Protein AF-0000000071045058 (afdb_homodimer)

InterPro domains:
  IPR006680 Amidohydrolase-related [PF04909] (2-197)
  IPR032465 2-amino-3-carboxymuconate-6-semialdehyde decarboxylase [PTHR21240] (2-201)
  IPR032466 Metal-dependent hydrolase [SSF51556] (2-201)

Organism: Stichopus japonicus (NCBI:txid307972)

Sequence (574 aa):
MELGFPGVQIGSHINDWNLDAPELQPIFAAAEEYDCALFVHPWDMQLDGRMKKYWLPWLVGMPGETAQAMCCLIFGGILERYPKLKVMFAHGGGAFPFTIGRIEHGFNVRPDLCAVENDVNPRKYLGKIYTDSLVHDPGALEYLIKTIGENRVSLGSDYPFPLGEHHPGKLIESMDSLSEDVKDALLAGNALEFLGLDRSQFDVAGTSSSSSEDAKSIQNHEVSELPVKDKKSVFSPETVPVLLANSITMYIPHVNTYFGIANLSRDWLTDFSIFQTQNLSTISAKHMELGFPGVQIGSHINDWNLDAPELQPIFAAAEEYDCALFVHPWDMQLDGRMKKYWLPWLVGMPGETAQAMCCLIFGGILERYPKLKVMFAHGGGAFPFTIGRIEHGFNVRPDLCAVENDVNPRKYLGKIYTDSLVHDPGALEYLIKTIGENRVSLGSDYPFPLGEHHPGKLIESMDSLSEDVKDALLAGNALEFLGLDRSQFDVAGTSSSSSEDAKSIQNHEVSELPVKDKKSVFSPETVPVLLANSITMYIPHVNTYFGIANLSRDWLTDFSIFQTQNLSTISAKH

Nearest PDB structures (foldseek):
  4ign-assembly2_B  TM=9.886E-01  e=2.480E-29  Homo sapiens
  4ofc-assembly1_A  TM=9.903E-01  e=2.103E-28  Homo sapiens
  6mgt-assembly1_B  TM=9.457E-01  e=4.003E-20  Pseudomonas fluorescens
  8yt2-assembly2_B  TM=9.468E-01  e=5.662E-20  Pseudomonas fluorescens
  4ig2-assembly1_A  TM=9.443E-01  e=7.134E-20  Pseudomonas fluorescens

Structure (mmCIF, N/CA/C/O backbone):
data_AF-0000000071045058-model_v1
#
loop_
_entity.id
_entity.type
_entity.pdbx_description
1 polymer '2-amino-3-carboxymuconate-6-semialdehyde decarboxylase'
#
loop_
_atom_site.group_PDB
_atom_site.id
_atom_site.type_symbol
_atom_site.label_atom_id
_atom_site.label_alt_id
_atom_site.label_comp_id
_atom_site.label_asym_id
_atom_site.label_entity_id
_atom_site.label_seq_id
_atom_site.pdbx_PDB_ins_code
_atom_site.Cartn_x
_atom_site.Cartn_y
_atom_site.Cartn_z
_atom_site.occupancy
_atom_site.B_iso_or_equiv
_atom_site.auth_seq_id
_atom_site.auth_comp_id
_atom_site.auth_asym_id
_atom_site.auth_atom_id
_atom_site.pdbx_PDB_model_num
ATOM 1 N N . MET A 1 1 ? 7.773 -25.266 -20.141 1 42.69 1 MET A N 1
ATOM 2 C CA . MET A 1 1 ? 7.121 -26.281 -19.328 1 42.69 1 MET A CA 1
ATOM 3 C C . MET A 1 1 ? 7.723 -27.656 -19.594 1 42.69 1 MET A C 1
ATOM 5 O O . MET A 1 1 ? 8.023 -28.391 -18.656 1 42.69 1 MET A O 1
ATOM 9 N N . GLU A 1 2 ? 7.914 -27.828 -20.953 1 45.38 2 GLU A N 1
ATOM 10 C CA . GLU A 1 2 ? 8.547 -29.094 -21.297 1 45.38 2 GLU A CA 1
ATOM 11 C C . GLU A 1 2 ? 9.992 -29.141 -20.812 1 45.38 2 GLU A C 1
ATOM 13 O O . GLU A 1 2 ? 10.539 -30.219 -20.594 1 45.38 2 GLU A O 1
ATOM 18 N N . LEU A 1 3 ? 10.375 -27.938 -20.5 1 43.97 3 LEU A N 1
ATOM 19 C CA . LEU A 1 3 ? 11.805 -27.859 -20.203 1 43.97 3 LEU A CA 1
ATOM 20 C C . LEU A 1 3 ? 12.07 -28.125 -18.719 1 43.97 3 LEU A C 1
ATOM 22 O O . LEU A 1 3 ? 13.227 -28.188 -18.297 1 43.97 3 LEU A O 1
ATOM 26 N N . GLY A 1 4 ? 11.023 -28.406 -18.062 1 52.16 4 GLY A N 1
ATOM 27 C CA . GLY A 1 4 ? 11.188 -28.812 -16.672 1 52.16 4 GLY A CA 1
ATOM 28 C C . GLY A 1 4 ? 11.367 -27.641 -15.727 1 52.16 4 GLY A C 1
ATOM 29 O O . GLY A 1 4 ? 11.898 -27.797 -14.625 1 52.16 4 GLY A O 1
ATOM 30 N N . PHE A 1 5 ? 11.078 -26.406 -16.344 1 57.69 5 PHE A N 1
ATOM 31 C CA . PHE A 1 5 ? 11.203 -25.266 -15.438 1 57.69 5 PHE A CA 1
ATOM 32 C C . PHE A 1 5 ? 10.086 -25.266 -14.406 1 57.69 5 PHE A C 1
ATOM 34 O O . PHE A 1 5 ? 8.906 -25.391 -14.75 1 57.69 5 PHE A O 1
ATOM 41 N N . PRO A 1 6 ? 10.531 -25.109 -13.219 1 72.56 6 PRO A N 1
ATOM 42 C CA . PRO A 1 6 ? 9.508 -25.219 -12.172 1 72.56 6 PRO A CA 1
ATOM 43 C C . PRO A 1 6 ? 8.625 -23.984 -12.078 1 72.56 6 PRO A C 1
ATOM 45 O O . PRO A 1 6 ? 7.539 -24.031 -11.492 1 72.56 6 PRO A O 1
ATOM 48 N N . GLY A 1 7 ? 9.25 -22.812 -12.742 1 77.5 7 GLY A N 1
ATOM 49 C CA . GLY A 1 7 ? 8.477 -21.594 -12.625 1 77.5 7 GLY A CA 1
ATOM 50 C C . GLY A 1 7 ? 8.875 -20.531 -13.633 1 77.5 7 GLY A C 1
ATOM 51 O O . GLY A 1 7 ? 9.945 -20.625 -14.25 1 77.5 7 GLY A O 1
ATOM 52 N N . VAL A 1 8 ? 7.992 -19.578 -13.898 1 77.75 8 VAL A N 1
ATOM 53 C CA . VAL A 1 8 ? 8.242 -18.469 -14.812 1 77.75 8 VAL A CA 1
ATOM 54 C C . VAL A 1 8 ? 7.898 -17.141 -14.141 1 77.75 8 VAL A C 1
ATOM 56 O O . VAL A 1 8 ? 6.996 -17.078 -13.297 1 77.75 8 VAL A O 1
ATOM 59 N N . GLN A 1 9 ? 8.711 -16.109 -14.477 1 82.25 9 GLN A N 1
ATOM 60 C CA . GLN A 1 9 ? 8.398 -14.758 -14.016 1 82.25 9 GLN A CA 1
ATOM 61 C C . GLN A 1 9 ? 7.641 -13.977 -15.086 1 82.25 9 GLN A C 1
ATOM 63 O O . GLN A 1 9 ? 7.984 -14.039 -16.266 1 82.25 9 GLN A O 1
ATOM 68 N N . ILE A 1 10 ? 6.605 -13.367 -14.68 1 79.62 10 ILE A N 1
ATOM 69 C CA . ILE A 1 10 ? 5.855 -12.5 -15.578 1 79.62 10 ILE A CA 1
ATOM 70 C C . ILE A 1 10 ? 5.668 -11.125 -14.938 1 79.62 10 ILE A C 1
ATOM 72 O O . ILE A 1 10 ? 5.875 -10.969 -13.734 1 79.62 10 ILE A O 1
ATOM 76 N N . GLY A 1 11 ? 5.336 -10.125 -15.75 1 83.81 11 GLY A N 1
ATOM 77 C CA . GLY A 1 11 ? 5.043 -8.797 -15.234 1 83.81 11 GLY A CA 1
ATOM 78 C C . GLY A 1 11 ? 3.689 -8.703 -14.555 1 83.81 11 GLY A C 1
ATOM 79 O O . GLY A 1 11 ? 2.836 -9.578 -14.742 1 83.81 11 GLY A O 1
ATOM 80 N N . SER A 1 12 ? 3.59 -7.648 -13.812 1 86.81 12 SER A N 1
ATOM 81 C CA . SER A 1 12 ? 2.295 -7.363 -13.203 1 86.81 12 SER A CA 1
ATOM 82 C C . SER A 1 12 ? 1.243 -7.039 -14.258 1 86.81 12 SER A C 1
ATOM 84 O O . SER A 1 12 ? 0.046 -7.023 -13.961 1 86.81 12 SER A O 1
ATOM 86 N N . HIS A 1 13 ? 1.667 -6.75 -15.406 1 79.75 13 HIS A N 1
ATOM 87 C CA . HIS A 1 13 ? 0.86 -6.621 -16.609 1 79.75 13 HIS A CA 1
ATOM 88 C C . HIS A 1 13 ? 1.678 -6.945 -17.859 1 79.75 13 HIS A C 1
ATOM 90 O O . HIS A 1 13 ? 2.908 -6.996 -17.797 1 79.75 13 HIS A O 1
ATOM 96 N N . ILE A 1 14 ? 0.988 -7.324 -18.828 1 80.06 14 ILE A N 1
ATOM 97 C CA . ILE A 1 14 ? 1.606 -7.551 -20.141 1 80.06 14 ILE A CA 1
ATOM 98 C C . ILE A 1 14 ? 1.077 -6.535 -21.141 1 80.06 14 ILE A C 1
ATOM 100 O O . ILE A 1 14 ? -0.094 -6.586 -21.531 1 80.06 14 ILE A O 1
ATOM 104 N N . ASN A 1 15 ? 1.955 -5.621 -21.469 1 80.38 15 ASN A N 1
ATOM 105 C CA . ASN A 1 15 ? 1.485 -4.484 -22.266 1 80.38 15 ASN A CA 1
ATOM 106 C C . ASN A 1 15 ? 0.321 -3.773 -21.578 1 80.38 15 ASN A C 1
ATOM 108 O O . ASN A 1 15 ? 0.429 -3.367 -20.422 1 80.38 15 ASN A O 1
ATOM 112 N N . ASP A 1 16 ? -0.806 -3.719 -22.25 1 85.19 16 ASP A N 1
ATOM 113 C CA . ASP A 1 16 ? -1.938 -3.021 -21.641 1 85.19 16 ASP A CA 1
ATOM 114 C C . ASP A 1 16 ? -2.916 -4.008 -21 1 85.19 16 ASP A C 1
ATOM 116 O O . ASP A 1 16 ? -4.02 -3.629 -20.609 1 85.19 16 ASP A O 1
ATOM 120 N N . TRP A 1 17 ? -2.451 -5.281 -20.844 1 88.38 17 TRP A N 1
ATOM 121 C CA . TRP A 1 17 ? -3.338 -6.301 -20.297 1 88.38 17 TRP A CA 1
ATOM 122 C C . TRP A 1 17 ? -3.08 -6.5 -18.797 1 88.38 17 TRP A C 1
ATOM 124 O O . TRP A 1 17 ? -1.948 -6.77 -18.391 1 88.38 17 TRP A O 1
ATOM 134 N N . ASN A 1 18 ? -4.152 -6.336 -18.094 1 95.44 18 ASN A N 1
ATOM 135 C CA . ASN A 1 18 ? -4.062 -6.812 -16.719 1 95.44 18 ASN A CA 1
ATOM 136 C C . ASN A 1 18 ? -4.055 -8.336 -16.656 1 95.44 18 ASN A C 1
ATOM 138 O O . ASN A 1 18 ? -4.254 -9.008 -17.672 1 95.44 18 ASN A O 1
ATOM 142 N N . LEU A 1 19 ? -3.822 -8.891 -15.508 1 95.44 19 LEU A N 1
ATOM 143 C CA . LEU A 1 19 ? -3.633 -10.328 -15.375 1 95.44 19 LEU A CA 1
ATOM 144 C C . LEU A 1 19 ? -4.949 -11.078 -15.57 1 95.44 19 LEU A C 1
ATOM 146 O O . LEU A 1 19 ? -4.957 -12.297 -15.719 1 95.44 19 LEU A O 1
ATOM 150 N N . ASP A 1 20 ? -6.051 -10.312 -15.594 1 97.5 20 ASP A N 1
ATOM 151 C CA . ASP A 1 20 ? -7.34 -10.953 -15.836 1 97.5 20 ASP A CA 1
ATOM 152 C C . ASP A 1 20 ? -7.68 -10.961 -17.328 1 97.5 20 ASP A C 1
ATOM 154 O O . ASP A 1 20 ? -8.75 -11.422 -17.719 1 97.5 20 ASP A O 1
ATOM 158 N N . ALA A 1 21 ? -6.84 -10.508 -18.156 1 93.31 21 ALA A N 1
ATOM 159 C CA . ALA A 1 21 ? -7.109 -10.391 -19.594 1 93.31 21 ALA A CA 1
ATOM 160 C C . ALA A 1 21 ? -7.348 -11.766 -20.219 1 93.31 21 ALA A C 1
ATOM 162 O O . ALA A 1 21 ? -6.629 -12.727 -19.922 1 93.31 21 ALA A O 1
ATOM 163 N N . PRO A 1 22 ? -8.336 -11.852 -21.109 1 93.69 22 PRO A N 1
ATOM 164 C CA . PRO A 1 22 ? -8.609 -13.125 -21.781 1 93.69 22 PRO A CA 1
ATOM 165 C C . PRO A 1 22 ? -7.414 -13.648 -22.562 1 93.69 22 PRO A C 1
ATOM 167 O O . PRO A 1 22 ? -7.234 -14.859 -22.688 1 93.69 22 PRO A O 1
ATOM 170 N N . GLU A 1 23 ? -6.602 -12.711 -23 1 85 23 GLU A N 1
ATOM 171 C CA . GLU A 1 23 ? -5.43 -13.062 -23.797 1 85 23 GLU A CA 1
ATOM 172 C C . GLU A 1 23 ? -4.449 -13.906 -22.984 1 85 23 GLU A C 1
ATOM 174 O O . GLU A 1 23 ? -3.664 -14.672 -23.547 1 85 23 GLU A O 1
ATOM 179 N N . LEU A 1 24 ? -4.551 -13.859 -21.641 1 90.25 24 LEU A N 1
ATOM 180 C CA . LEU A 1 24 ? -3.574 -14.531 -20.797 1 90.25 24 LEU A CA 1
ATOM 181 C C . LEU A 1 24 ? -4.109 -15.875 -20.312 1 90.25 24 LEU A C 1
ATOM 183 O O . LEU A 1 24 ? -3.369 -16.656 -19.719 1 90.25 24 LEU A O 1
ATOM 187 N N . GLN A 1 25 ? -5.312 -16.25 -20.656 1 90.25 25 GLN A N 1
ATOM 188 C CA . GLN A 1 25 ? -5.949 -17.453 -20.156 1 90.25 25 GLN A CA 1
ATOM 189 C C . GLN A 1 25 ? -5.18 -18.703 -20.594 1 90.25 25 GLN A C 1
ATOM 191 O O . GLN A 1 25 ? -4.973 -19.625 -19.797 1 90.25 25 GLN A O 1
ATOM 196 N N . PRO A 1 26 ? -4.711 -18.719 -21.828 1 86.44 26 PRO A N 1
ATOM 197 C CA . PRO A 1 26 ? -3.955 -19.906 -22.234 1 86.44 26 PRO A CA 1
ATOM 198 C C . PRO A 1 26 ? -2.664 -20.078 -21.438 1 86.44 26 PRO A C 1
ATOM 200 O O . PRO A 1 26 ? -2.227 -21.203 -21.203 1 86.44 26 PRO A O 1
ATOM 203 N N . ILE A 1 27 ? -2.145 -18.969 -21.016 1 84.88 27 ILE A N 1
ATOM 204 C CA . ILE A 1 27 ? -0.915 -19.016 -20.234 1 84.88 27 ILE A CA 1
ATOM 205 C C . ILE A 1 27 ? -1.202 -19.625 -18.859 1 84.88 27 ILE A C 1
ATOM 207 O O . ILE A 1 27 ? -0.469 -20.5 -18.391 1 84.88 27 ILE A O 1
ATOM 211 N N . PHE A 1 28 ? -2.271 -19.266 -18.266 1 91.06 28 PHE A N 1
ATOM 212 C CA . PHE A 1 28 ? -2.637 -19.766 -16.953 1 91.06 28 PHE A CA 1
ATOM 213 C C . PHE A 1 28 ? -3.025 -21.234 -17.031 1 91.06 28 PHE A C 1
ATOM 215 O O . PHE A 1 28 ? -2.658 -22.031 -16.156 1 91.06 28 PHE A O 1
ATOM 222 N N . ALA A 1 29 ? -3.711 -21.547 -18.078 1 90.75 29 ALA A N 1
ATOM 223 C CA . ALA A 1 29 ? -4.09 -22.938 -18.297 1 90.75 29 ALA A CA 1
ATOM 224 C C . ALA A 1 29 ? -2.857 -23.828 -18.422 1 90.75 29 ALA A C 1
ATOM 226 O O . ALA A 1 29 ? -2.787 -24.906 -17.828 1 90.75 29 ALA A O 1
ATOM 227 N N . ALA A 1 30 ? -1.933 -23.359 -19.156 1 85 30 ALA A N 1
ATOM 228 C CA . ALA A 1 30 ? -0.702 -24.125 -19.375 1 85 30 ALA A CA 1
ATOM 229 C C . ALA A 1 30 ? 0.099 -24.234 -18.078 1 85 30 ALA A C 1
ATOM 231 O O . ALA A 1 30 ? 0.627 -25.297 -17.75 1 85 30 ALA A O 1
ATOM 232 N N . ALA A 1 31 ? 0.186 -23.125 -17.375 1 87.12 31 ALA A N 1
ATOM 233 C CA . ALA A 1 31 ? 0.937 -23.125 -16.125 1 87.12 31 ALA A CA 1
ATOM 234 C C . ALA A 1 31 ? 0.355 -24.125 -15.141 1 87.12 31 ALA A C 1
ATOM 236 O O . ALA A 1 31 ? 1.097 -24.859 -14.484 1 87.12 31 ALA A O 1
ATOM 237 N N . GLU A 1 32 ? -0.95 -24.156 -15.086 1 91.88 32 GLU A N 1
ATOM 238 C CA . GLU A 1 32 ? -1.581 -25.109 -14.188 1 91.88 32 GLU A CA 1
ATOM 239 C C . GLU A 1 32 ? -1.37 -26.547 -14.664 1 91.88 32 GLU A C 1
ATOM 241 O O . GLU A 1 32 ? -1.046 -27.438 -13.875 1 91.88 32 GLU A O 1
ATOM 246 N N . GLU A 1 33 ? -1.575 -26.766 -15.953 1 89.06 33 GLU A N 1
ATOM 247 C CA . GLU A 1 33 ? -1.459 -28.109 -16.531 1 89.06 33 GLU A CA 1
ATOM 248 C C . GLU A 1 33 ? -0.073 -28.688 -16.281 1 89.06 33 GLU A C 1
ATOM 250 O O . GLU A 1 33 ? 0.057 -29.875 -15.977 1 89.06 33 GLU A O 1
ATOM 255 N N . TYR A 1 34 ? 0.916 -27.859 -16.344 1 82.5 34 TYR A N 1
ATOM 256 C CA . TYR A 1 34 ? 2.285 -28.359 -16.25 1 82.5 34 TYR A CA 1
ATOM 257 C C . TYR A 1 34 ? 2.875 -28.109 -14.875 1 82.5 34 TYR A C 1
ATOM 259 O O . TYR A 1 34 ? 4.082 -28.25 -14.672 1 82.5 34 TYR A O 1
ATOM 267 N N . ASP A 1 35 ? 2.055 -27.609 -14 1 88.31 35 ASP A N 1
ATOM 268 C CA . ASP A 1 35 ? 2.469 -27.328 -12.625 1 88.31 35 ASP A CA 1
ATOM 269 C C . ASP A 1 35 ? 3.637 -26.359 -12.594 1 88.31 35 ASP A C 1
ATOM 271 O O . ASP A 1 35 ? 4.625 -26.578 -11.891 1 88.31 35 ASP A O 1
ATOM 275 N N . CYS A 1 36 ? 3.508 -25.391 -13.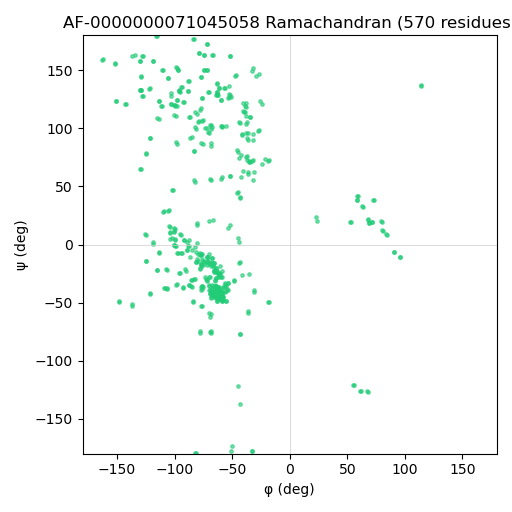445 1 84.38 36 CYS A N 1
ATOM 276 C CA . CYS A 1 36 ? 4.496 -24.312 -13.523 1 84.38 36 CYS A CA 1
ATOM 277 C C . CYS A 1 36 ? 4.094 -23.141 -12.641 1 84.38 36 CYS A C 1
ATOM 279 O O . CYS A 1 36 ? 3.004 -22.594 -12.789 1 84.38 36 CYS A O 1
ATOM 281 N N . ALA A 1 37 ? 4.965 -22.797 -11.734 1 88.88 37 ALA A N 1
ATOM 282 C CA . ALA A 1 37 ? 4.695 -21.688 -10.828 1 88.88 37 ALA A CA 1
ATOM 283 C C . ALA A 1 37 ? 4.902 -20.344 -11.523 1 88.88 37 ALA A C 1
ATOM 285 O O . ALA A 1 37 ? 5.793 -20.203 -12.367 1 88.88 37 ALA A O 1
ATOM 286 N N . LEU A 1 38 ? 4.09 -19.328 -11.203 1 89.94 38 LEU A N 1
ATOM 287 C CA . LEU A 1 38 ? 4.191 -18 -11.781 1 89.94 38 LEU A CA 1
ATOM 288 C C . LEU A 1 38 ? 4.652 -16.984 -10.734 1 89.94 38 LEU A C 1
ATOM 290 O O . LEU A 1 38 ? 4.039 -16.859 -9.672 1 89.94 38 LEU A O 1
ATOM 294 N N . PHE A 1 39 ? 5.77 -16.375 -10.977 1 89.19 39 PHE A N 1
ATOM 295 C CA . PHE A 1 39 ? 6.234 -15.266 -10.164 1 89.19 39 PHE A CA 1
ATOM 296 C C . PHE A 1 39 ? 5.938 -13.938 -10.844 1 89.19 39 PHE A C 1
ATOM 298 O O . PHE A 1 39 ? 6.422 -13.68 -11.953 1 89.19 39 PHE A O 1
ATOM 305 N N . VAL A 1 40 ? 5.168 -13.094 -10.195 1 90.31 40 VAL A N 1
ATOM 306 C CA . VAL A 1 40 ? 4.727 -11.82 -10.766 1 90.31 40 VAL A CA 1
ATOM 307 C C . VAL A 1 40 ? 5.543 -10.68 -10.172 1 90.31 40 VAL A C 1
ATOM 309 O O . VAL A 1 40 ? 5.566 -10.484 -8.961 1 90.31 40 VAL A O 1
ATOM 312 N N . HIS A 1 41 ? 6.23 -9.93 -11.023 1 88.69 41 HIS A N 1
ATOM 313 C CA . HIS A 1 41 ? 7.066 -8.805 -10.633 1 88.69 41 HIS A CA 1
ATOM 314 C C . HIS A 1 41 ? 6.73 -7.559 -11.453 1 88.69 41 HIS A C 1
ATOM 316 O O . HIS A 1 41 ? 6.613 -7.633 -12.68 1 88.69 41 HIS A O 1
ATOM 322 N N . PRO A 1 42 ? 6.586 -6.41 -10.727 1 89.06 42 PRO A N 1
ATOM 323 C CA . PRO A 1 42 ? 6.34 -5.195 -11.508 1 89.06 42 PRO A CA 1
ATOM 324 C C . PRO A 1 42 ? 7.574 -4.727 -12.281 1 89.06 42 PRO A C 1
ATOM 326 O O . PRO A 1 42 ? 8.703 -4.941 -11.828 1 89.06 42 PRO A O 1
ATOM 329 N N . TRP A 1 43 ? 7.379 -4.07 -13.438 1 72.88 43 TRP A N 1
ATOM 330 C CA . TRP A 1 43 ? 8.523 -3.631 -14.227 1 72.88 43 TRP A CA 1
ATOM 331 C C . TRP A 1 43 ? 8.312 -2.219 -14.758 1 72.88 43 TRP A C 1
ATOM 333 O O . TRP A 1 43 ? 9.172 -1.351 -14.602 1 72.88 43 TRP A O 1
ATOM 343 N N . ASP A 1 44 ? 7.164 -1.974 -15.438 1 71.56 44 ASP A N 1
ATOM 344 C CA . ASP A 1 44 ? 6.938 -0.672 -16.062 1 71.56 44 ASP A CA 1
ATOM 345 C C . ASP A 1 44 ? 5.973 0.172 -15.227 1 71.56 44 ASP A C 1
ATOM 347 O O . ASP A 1 44 ? 4.996 -0.346 -14.688 1 71.56 44 ASP A O 1
ATOM 351 N N . MET A 1 45 ? 6.48 1.357 -14.977 1 77.31 45 MET A N 1
ATOM 352 C CA . MET A 1 45 ? 5.68 2.342 -14.25 1 77.31 45 MET A CA 1
ATOM 353 C C . MET A 1 45 ? 5.766 3.709 -14.922 1 77.31 45 MET A C 1
ATOM 355 O O . MET A 1 45 ? 6.598 3.924 -15.805 1 77.31 45 MET A O 1
ATOM 359 N N . GLN A 1 46 ? 4.828 4.473 -14.523 1 78.69 46 GLN A N 1
ATOM 360 C CA . GLN A 1 46 ? 4.941 5.871 -14.93 1 78.69 46 GLN A CA 1
ATOM 361 C C . GLN A 1 46 ? 6.195 6.512 -14.336 1 78.69 46 GLN A C 1
ATOM 363 O O . GLN A 1 46 ? 6.414 6.457 -13.125 1 78.69 46 GLN A O 1
ATOM 368 N N . LEU A 1 47 ? 6.949 7.125 -15.258 1 82.25 47 LEU A N 1
ATOM 369 C CA . LEU A 1 47 ? 8.234 7.641 -14.789 1 82.25 47 LEU A CA 1
ATOM 370 C C . LEU A 1 47 ? 8.258 9.164 -14.844 1 82.25 47 LEU A C 1
ATOM 372 O O . LEU A 1 47 ? 9.164 9.797 -14.297 1 82.25 47 LEU A O 1
ATOM 376 N N . ASP A 1 48 ? 7.234 9.719 -15.406 1 86.75 48 ASP A N 1
ATOM 377 C CA . ASP A 1 48 ? 7.254 11.164 -15.641 1 86.75 48 ASP A CA 1
ATOM 378 C C . ASP A 1 48 ? 6.156 11.867 -14.844 1 86.75 48 ASP A C 1
ATOM 380 O O . ASP A 1 48 ? 5.566 11.273 -13.938 1 86.75 48 ASP A O 1
ATOM 384 N N . GLY A 1 49 ? 6.113 13.164 -14.992 1 92.06 49 GLY A N 1
ATOM 385 C CA . GLY A 1 49 ? 5.086 13.922 -14.297 1 92.06 49 GLY A CA 1
ATOM 386 C C . GLY A 1 49 ? 5.273 13.938 -12.789 1 92.06 49 GLY A C 1
ATOM 387 O O . GLY A 1 49 ? 6.359 14.258 -12.297 1 92.06 49 GLY A O 1
ATOM 388 N N . ARG A 1 50 ? 4.207 13.562 -12.156 1 92.94 50 ARG A N 1
ATOM 389 C CA . ARG A 1 50 ? 4.207 13.68 -10.703 1 92.94 50 ARG A CA 1
ATOM 390 C C . ARG A 1 50 ? 5.035 12.57 -10.062 1 92.94 50 ARG A C 1
ATOM 392 O O . ARG A 1 50 ? 5.359 12.633 -8.875 1 92.94 50 ARG A O 1
ATOM 399 N N . MET A 1 51 ? 5.465 11.602 -10.859 1 94.44 51 MET A N 1
ATOM 400 C CA . MET A 1 51 ? 6.227 10.469 -10.328 1 94.44 51 MET A CA 1
ATOM 401 C C . MET A 1 51 ? 7.723 10.672 -10.562 1 94.44 51 MET A C 1
ATOM 403 O O . MET A 1 51 ? 8.531 9.828 -10.156 1 94.44 51 MET A O 1
ATOM 407 N N . LYS A 1 52 ? 8.148 11.758 -11.07 1 93.5 52 LYS A N 1
ATOM 408 C CA . LYS A 1 52 ? 9.5 11.953 -11.594 1 93.5 52 LYS A CA 1
ATOM 409 C C . LYS A 1 52 ? 10.516 12.062 -10.461 1 93.5 52 LYS A C 1
ATOM 411 O O . LYS A 1 52 ? 11.68 11.68 -10.625 1 93.5 52 LYS A O 1
ATOM 416 N N . LYS A 1 53 ? 10.102 12.523 -9.32 1 95.94 53 LYS A N 1
ATOM 417 C CA . LYS A 1 53 ? 11.047 12.82 -8.242 1 95.94 53 LYS A CA 1
ATOM 418 C C . LYS A 1 53 ? 11.094 11.68 -7.23 1 95.94 53 LYS A C 1
ATOM 420 O O . LYS A 1 53 ? 10.141 10.914 -7.102 1 95.94 53 LYS A O 1
ATOM 425 N N . TYR A 1 54 ? 12.258 11.523 -6.543 1 98 54 TYR A N 1
ATOM 426 C CA . TYR A 1 54 ? 12.445 10.797 -5.297 1 98 54 TYR A CA 1
ATOM 427 C C . TYR A 1 54 ? 12.336 9.289 -5.523 1 98 54 TYR A C 1
ATOM 429 O O . TYR A 1 54 ? 11.922 8.555 -4.625 1 98 54 TYR A O 1
ATOM 437 N N . TRP A 1 55 ? 12.5 8.898 -6.781 1 97.12 55 TRP A N 1
ATOM 438 C CA . TRP A 1 55 ? 12.43 7.48 -7.109 1 97.12 55 TRP A CA 1
ATOM 439 C C . TRP A 1 55 ? 11.047 6.922 -6.801 1 97.12 55 TRP A C 1
ATOM 441 O O . TRP A 1 55 ? 10.914 5.758 -6.406 1 97.12 55 TRP A O 1
ATOM 451 N N . LEU A 1 56 ? 10.039 7.738 -6.965 1 97.62 56 LEU A N 1
ATOM 452 C CA . LEU A 1 56 ? 8.656 7.426 -6.598 1 97.62 56 LEU A CA 1
ATOM 453 C C . LEU A 1 56 ? 8.141 6.23 -7.395 1 97.62 56 LEU A C 1
ATOM 455 O O . LEU A 1 56 ? 7.395 5.406 -6.863 1 97.62 56 LEU A O 1
ATOM 459 N N . PRO A 1 57 ? 8.492 6.07 -8.641 1 94.69 57 PRO A N 1
ATOM 460 C CA . PRO A 1 57 ? 7.98 4.902 -9.359 1 94.69 57 PRO A CA 1
ATOM 461 C C . PRO A 1 57 ? 8.328 3.584 -8.672 1 94.69 57 PRO A C 1
ATOM 463 O O . PRO A 1 57 ? 7.504 2.668 -8.633 1 94.69 57 PRO A O 1
ATOM 466 N N . TRP A 1 58 ? 9.469 3.551 -8.047 1 94.38 58 TRP A N 1
ATOM 467 C CA . TRP A 1 58 ? 9.914 2.324 -7.395 1 94.38 58 TRP A CA 1
ATOM 468 C C . TRP A 1 58 ? 9.352 2.221 -5.98 1 94.38 58 TRP A C 1
ATOM 470 O O . TRP A 1 58 ? 9 1.13 -5.523 1 94.38 58 TRP A O 1
ATOM 480 N N . LEU A 1 59 ? 9.258 3.34 -5.348 1 97.56 59 LEU A N 1
ATOM 481 C CA . LEU A 1 59 ? 8.93 3.33 -3.926 1 97.56 59 LEU A CA 1
ATOM 482 C C . LEU A 1 59 ? 7.418 3.289 -3.717 1 97.56 59 LEU A C 1
ATOM 484 O O . LEU A 1 59 ? 6.941 2.736 -2.725 1 97.56 59 LEU A O 1
ATOM 488 N N . VAL A 1 60 ? 6.711 3.887 -4.676 1 97.62 60 VAL A N 1
ATOM 489 C CA . VAL A 1 60 ? 5.262 4.004 -4.539 1 97.62 60 VAL A CA 1
ATOM 490 C C . VAL A 1 60 ? 4.574 3.32 -5.715 1 97.62 60 VAL A C 1
ATOM 492 O O . VAL A 1 60 ? 3.596 2.594 -5.535 1 97.62 60 VAL A O 1
ATOM 495 N N . GLY A 1 61 ? 5.105 3.525 -6.879 1 95.88 61 GLY A N 1
ATOM 496 C CA . GLY A 1 61 ? 4.496 3 -8.094 1 95.88 61 GLY A CA 1
ATOM 497 C C . GLY A 1 61 ? 4.449 1.483 -8.125 1 95.88 61 GLY A C 1
ATOM 498 O O . GLY A 1 61 ? 3.393 0.896 -8.367 1 95.88 61 GLY A O 1
ATOM 499 N N . MET A 1 62 ? 5.531 0.859 -7.832 1 94 62 MET A N 1
ATOM 500 C CA . MET A 1 62 ? 5.625 -0.595 -7.938 1 94 62 MET A CA 1
ATOM 501 C C . MET A 1 62 ? 4.738 -1.271 -6.895 1 94 62 MET A C 1
ATOM 503 O O . MET A 1 62 ? 4.031 -2.23 -7.203 1 94 62 MET A O 1
ATOM 507 N N . PRO A 1 63 ? 4.723 -0.811 -5.656 1 97.75 63 PRO A N 1
ATOM 508 C CA . PRO A 1 63 ? 3.787 -1.413 -4.703 1 97.75 63 PRO A CA 1
ATOM 509 C C . PRO A 1 63 ? 2.332 -1.296 -5.152 1 97.75 63 PRO A C 1
ATOM 511 O O . PRO A 1 63 ? 1.551 -2.232 -4.973 1 97.75 63 PRO A O 1
ATOM 514 N N . GLY A 1 64 ? 1.961 -0.152 -5.707 1 96.94 64 GLY A N 1
ATOM 515 C CA . GLY A 1 64 ? 0.62 0.01 -6.246 1 96.94 64 GLY A CA 1
ATOM 516 C C . GLY A 1 64 ? 0.331 -0.913 -7.414 1 96.94 64 GLY A C 1
ATOM 517 O O . GLY A 1 64 ? -0.751 -1.498 -7.496 1 96.94 64 GLY A O 1
ATOM 518 N N . GLU A 1 65 ? 1.281 -1.058 -8.281 1 95.12 65 GLU A N 1
ATOM 519 C CA . GLU A 1 65 ? 1.168 -1.938 -9.438 1 95.12 65 GLU A CA 1
ATOM 520 C C . GLU A 1 65 ? 0.956 -3.387 -9.008 1 95.12 65 GLU A C 1
ATOM 522 O O . GLU A 1 65 ? 0.157 -4.105 -9.617 1 95.12 65 GLU A O 1
ATOM 527 N N . THR A 1 66 ? 1.681 -3.809 -8.039 1 97.56 66 THR A N 1
ATOM 528 C CA . THR A 1 66 ? 1.54 -5.172 -7.535 1 97.56 66 THR A CA 1
ATOM 529 C C . THR A 1 66 ? 0.151 -5.387 -6.941 1 97.56 66 THR A C 1
ATOM 531 O O . THR A 1 66 ? -0.48 -6.418 -7.188 1 97.56 66 THR A O 1
ATOM 534 N N . ALA A 1 67 ? -0.33 -4.418 -6.219 1 98.5 67 ALA A N 1
ATOM 535 C CA . ALA A 1 67 ? -1.679 -4.512 -5.664 1 98.5 67 ALA A CA 1
ATOM 536 C C . ALA A 1 67 ? -2.723 -4.594 -6.773 1 98.5 67 ALA A C 1
ATOM 538 O O . ALA A 1 67 ? -3.676 -5.371 -6.684 1 98.5 67 ALA A O 1
ATOM 539 N N . GLN A 1 68 ? -2.529 -3.812 -7.797 1 97.56 68 GLN A N 1
ATOM 540 C CA . GLN A 1 68 ? -3.436 -3.838 -8.938 1 97.56 68 GLN A CA 1
ATOM 541 C C . GLN A 1 68 ? -3.455 -5.215 -9.594 1 97.56 68 GLN A C 1
ATOM 543 O O . GLN A 1 68 ? -4.523 -5.738 -9.922 1 97.56 68 GLN A O 1
ATOM 548 N N . ALA A 1 69 ? -2.334 -5.754 -9.773 1 97.5 69 ALA A N 1
ATOM 549 C CA . ALA A 1 69 ? -2.215 -7.07 -10.398 1 97.5 69 ALA A CA 1
ATOM 550 C C . ALA A 1 69 ? -2.93 -8.133 -9.57 1 97.5 69 ALA A C 1
ATOM 552 O O . ALA A 1 69 ? -3.643 -8.984 -10.117 1 97.5 69 ALA A O 1
ATOM 553 N N . MET A 1 70 ? -2.754 -8.086 -8.289 1 98.69 70 MET A N 1
ATOM 554 C CA . MET A 1 70 ? -3.398 -9.047 -7.402 1 98.69 70 MET A CA 1
ATOM 555 C C . MET A 1 70 ? -4.914 -8.906 -7.457 1 98.69 70 MET A C 1
ATOM 557 O O . MET A 1 70 ? -5.633 -9.906 -7.531 1 98.69 70 MET A O 1
ATOM 561 N N . CYS A 1 71 ? -5.363 -7.66 -7.469 1 98.81 71 CYS A N 1
ATOM 562 C CA . CYS A 1 71 ? -6.801 -7.434 -7.543 1 98.81 71 CYS A CA 1
ATOM 563 C C . CYS A 1 71 ? -7.371 -7.961 -8.852 1 98.81 71 CYS A C 1
ATOM 565 O O . CYS A 1 71 ? -8.422 -8.602 -8.867 1 98.81 71 CYS A O 1
ATOM 567 N N . CYS A 1 72 ? -6.672 -7.703 -9.922 1 98.56 72 CYS A N 1
ATOM 568 C CA . CYS A 1 72 ? -7.16 -8.156 -11.219 1 98.56 72 CYS A CA 1
ATOM 569 C C . CYS A 1 72 ? -7.184 -9.68 -11.289 1 98.56 72 CYS A C 1
ATOM 571 O O . CYS A 1 72 ? -8.117 -10.258 -11.844 1 98.56 72 CYS A O 1
ATOM 573 N N . LEU A 1 73 ? -6.18 -10.281 -10.758 1 98.56 73 LEU A N 1
ATOM 574 C CA . LEU A 1 73 ? -6.141 -11.742 -10.727 1 98.56 73 LEU A CA 1
ATOM 575 C C . LEU A 1 73 ? -7.309 -12.305 -9.922 1 98.56 73 LEU A C 1
ATOM 577 O O . LEU A 1 73 ? -7.969 -13.25 -10.352 1 98.56 73 LEU A O 1
ATOM 581 N N . ILE A 1 74 ? -7.625 -11.703 -8.805 1 98.69 74 ILE A N 1
ATOM 582 C CA . ILE A 1 74 ? -8.633 -12.188 -7.867 1 98.69 74 ILE A CA 1
ATOM 583 C C . ILE A 1 74 ? -10.031 -11.867 -8.406 1 98.69 74 ILE A C 1
ATOM 585 O O . ILE A 1 74 ? -10.852 -12.766 -8.586 1 98.69 74 ILE A O 1
ATOM 589 N N . PHE A 1 75 ? -10.242 -10.609 -8.742 1 98.75 75 PHE A N 1
ATOM 590 C CA . PHE A 1 75 ? -11.555 -10.18 -9.195 1 98.75 75 PHE A CA 1
ATOM 591 C C . PHE A 1 75 ? -11.875 -10.766 -10.562 1 98.75 75 PHE A C 1
ATOM 593 O O . PHE A 1 75 ? -13.039 -11 -10.891 1 98.75 75 PHE A O 1
ATOM 600 N N . GLY A 1 76 ? -10.82 -11.016 -11.289 1 98.5 76 GLY A N 1
ATOM 601 C CA . GLY A 1 76 ? -11.008 -11.578 -12.617 1 98.5 76 GLY A CA 1
ATOM 602 C C . GLY A 1 76 ? -11.32 -13.062 -12.594 1 98.5 76 GLY A C 1
ATOM 603 O O . GLY A 1 76 ? -11.586 -13.664 -13.641 1 98.5 76 GLY A O 1
ATOM 604 N N . GLY A 1 77 ? -11.203 -13.711 -11.43 1 98.56 77 GLY A N 1
ATOM 605 C CA . GLY A 1 77 ? -11.594 -15.102 -11.258 1 98.56 77 GLY A CA 1
ATOM 606 C C . GLY A 1 77 ? -10.562 -16.078 -11.773 1 98.56 77 GLY A C 1
ATOM 607 O O . GLY A 1 77 ? -10.883 -17.234 -12.062 1 98.56 77 GLY A O 1
ATOM 608 N N . ILE A 1 78 ? -9.391 -15.656 -11.922 1 98.38 78 ILE A N 1
ATOM 609 C CA . ILE A 1 78 ? -8.359 -16.516 -12.5 1 98.38 78 ILE A CA 1
ATOM 610 C C . ILE A 1 78 ? -8.141 -17.734 -11.602 1 98.38 78 ILE A C 1
ATOM 612 O O . ILE A 1 78 ? -8.055 -18.859 -12.086 1 98.38 78 ILE A O 1
ATOM 616 N N . LEU A 1 79 ? -8.18 -17.547 -10.297 1 98.12 79 LEU A N 1
ATOM 617 C CA . LEU A 1 79 ? -7.906 -18.656 -9.383 1 98.12 79 LEU A CA 1
ATOM 618 C C . LEU A 1 79 ? -9.141 -19.531 -9.203 1 98.12 79 LEU A C 1
ATOM 620 O O . LEU A 1 79 ? -9.047 -20.641 -8.688 1 98.12 79 LEU A O 1
ATOM 624 N N . GLU A 1 80 ? -10.281 -19.062 -9.594 1 98.31 80 GLU A N 1
ATOM 625 C CA . GLU A 1 80 ? -11.461 -19.922 -9.672 1 98.31 80 GLU A CA 1
ATOM 626 C C . GLU A 1 80 ? -11.414 -20.828 -10.891 1 98.31 80 GLU A C 1
ATOM 628 O O . GLU A 1 80 ? -11.781 -22 -10.812 1 98.31 80 GLU A O 1
ATOM 633 N N . ARG A 1 81 ? -10.945 -20.297 -11.945 1 97.94 81 ARG A N 1
ATOM 634 C CA . ARG A 1 81 ? -10.859 -21.062 -13.195 1 97.94 81 ARG A CA 1
ATOM 635 C C . ARG A 1 81 ? -9.695 -22.047 -13.156 1 97.94 81 ARG A C 1
ATOM 637 O O . ARG A 1 81 ? -9.781 -23.125 -13.719 1 97.94 81 ARG A O 1
ATOM 644 N N . TYR A 1 82 ? -8.617 -21.609 -12.508 1 97.69 82 TYR A N 1
ATOM 645 C CA . TYR A 1 82 ? -7.43 -22.453 -12.367 1 97.69 82 TYR A CA 1
ATOM 646 C C . TYR A 1 82 ? -7.047 -22.609 -10.906 1 97.69 82 TYR A C 1
ATOM 648 O O . TYR A 1 82 ? -6.051 -22.031 -10.445 1 97.69 82 TYR A O 1
ATOM 656 N N . PRO A 1 83 ? -7.703 -23.438 -10.195 1 97.31 83 PRO A N 1
ATOM 657 C CA . PRO A 1 83 ? -7.574 -23.5 -8.734 1 97.31 83 PRO A CA 1
ATOM 658 C C . PRO A 1 83 ? -6.23 -24.078 -8.289 1 97.31 83 PRO A C 1
ATOM 660 O O . PRO A 1 83 ? -5.836 -23.906 -7.133 1 97.31 83 PRO A O 1
ATOM 663 N N . LYS A 1 84 ? -5.508 -24.719 -9.18 1 96.62 84 LYS A N 1
ATOM 664 C CA . LYS A 1 84 ? -4.227 -25.297 -8.789 1 96.62 84 LYS A CA 1
ATOM 665 C C . LYS A 1 84 ? -3.064 -24.422 -9.227 1 96.62 84 LYS A C 1
ATOM 667 O O . LYS A 1 84 ? -1.902 -24.734 -8.961 1 96.62 84 LYS A O 1
ATOM 672 N N . LEU A 1 85 ? -3.414 -23.297 -9.883 1 96.94 85 LEU A N 1
ATOM 673 C CA . LEU A 1 85 ? -2.379 -22.375 -10.328 1 96.94 85 LEU A CA 1
ATOM 674 C C . LEU A 1 85 ? -1.623 -21.781 -9.133 1 96.94 85 LEU A C 1
ATOM 676 O O . LEU A 1 85 ? -2.234 -21.344 -8.164 1 96.94 85 LEU A O 1
ATOM 680 N N . LYS A 1 86 ? -0.303 -21.859 -9.172 1 95.81 86 LYS A N 1
ATOM 681 C CA . LYS A 1 86 ? 0.551 -21.266 -8.148 1 95.81 86 LYS A CA 1
ATOM 682 C C . LYS A 1 86 ? 1.089 -19.906 -8.586 1 95.81 86 LYS A C 1
ATOM 684 O O . LYS A 1 86 ? 1.805 -19.812 -9.586 1 95.81 86 LYS A O 1
ATOM 689 N N . VAL A 1 87 ? 0.763 -18.906 -7.84 1 97.12 87 VAL A N 1
ATOM 690 C CA . VAL A 1 87 ? 1.188 -17.547 -8.188 1 97.12 87 VAL A CA 1
ATOM 691 C C . VAL A 1 87 ? 1.832 -16.891 -6.973 1 97.12 87 VAL A C 1
ATOM 693 O O . VAL A 1 87 ? 1.302 -16.969 -5.863 1 97.12 87 VAL A O 1
ATOM 696 N N . MET A 1 88 ? 2.98 -16.266 -7.184 1 95.88 88 MET A N 1
ATOM 697 C CA . MET A 1 88 ? 3.678 -15.5 -6.16 1 95.88 88 MET A CA 1
ATOM 698 C C . MET A 1 88 ? 3.881 -14.055 -6.609 1 95.88 88 MET A C 1
ATOM 700 O O . MET A 1 88 ? 4.266 -13.805 -7.75 1 95.88 88 MET A O 1
ATOM 704 N N . PHE A 1 89 ? 3.604 -13.133 -5.746 1 97.38 89 PHE A N 1
ATOM 705 C CA . PHE A 1 89 ? 3.795 -11.719 -6.062 1 97.38 89 PHE A CA 1
ATOM 706 C C . PHE A 1 89 ? 5.02 -11.164 -5.352 1 97.38 89 PHE A C 1
ATOM 708 O O . PHE A 1 89 ? 5.262 -11.477 -4.184 1 97.38 89 PHE A O 1
ATOM 715 N N . ALA A 1 90 ? 5.723 -10.289 -6.008 1 92.25 90 ALA A N 1
ATOM 716 C CA . ALA A 1 90 ? 6.977 -9.719 -5.523 1 92.25 90 ALA A CA 1
ATOM 717 C C . ALA A 1 90 ? 6.719 -8.625 -4.496 1 92.25 90 ALA A C 1
ATOM 719 O O . ALA A 1 90 ? 5.594 -8.133 -4.367 1 92.25 90 ALA A O 1
ATOM 720 N N . HIS A 1 91 ? 7.766 -8.281 -3.797 1 95.25 91 HIS A N 1
ATOM 721 C CA . HIS A 1 91 ? 7.828 -7.137 -2.889 1 95.25 91 HIS A CA 1
ATOM 722 C C . HIS A 1 91 ? 6.77 -7.246 -1.796 1 95.25 91 HIS A C 1
ATOM 724 O O . HIS A 1 91 ? 6.098 -6.266 -1.477 1 95.25 91 HIS A O 1
ATOM 730 N N . GLY A 1 92 ? 6.594 -8.484 -1.363 1 97.5 92 GLY A N 1
ATOM 731 C CA . GLY A 1 92 ? 5.66 -8.703 -0.273 1 97.5 92 GLY A CA 1
ATOM 732 C C . GLY A 1 92 ? 4.215 -8.438 -0.662 1 97.5 92 GLY A C 1
ATOM 733 O O . GLY A 1 92 ? 3.391 -8.094 0.188 1 97.5 92 GLY A O 1
ATOM 734 N N . GLY A 1 93 ? 3.883 -8.477 -1.943 1 98.31 93 GLY A N 1
ATOM 735 C CA . GLY A 1 93 ? 2.529 -8.172 -2.379 1 98.31 93 GLY A CA 1
ATOM 736 C C . GLY A 1 93 ? 2.273 -6.684 -2.543 1 98.31 93 GLY A C 1
ATOM 737 O O . GLY A 1 93 ? 1.129 -6.262 -2.715 1 98.31 93 GLY A O 1
ATOM 738 N N . GLY A 1 94 ? 3.348 -5.922 -2.443 1 98.19 94 GLY A N 1
ATOM 739 C CA . GLY A 1 94 ? 3.205 -4.484 -2.607 1 98.19 94 GLY A CA 1
ATOM 740 C C . GLY A 1 94 ? 2.291 -3.852 -1.575 1 98.19 94 GLY A C 1
ATOM 741 O O . GLY A 1 94 ? 2.477 -4.047 -0.372 1 98.19 94 GLY A O 1
ATOM 742 N N . ALA A 1 95 ? 1.293 -3.121 -2.09 1 98.69 95 ALA A N 1
ATOM 743 C CA . ALA A 1 95 ? 0.386 -2.402 -1.199 1 98.69 95 ALA A CA 1
ATOM 744 C C . ALA A 1 95 ? -0.799 -3.277 -0.801 1 98.69 95 ALA A C 1
ATOM 746 O O . ALA A 1 95 ? -1.589 -2.904 0.07 1 98.69 95 ALA A O 1
ATOM 747 N N . PHE A 1 96 ? -0.931 -4.492 -1.353 1 98.88 96 PHE A N 1
ATOM 748 C CA . PHE A 1 96 ? -2.125 -5.32 -1.244 1 98.88 96 PHE A CA 1
ATOM 749 C C . PHE A 1 96 ? -2.355 -5.75 0.199 1 98.88 96 PHE A C 1
ATOM 751 O O . PHE A 1 96 ? -3.459 -5.602 0.729 1 98.88 96 PHE A O 1
ATOM 758 N N . PRO A 1 97 ? -1.3 -6.203 0.92 1 98.81 97 PRO A N 1
ATOM 759 C CA . PRO A 1 97 ? -1.589 -6.77 2.24 1 98.81 97 PRO A CA 1
ATOM 760 C C . PRO A 1 97 ? -2.238 -5.758 3.186 1 98.81 97 PRO A C 1
ATOM 762 O O . PRO A 1 97 ? -3.225 -6.078 3.854 1 98.81 97 PRO A O 1
ATOM 765 N N . PHE A 1 98 ? -1.76 -4.578 3.164 1 98.81 98 PHE A N 1
ATOM 766 C CA . PHE A 1 98 ? -2.268 -3.582 4.102 1 98.81 98 PHE A CA 1
ATOM 767 C C . PHE A 1 98 ? -3.611 -3.037 3.637 1 98.81 98 PHE A C 1
ATOM 769 O O . PHE A 1 98 ? -4.398 -2.543 4.445 1 98.81 98 PHE A O 1
ATOM 776 N N . THR A 1 99 ? -3.938 -3.176 2.342 1 98.62 99 THR A N 1
ATOM 777 C CA . THR A 1 99 ? -5.164 -2.582 1.824 1 98.62 99 THR A CA 1
ATOM 778 C C . THR A 1 99 ? -6.234 -3.65 1.608 1 98.62 99 THR A C 1
ATOM 780 O O . THR A 1 99 ? -7.301 -3.365 1.061 1 98.62 99 THR A O 1
ATOM 783 N N . ILE A 1 100 ? -6.02 -4.828 2.078 1 98.75 100 ILE A N 1
ATOM 784 C CA . ILE A 1 100 ? -6.953 -5.926 1.851 1 98.75 100 ILE A CA 1
ATOM 785 C C . ILE A 1 100 ? -8.289 -5.613 2.529 1 98.75 100 ILE A C 1
ATOM 787 O O . ILE A 1 100 ? -9.352 -5.973 2.016 1 98.75 100 ILE A O 1
ATOM 791 N N . GLY A 1 101 ? -8.25 -4.945 3.709 1 98.25 101 GLY A N 1
ATOM 792 C CA . GLY A 1 101 ? -9.492 -4.516 4.34 1 98.25 101 GLY A CA 1
ATOM 793 C C . GLY A 1 101 ? -10.328 -3.609 3.453 1 98.25 101 GLY A C 1
ATOM 794 O O . GLY A 1 101 ? -11.539 -3.799 3.332 1 98.25 101 GLY A O 1
ATOM 795 N N . ARG A 1 102 ? -9.688 -2.662 2.836 1 97.81 102 ARG A N 1
ATOM 796 C CA . ARG A 1 102 ? -10.352 -1.744 1.918 1 97.81 102 ARG A CA 1
ATOM 797 C C . ARG A 1 102 ? -10.875 -2.48 0.686 1 97.81 102 ARG A C 1
ATOM 799 O O . ARG A 1 102 ? -12 -2.246 0.244 1 97.81 102 ARG A O 1
ATOM 806 N N . ILE A 1 103 ? -10.125 -3.352 0.159 1 98.69 103 ILE A N 1
ATOM 807 C CA . ILE A 1 103 ? -10.461 -4.125 -1.03 1 98.69 103 ILE A CA 1
ATOM 808 C C . ILE A 1 103 ? -11.688 -4.992 -0.749 1 98.69 103 ILE A C 1
ATOM 810 O O . ILE A 1 103 ? -12.633 -5.012 -1.536 1 98.69 103 ILE A O 1
ATOM 814 N N . GLU A 1 104 ? -11.68 -5.645 0.345 1 98.62 104 GLU A N 1
ATOM 815 C CA . GLU A 1 104 ? -12.82 -6.465 0.737 1 98.62 104 GLU A CA 1
ATOM 816 C C . GLU A 1 104 ? -14.062 -5.609 0.973 1 98.62 104 GLU A C 1
ATOM 818 O O . GLU A 1 104 ? -15.164 -5.984 0.572 1 98.62 104 GLU A O 1
ATOM 823 N N . HIS A 1 105 ? -13.82 -4.523 1.634 1 97.38 105 HIS A N 1
ATOM 824 C CA . HIS A 1 105 ? -14.945 -3.629 1.888 1 97.38 105 HIS A CA 1
ATOM 825 C C . HIS A 1 105 ? -15.578 -3.154 0.583 1 97.38 105 HIS A C 1
ATOM 827 O O . HIS A 1 105 ? -16.797 -3.141 0.449 1 97.38 105 HIS A O 1
ATOM 833 N N . GLY A 1 106 ? -14.727 -2.824 -0.369 1 97 106 GLY A N 1
ATOM 834 C CA . GLY A 1 106 ? -15.234 -2.467 -1.685 1 97 106 GLY A CA 1
ATOM 835 C C . GLY A 1 106 ? -16.031 -3.576 -2.338 1 97 106 GLY A C 1
ATOM 836 O O . GLY A 1 106 ? -17.125 -3.334 -2.873 1 97 106 GLY A O 1
ATOM 837 N N . PHE A 1 107 ? -15.516 -4.746 -2.254 1 98.38 107 PHE A N 1
ATOM 838 C CA . PHE A 1 107 ? -16.203 -5.922 -2.779 1 98.38 107 PHE A CA 1
ATOM 839 C C . PHE A 1 107 ? -17.594 -6.059 -2.164 1 98.38 107 PHE A C 1
ATOM 841 O O . PHE A 1 107 ? -18.562 -6.363 -2.863 1 98.38 107 PHE A O 1
ATOM 848 N N . ASN A 1 108 ? -17.734 -5.805 -0.902 1 97.38 108 ASN A N 1
ATOM 849 C CA . ASN A 1 108 ? -18.969 -6 -0.164 1 97.38 108 ASN A CA 1
ATOM 850 C C . ASN A 1 108 ? -19.984 -4.891 -0.455 1 97.38 108 ASN A C 1
ATOM 852 O O . ASN A 1 108 ? -21.188 -5.152 -0.576 1 97.38 108 ASN A O 1
ATOM 856 N N . VAL A 1 109 ? -19.531 -3.684 -0.635 1 94.5 109 VAL A N 1
ATOM 857 C CA . VAL A 1 109 ? -20.469 -2.562 -0.696 1 94.5 109 VAL A CA 1
ATOM 858 C C . VAL A 1 109 ? -20.797 -2.242 -2.152 1 94.5 109 VAL A C 1
ATOM 860 O O . VAL A 1 109 ? -21.828 -1.633 -2.441 1 94.5 109 VAL A O 1
ATOM 863 N N . ARG A 1 110 ? -19.844 -2.633 -3.086 1 95.81 110 ARG A N 1
ATOM 864 C CA . ARG A 1 110 ? -20.109 -2.416 -4.508 1 95.81 110 ARG A CA 1
ATOM 865 C C . ARG A 1 110 ? -19.859 -3.691 -5.309 1 95.81 110 ARG A C 1
ATOM 867 O O . ARG A 1 110 ? -19.031 -3.705 -6.223 1 95.81 110 ARG A O 1
ATOM 874 N N . PRO A 1 111 ? -20.656 -4.672 -5.027 1 96.94 111 PRO A N 1
ATOM 875 C CA . PRO A 1 111 ? -20.5 -5.906 -5.805 1 96.94 111 PRO A CA 1
ATOM 876 C C . PRO A 1 111 ? -20.797 -5.707 -7.289 1 96.94 111 PRO A C 1
ATOM 878 O O . PRO A 1 111 ? -20.281 -6.445 -8.133 1 96.94 111 PRO A O 1
ATOM 881 N N . ASP A 1 112 ? -21.578 -4.672 -7.609 1 97 112 ASP A N 1
ATOM 882 C CA . ASP A 1 112 ? -21.906 -4.367 -9 1 97 112 ASP A CA 1
ATOM 883 C C . ASP A 1 112 ? -20.672 -3.93 -9.781 1 97 112 ASP A C 1
ATOM 885 O O . ASP A 1 112 ? -20.656 -4.008 -11.008 1 97 112 ASP A O 1
ATOM 889 N N . LEU A 1 113 ? -19.656 -3.535 -9.055 1 96.81 113 LEU A N 1
ATOM 890 C CA . LEU A 1 113 ? -18.422 -3.1 -9.695 1 96.81 113 LEU A CA 1
ATOM 891 C C . LEU A 1 113 ? -17.312 -4.125 -9.484 1 96.81 113 LEU A C 1
ATOM 893 O O . LEU A 1 113 ? -16.5 -4.371 -10.391 1 96.81 113 LEU A O 1
ATOM 897 N N . CYS A 1 114 ? -17.266 -4.723 -8.328 1 97.81 114 CYS A N 1
ATOM 898 C CA . CYS A 1 114 ? -16.109 -5.523 -7.93 1 97.81 114 CYS A CA 1
ATOM 899 C C . CYS A 1 114 ? -16.375 -7.004 -8.172 1 97.81 114 CYS A C 1
ATOM 901 O O . CYS A 1 114 ? -15.453 -7.75 -8.523 1 97.81 114 CYS A O 1
ATOM 903 N N . ALA A 1 115 ? -17.578 -7.426 -7.988 1 97.94 115 ALA A N 1
ATOM 904 C CA . ALA A 1 115 ? -17.906 -8.844 -8.062 1 97.94 115 ALA A CA 1
ATOM 905 C C . ALA A 1 115 ? -18.562 -9.18 -9.398 1 97.94 115 ALA A C 1
ATOM 907 O O . ALA A 1 115 ? -19.578 -9.883 -9.445 1 97.94 115 ALA A O 1
ATOM 908 N N . VAL A 1 116 ? -18.016 -8.727 -10.43 1 97.62 116 VAL A N 1
ATOM 909 C CA . VAL A 1 116 ? -18.656 -8.836 -11.734 1 97.62 116 VAL A CA 1
ATOM 910 C C . VAL A 1 116 ? -18.188 -10.109 -12.438 1 97.62 116 VAL A C 1
ATOM 912 O O . VAL A 1 116 ? -18.969 -10.781 -13.117 1 97.62 116 VAL A O 1
ATOM 915 N N . GLU A 1 117 ? -16.922 -10.461 -12.289 1 97.75 117 GLU A N 1
ATOM 916 C CA . GLU A 1 117 ? -16.375 -11.648 -12.938 1 97.75 117 GLU A CA 1
ATOM 917 C C . GLU A 1 117 ? -16.141 -12.773 -11.938 1 97.75 117 GLU A C 1
ATOM 919 O O . GLU A 1 117 ? -16 -13.938 -12.32 1 97.75 117 GLU A O 1
ATOM 924 N N . ASN A 1 118 ? -16.031 -12.398 -10.734 1 98.5 118 ASN A N 1
ATOM 925 C CA . ASN A 1 118 ? -15.812 -13.312 -9.625 1 98.5 118 ASN A CA 1
ATOM 926 C C . ASN A 1 118 ? -16.578 -12.875 -8.375 1 98.5 118 ASN A C 1
ATOM 928 O O . ASN A 1 118 ? -16.328 -11.797 -7.84 1 98.5 118 ASN A O 1
ATOM 932 N N . ASP A 1 119 ? -17.438 -13.711 -7.887 1 98.19 119 ASP A N 1
ATOM 933 C CA . ASP A 1 119 ? -18.266 -13.32 -6.754 1 98.19 119 ASP A CA 1
ATOM 934 C C . ASP A 1 119 ? -17.719 -13.891 -5.445 1 98.19 119 ASP A C 1
ATOM 936 O O . ASP A 1 119 ? -18.406 -13.883 -4.426 1 98.19 119 ASP A O 1
ATOM 940 N N . VAL A 1 120 ? -16.516 -14.43 -5.492 1 98.5 120 VAL A N 1
ATOM 941 C CA . VAL A 1 120 ? -15.875 -14.938 -4.285 1 98.5 120 VAL A CA 1
ATOM 942 C C . VAL A 1 120 ? -15.094 -13.812 -3.607 1 98.5 120 VAL A C 1
ATOM 944 O O . VAL A 1 120 ? -14.344 -13.086 -4.262 1 98.5 120 VAL A O 1
ATOM 947 N N . ASN A 1 121 ? -15.258 -13.648 -2.318 1 98.69 121 ASN A N 1
ATOM 948 C CA . ASN A 1 121 ? -14.609 -12.609 -1.527 1 98.69 121 ASN A CA 1
ATOM 949 C C . ASN A 1 121 ? -13.086 -12.672 -1.657 1 98.69 121 ASN A C 1
ATOM 951 O O . ASN A 1 121 ? -12.5 -13.75 -1.565 1 98.69 121 ASN A O 1
ATOM 955 N N . PRO A 1 122 ? -12.484 -11.508 -1.849 1 98.69 122 PRO A N 1
ATOM 956 C CA . PRO A 1 122 ? -11.039 -11.508 -2.061 1 98.69 122 PRO A CA 1
ATOM 957 C C . PRO A 1 122 ? -10.266 -12.07 -0.866 1 98.69 122 PRO A C 1
ATOM 959 O O . PRO A 1 122 ? -9.164 -12.602 -1.031 1 98.69 122 PRO A O 1
ATOM 962 N N . ARG A 1 123 ? -10.734 -11.984 0.284 1 98.31 123 ARG A N 1
ATOM 963 C CA . ARG A 1 123 ? -10.039 -12.477 1.469 1 98.31 123 ARG A CA 1
ATOM 964 C C . ARG A 1 123 ? -9.891 -13.992 1.426 1 98.31 123 ARG A C 1
ATOM 966 O O . ARG A 1 123 ? -9.016 -14.555 2.09 1 98.31 123 ARG A O 1
ATOM 973 N N . LYS A 1 124 ? -10.75 -14.633 0.68 1 98.19 124 LYS A N 1
ATOM 974 C CA . LYS A 1 124 ? -10.711 -16.094 0.589 1 98.19 124 LYS A CA 1
ATOM 975 C C . LYS A 1 124 ? -9.445 -16.562 -0.125 1 98.19 124 LYS A C 1
ATOM 977 O O . LYS A 1 124 ? -9.102 -17.734 -0.075 1 98.19 124 LYS A O 1
ATOM 982 N N . TYR A 1 125 ? -8.742 -15.672 -0.731 1 98.12 125 TYR A N 1
ATOM 983 C CA . TYR A 1 125 ? -7.551 -16.047 -1.49 1 98.12 125 TYR A CA 1
ATOM 984 C C . TYR A 1 125 ? -6.289 -15.852 -0.66 1 98.12 125 TYR A C 1
ATOM 986 O O . TYR A 1 125 ? -5.191 -16.219 -1.089 1 98.12 125 TYR A O 1
ATOM 994 N N . LEU A 1 126 ? -6.496 -15.234 0.521 1 97.5 126 LEU A N 1
ATOM 995 C CA . LEU A 1 126 ? -5.387 -15.25 1.473 1 97.5 126 LEU A CA 1
ATOM 996 C C . LEU A 1 126 ? -5.062 -16.672 1.909 1 97.5 126 LEU A C 1
ATOM 998 O O . LEU A 1 126 ? -5.969 -17.469 2.186 1 97.5 126 LEU A O 1
ATOM 1002 N N . GLY A 1 127 ? -3.828 -17.031 1.862 1 95.88 127 GLY A N 1
ATOM 1003 C CA . GLY A 1 127 ? -3.434 -18.406 2.143 1 95.88 127 GLY A CA 1
ATOM 1004 C C . GLY A 1 127 ? -3.287 -19.25 0.893 1 95.88 127 GLY A C 1
ATOM 1005 O O . GLY A 1 127 ? -2.771 -20.359 0.951 1 95.88 127 GLY A O 1
ATOM 1006 N N . LYS A 1 128 ? -3.754 -18.672 -0.224 1 96.75 128 LYS A N 1
ATOM 1007 C CA . LYS A 1 128 ? -3.609 -19.359 -1.497 1 96.75 128 LYS A CA 1
ATOM 1008 C C . LYS A 1 128 ? -2.533 -18.719 -2.363 1 96.75 128 LYS A C 1
ATOM 1010 O O . LYS A 1 128 ? -1.78 -19.406 -3.051 1 96.75 128 LYS A O 1
ATOM 1015 N N . ILE A 1 129 ? -2.486 -17.453 -2.311 1 98 129 ILE A N 1
ATOM 1016 C CA . ILE A 1 129 ? -1.517 -16.672 -3.074 1 98 129 ILE A CA 1
ATOM 1017 C C . ILE A 1 129 ? -0.223 -16.531 -2.273 1 98 129 ILE A C 1
ATOM 1019 O O . ILE A 1 129 ? -0.256 -16.359 -1.055 1 98 129 ILE A O 1
ATOM 1023 N N . TYR A 1 130 ? 0.89 -16.625 -2.988 1 97.5 130 TYR A N 1
ATOM 1024 C CA . TYR A 1 130 ? 2.199 -16.453 -2.363 1 97.5 130 TYR A CA 1
ATOM 1025 C C . TYR A 1 130 ? 2.717 -15.039 -2.545 1 97.5 130 TYR A C 1
ATOM 1027 O O . TYR A 1 130 ? 2.35 -14.352 -3.502 1 97.5 130 TYR A O 1
ATOM 1035 N N . THR A 1 131 ? 3.521 -14.602 -1.566 1 98.06 131 THR A N 1
ATOM 1036 C CA . THR A 1 131 ? 4.34 -13.406 -1.726 1 98.06 131 THR A CA 1
ATOM 1037 C C . THR A 1 131 ? 5.789 -13.68 -1.326 1 98.06 131 THR A C 1
ATOM 1039 O O . THR A 1 131 ? 6.066 -14.656 -0.621 1 98.06 131 THR A O 1
ATOM 1042 N N . ASP A 1 132 ? 6.656 -12.859 -1.852 1 93.19 132 ASP A N 1
ATOM 1043 C CA . ASP A 1 132 ? 7.992 -12.898 -1.266 1 93.19 132 ASP A CA 1
ATOM 1044 C C . ASP A 1 132 ? 8.062 -12.07 0.015 1 93.19 132 ASP A C 1
ATOM 1046 O O . ASP A 1 132 ? 7.039 -11.562 0.487 1 93.19 132 ASP A O 1
ATOM 1050 N N . SER A 1 133 ? 9.227 -12.039 0.584 1 94.75 133 SER A N 1
ATOM 1051 C CA . SER A 1 133 ? 9.383 -11.422 1.9 1 94.75 133 SER A CA 1
ATOM 1052 C C . SER A 1 133 ? 10.047 -10.055 1.803 1 94.75 133 SER A C 1
ATOM 1054 O O . SER A 1 133 ? 10.539 -9.531 2.801 1 94.75 133 SER A O 1
ATOM 1056 N N . LEU A 1 134 ? 10.125 -9.453 0.658 1 94.25 134 LEU A N 1
ATOM 1057 C CA . LEU A 1 134 ? 10.922 -8.258 0.445 1 94.25 134 LEU A CA 1
ATOM 1058 C C . LEU A 1 134 ? 10.156 -7.008 0.872 1 94.25 134 LEU A C 1
ATOM 1060 O O . LEU A 1 134 ? 9.656 -6.262 0.027 1 94.25 134 LEU A O 1
ATOM 1064 N N . VAL A 1 135 ? 10.148 -6.742 2.217 1 97.19 135 VAL A N 1
ATOM 1065 C CA . VAL A 1 135 ? 9.359 -5.629 2.738 1 97.19 135 VAL A CA 1
ATOM 1066 C C . VAL A 1 135 ? 10.266 -4.691 3.539 1 97.19 135 VAL A C 1
ATOM 1068 O O . VAL A 1 135 ? 9.836 -3.609 3.945 1 97.19 135 VAL A O 1
ATOM 1071 N N . HIS A 1 136 ? 11.453 -5.059 3.9 1 96.38 136 HIS A N 1
ATOM 1072 C CA . HIS A 1 136 ? 12.531 -4.246 4.449 1 96.38 136 HIS A CA 1
ATOM 1073 C C . HIS A 1 136 ? 12.195 -3.748 5.848 1 96.38 136 HIS A C 1
ATOM 1075 O O . HIS A 1 136 ? 12.742 -2.74 6.305 1 96.38 136 HIS A O 1
ATOM 1081 N N . ASP A 1 137 ? 11.289 -4.32 6.504 1 97.44 137 ASP A N 1
ATOM 1082 C CA . ASP A 1 137 ? 10.82 -3.893 7.816 1 97.44 137 ASP A CA 1
ATOM 1083 C C . ASP A 1 137 ? 10.297 -5.078 8.625 1 97.44 137 ASP A C 1
ATOM 1085 O O . ASP A 1 137 ? 9.422 -5.812 8.164 1 97.44 137 ASP A O 1
ATOM 1089 N N . PRO A 1 138 ? 10.875 -5.285 9.828 1 97.69 138 PRO A N 1
ATOM 1090 C CA . PRO A 1 138 ? 10.43 -6.438 10.625 1 97.69 138 PRO A CA 1
ATOM 1091 C C . PRO A 1 138 ? 8.945 -6.391 10.953 1 97.69 138 PRO A C 1
ATOM 1093 O O . PRO A 1 138 ? 8.266 -7.422 10.938 1 97.69 138 PRO A O 1
ATOM 1096 N N . GLY A 1 139 ? 8.445 -5.203 11.328 1 97.88 139 GLY A N 1
ATOM 1097 C CA . GLY A 1 139 ? 7.016 -5.082 11.594 1 97.88 139 GLY A CA 1
ATOM 1098 C C . GLY A 1 139 ? 6.16 -5.41 10.383 1 97.88 139 GLY A C 1
ATOM 1099 O O . GLY A 1 139 ? 5.145 -6.094 10.5 1 97.88 139 GLY A O 1
ATOM 1100 N N . ALA A 1 140 ? 6.586 -4.938 9.227 1 98.44 140 ALA A N 1
ATOM 1101 C CA . ALA A 1 140 ? 5.871 -5.227 7.984 1 98.44 140 ALA A CA 1
ATOM 1102 C C . ALA A 1 140 ? 5.902 -6.719 7.668 1 98.44 140 ALA A C 1
ATOM 1104 O O . ALA A 1 140 ? 4.902 -7.285 7.215 1 98.44 140 ALA A O 1
ATOM 1105 N N . LEU A 1 141 ? 7.039 -7.324 7.91 1 98.31 141 LEU A N 1
ATOM 1106 C CA . LEU A 1 141 ? 7.145 -8.75 7.629 1 98.31 141 LEU A CA 1
ATOM 1107 C C . LEU A 1 141 ? 6.234 -9.555 8.547 1 98.31 141 LEU A C 1
ATOM 1109 O O . LEU A 1 141 ? 5.566 -10.492 8.109 1 98.31 141 LEU A O 1
ATOM 1113 N N . GLU A 1 142 ? 6.203 -9.203 9.789 1 98.31 142 GLU A N 1
ATOM 1114 C CA . GLU A 1 142 ? 5.289 -9.867 10.719 1 98.31 142 GLU A CA 1
ATOM 1115 C C . GLU A 1 142 ? 3.84 -9.711 10.273 1 98.31 142 GLU A C 1
ATOM 1117 O O . GLU A 1 142 ? 3.062 -10.664 10.32 1 98.31 142 GLU A O 1
ATOM 1122 N N . TYR A 1 143 ? 3.527 -8.555 9.898 1 98.5 143 TYR A N 1
ATOM 1123 C CA . TYR A 1 143 ? 2.17 -8.297 9.43 1 98.5 143 TYR A CA 1
ATOM 1124 C C . TYR A 1 143 ? 1.863 -9.102 8.18 1 98.5 143 TYR A C 1
ATOM 1126 O O . TYR A 1 143 ? 0.769 -9.656 8.039 1 98.5 143 TYR A O 1
ATOM 1134 N N . LEU A 1 144 ? 2.799 -9.133 7.301 1 98.69 144 LEU A N 1
ATOM 1135 C CA . LEU A 1 144 ? 2.654 -9.898 6.066 1 98.69 144 LEU A CA 1
ATOM 1136 C C . LEU A 1 144 ? 2.396 -11.367 6.363 1 98.69 144 LEU A C 1
ATOM 1138 O O . LEU A 1 144 ? 1.479 -11.969 5.797 1 98.69 144 LEU A O 1
ATOM 1142 N N . ILE A 1 145 ? 3.186 -11.914 7.246 1 98.5 145 ILE A N 1
ATOM 1143 C CA . ILE A 1 145 ? 3.074 -13.32 7.621 1 98.5 145 ILE A CA 1
ATOM 1144 C C . ILE A 1 145 ? 1.692 -13.594 8.211 1 98.5 145 ILE A C 1
ATOM 1146 O O . ILE A 1 145 ? 1.052 -14.594 7.879 1 98.5 145 ILE A O 1
ATOM 1150 N N . LYS A 1 146 ? 1.254 -12.703 8.984 1 97.94 146 LYS A N 1
ATOM 1151 C CA . LYS A 1 146 ? -0.061 -12.852 9.602 1 97.94 146 LYS A CA 1
ATOM 1152 C C . LYS A 1 146 ? -1.171 -12.766 8.562 1 97.94 146 LYS A C 1
ATOM 1154 O O . LYS A 1 146 ? -2.184 -13.461 8.664 1 97.94 146 LYS A O 1
ATOM 1159 N N . THR A 1 147 ? -0.99 -11.969 7.598 1 98.31 147 THR A N 1
ATOM 1160 C CA . THR A 1 147 ? -2.033 -11.656 6.625 1 98.31 147 THR A CA 1
ATOM 1161 C C . THR A 1 147 ? -2.074 -12.711 5.523 1 98.31 147 THR A C 1
ATOM 1163 O O . THR A 1 147 ? -3.135 -13.266 5.223 1 98.31 147 THR A O 1
ATOM 1166 N N . ILE A 1 148 ? -0.931 -13.016 4.965 1 98.19 148 ILE A N 1
ATOM 1167 C CA . ILE A 1 148 ? -0.842 -13.898 3.805 1 98.19 148 ILE A CA 1
ATOM 1168 C C . ILE A 1 148 ? -0.758 -15.352 4.266 1 98.19 148 ILE A C 1
ATOM 1170 O O . ILE A 1 148 ? -1.257 -16.25 3.592 1 98.19 148 ILE A O 1
ATOM 1174 N N . GLY A 1 149 ? -0.101 -15.586 5.391 1 97.75 149 GLY A N 1
ATOM 1175 C CA . GLY A 1 149 ? 0.147 -16.922 5.91 1 97.75 149 GLY A CA 1
ATOM 1176 C C . GLY A 1 149 ? 1.617 -17.297 5.914 1 97.75 149 GLY A C 1
ATOM 1177 O O . GLY A 1 149 ? 2.328 -17.047 4.938 1 97.75 149 GLY A O 1
ATOM 1178 N N . GLU A 1 150 ? 2.061 -17.906 7.008 1 97.12 150 GLU A N 1
ATOM 1179 C CA . GLU A 1 150 ? 3.475 -18.219 7.195 1 97.12 150 GLU A CA 1
ATOM 1180 C C . GLU A 1 150 ? 3.975 -19.188 6.121 1 97.12 150 GLU A C 1
ATOM 1182 O O . GLU A 1 150 ? 5.156 -19.172 5.77 1 97.12 150 GLU A O 1
ATOM 1187 N N . ASN A 1 151 ? 3.076 -19.953 5.566 1 97.5 151 ASN A N 1
ATOM 1188 C CA . ASN A 1 151 ? 3.477 -20.938 4.57 1 97.5 151 ASN A CA 1
ATOM 1189 C C . ASN A 1 151 ? 3.334 -20.391 3.152 1 97.5 151 ASN A C 1
ATOM 1191 O O . ASN A 1 151 ? 3.492 -21.141 2.18 1 97.5 151 ASN A O 1
ATOM 1195 N N . ARG A 1 152 ? 3.049 -19.078 3.066 1 98.31 152 ARG A N 1
ATOM 1196 C CA . ARG A 1 152 ? 2.824 -18.469 1.755 1 98.31 152 ARG A CA 1
ATOM 1197 C C . ARG A 1 152 ? 3.746 -17.281 1.534 1 98.31 152 ARG A C 1
ATOM 1199 O O . ARG A 1 152 ? 3.561 -16.516 0.587 1 98.31 152 ARG A O 1
ATOM 1206 N N . VAL A 1 153 ? 4.668 -17.109 2.436 1 97.81 153 VAL A N 1
ATOM 1207 C CA . VAL A 1 153 ? 5.691 -16.078 2.295 1 97.81 153 VAL A CA 1
ATOM 1208 C C . VAL A 1 153 ? 7.062 -16.734 2.121 1 97.81 153 VAL A C 1
ATOM 1210 O O . VAL A 1 153 ? 7.457 -17.594 2.92 1 97.81 153 VAL A O 1
ATOM 1213 N N . SER A 1 154 ? 7.711 -16.359 0.995 1 92.5 154 SER A N 1
ATOM 1214 C CA . SER A 1 154 ? 9.023 -16.922 0.697 1 92.5 154 SER A CA 1
ATOM 1215 C C . SER A 1 154 ? 10.086 -15.828 0.629 1 92.5 154 SER A C 1
ATOM 1217 O O . SER A 1 154 ? 9.773 -14.664 0.362 1 92.5 154 SER A O 1
ATOM 1219 N N . LEU A 1 155 ? 11.273 -16.234 0.811 1 86.62 155 LEU A N 1
ATOM 1220 C CA . LEU A 1 155 ? 12.383 -15.281 0.707 1 86.62 155 LEU A CA 1
ATOM 1221 C C . LEU A 1 155 ? 12.422 -14.656 -0.681 1 86.62 155 LEU A C 1
ATOM 1223 O O . LEU A 1 155 ? 12.375 -15.359 -1.691 1 86.62 155 LEU A O 1
ATOM 1227 N N . GLY A 1 156 ? 12.391 -13.359 -0.705 1 80.06 156 GLY A N 1
ATOM 1228 C CA . GLY A 1 156 ? 12.664 -12.531 -1.869 1 80.06 156 GLY A CA 1
ATOM 1229 C C . GLY A 1 156 ? 13.695 -11.445 -1.604 1 80.06 156 GLY A C 1
ATOM 1230 O O . GLY A 1 156 ? 13.586 -10.711 -0.624 1 80.06 156 GLY A O 1
ATOM 1231 N N . SER A 1 157 ? 14.711 -11.414 -2.49 1 73.5 157 SER A N 1
ATOM 1232 C CA . SER A 1 157 ? 15.781 -10.469 -2.189 1 73.5 157 SER A CA 1
ATOM 1233 C C . SER A 1 157 ? 15.867 -9.375 -3.246 1 73.5 157 SER A C 1
ATOM 1235 O O . SER A 1 157 ? 16.266 -8.25 -2.947 1 73.5 157 SER A O 1
ATOM 1237 N N . ASP A 1 158 ? 15.414 -9.523 -4.387 1 73.06 158 ASP A N 1
ATOM 1238 C CA . ASP A 1 158 ? 15.602 -8.609 -5.504 1 73.06 158 ASP A CA 1
ATOM 1239 C C . ASP A 1 158 ? 17.078 -8.305 -5.723 1 73.06 158 ASP A C 1
ATOM 1241 O O . ASP A 1 158 ? 17.438 -7.258 -6.266 1 73.06 158 ASP A O 1
ATOM 1245 N N . TYR A 1 159 ? 17.969 -9.109 -5.234 1 62.94 159 TYR A N 1
ATOM 1246 C CA . TYR A 1 159 ? 19.406 -8.977 -5.48 1 62.94 159 TYR A CA 1
ATOM 1247 C C . TYR A 1 159 ? 19.719 -9.109 -6.965 1 62.94 159 TYR A C 1
ATOM 1249 O O . TYR A 1 159 ? 19.125 -9.93 -7.66 1 62.94 159 TYR A O 1
ATOM 1257 N N . PRO A 1 160 ? 20.547 -8.234 -7.512 1 72 160 PRO A N 1
ATOM 1258 C CA . PRO A 1 160 ? 21.453 -7.285 -6.859 1 72 160 PRO A CA 1
ATOM 1259 C C . PRO A 1 160 ? 21 -5.836 -7.016 1 72 160 PRO A C 1
ATOM 1261 O O . PRO A 1 160 ? 21.828 -4.922 -7.012 1 72 160 PRO A O 1
ATOM 1264 N N . PHE A 1 161 ? 19.734 -5.668 -7.145 1 70.56 161 PHE A N 1
ATOM 1265 C CA . PHE A 1 161 ? 19.25 -4.316 -7.383 1 70.56 161 PHE A CA 1
ATOM 1266 C C . PHE A 1 161 ? 19.312 -3.488 -6.105 1 70.56 161 PHE A C 1
ATOM 1268 O O . PHE A 1 161 ? 19.219 -4.027 -5 1 70.56 161 PHE A O 1
ATOM 1275 N N . PRO A 1 162 ? 19.5 -2.211 -6.262 1 73 162 PRO A N 1
ATOM 1276 C CA . PRO A 1 162 ? 19.672 -1.342 -5.094 1 73 162 PRO A CA 1
ATOM 1277 C C . PRO A 1 162 ? 18.547 -1.489 -4.078 1 73 162 PRO A C 1
ATOM 1279 O O . PRO A 1 162 ? 18.781 -1.455 -2.869 1 73 162 PRO A O 1
ATOM 1282 N N . LEU A 1 163 ? 17.391 -1.747 -4.531 1 80.69 163 LEU A N 1
ATOM 1283 C CA . LEU A 1 163 ? 16.25 -1.819 -3.621 1 80.69 163 LEU A CA 1
ATOM 1284 C C . LEU A 1 163 ? 16.094 -3.227 -3.057 1 80.69 163 LEU A C 1
ATOM 1286 O O . LEU A 1 163 ? 15.227 -3.471 -2.217 1 80.69 163 LEU A O 1
ATOM 1290 N N . GLY A 1 164 ? 16.938 -4.055 -3.492 1 79.12 164 GLY A N 1
ATOM 1291 C CA . GLY A 1 164 ? 16.906 -5.406 -2.947 1 79.12 164 GLY A CA 1
ATOM 1292 C C . GLY A 1 164 ? 17.672 -5.539 -1.642 1 79.12 164 GLY A C 1
ATOM 1293 O O . GLY A 1 164 ? 18.141 -4.547 -1.09 1 79.12 164 GLY A O 1
ATOM 1294 N N . GLU A 1 165 ? 17.609 -6.746 -1.069 1 71.88 165 GLU A N 1
ATOM 1295 C CA . GLU A 1 165 ? 18.453 -7.055 0.089 1 71.88 165 GLU A CA 1
ATOM 1296 C C . GLU A 1 165 ? 19.891 -7.309 -0.324 1 71.88 165 GLU A C 1
ATOM 1298 O O . GLU A 1 165 ? 20.172 -8.172 -1.163 1 71.88 165 GLU A O 1
ATOM 1303 N N . HIS A 1 166 ? 20.766 -6.633 0.249 1 76.31 166 HIS A N 1
ATOM 1304 C CA . HIS A 1 166 ? 22.172 -6.824 -0.049 1 76.31 166 HIS A CA 1
ATOM 1305 C C . HIS A 1 166 ? 22.688 -8.141 0.526 1 76.31 166 HIS A C 1
ATOM 1307 O O . HIS A 1 166 ? 23.609 -8.742 -0.02 1 76.31 166 HIS A O 1
ATOM 1313 N N . HIS A 1 167 ? 22.078 -8.5 1.617 1 80.81 167 HIS A N 1
ATOM 1314 C CA . HIS A 1 167 ? 22.281 -9.812 2.234 1 80.81 167 HIS A CA 1
ATOM 1315 C C . HIS A 1 167 ? 20.969 -10.578 2.34 1 80.81 167 HIS A C 1
ATOM 1317 O O . HIS A 1 167 ? 20.266 -10.477 3.348 1 80.81 167 HIS A O 1
ATOM 1323 N N . PRO A 1 168 ? 20.734 -11.336 1.337 1 82.5 168 PRO A N 1
ATOM 1324 C CA . PRO A 1 168 ? 19.453 -12.039 1.28 1 82.5 168 PRO A CA 1
ATOM 1325 C C . PRO A 1 168 ? 19.156 -12.828 2.551 1 82.5 168 PRO A C 1
ATOM 1327 O O . PRO A 1 168 ? 20.016 -13.57 3.035 1 82.5 168 PRO A O 1
ATOM 1330 N N . GLY A 1 169 ? 18 -12.625 3.092 1 86.12 169 GLY A N 1
ATOM 1331 C CA . GLY A 1 169 ? 17.531 -13.375 4.25 1 86.12 169 GLY A CA 1
ATOM 1332 C C . GLY A 1 169 ? 17.891 -12.719 5.57 1 86.12 169 GLY A C 1
ATOM 1333 O O . GLY A 1 169 ? 17.438 -13.148 6.629 1 86.12 169 GLY A O 1
ATOM 1334 N N . LYS A 1 170 ? 18.656 -11.68 5.512 1 88.25 170 LYS A N 1
ATOM 1335 C CA . LYS A 1 170 ? 19.141 -11.039 6.73 1 88.25 170 LYS A CA 1
ATOM 1336 C C . LYS A 1 170 ? 17.969 -10.578 7.605 1 88.25 170 LYS A C 1
ATOM 1338 O O . LYS A 1 170 ? 18 -10.758 8.828 1 88.25 170 LYS A O 1
ATOM 1343 N N . LEU A 1 171 ? 16.953 -9.977 7.004 1 93.38 171 LEU A N 1
ATOM 1344 C CA . LEU A 1 171 ? 15.812 -9.516 7.781 1 93.38 171 LEU A CA 1
ATOM 1345 C C . LEU A 1 171 ? 15.156 -10.672 8.523 1 93.38 171 LEU A C 1
ATOM 1347 O O . LEU A 1 171 ? 14.938 -10.594 9.734 1 93.38 171 LEU A O 1
ATOM 1351 N N . ILE A 1 172 ? 14.906 -11.711 7.84 1 92.81 172 ILE A N 1
ATOM 1352 C CA . ILE A 1 172 ? 14.25 -12.875 8.414 1 92.81 172 ILE A CA 1
ATOM 1353 C C . ILE A 1 172 ? 15.109 -13.445 9.547 1 92.81 172 ILE A C 1
ATOM 1355 O O . ILE A 1 172 ? 14.609 -13.695 10.648 1 92.81 172 ILE A O 1
ATOM 1359 N N . GLU A 1 173 ? 16.359 -13.578 9.289 1 92.06 173 GLU A N 1
ATOM 1360 C CA . GLU A 1 173 ? 17.281 -14.164 10.258 1 92.06 173 GLU A CA 1
ATOM 1361 C C . GLU A 1 173 ? 17.391 -13.297 11.5 1 92.06 173 GLU A C 1
ATOM 1363 O O . GLU A 1 173 ? 17.594 -13.805 12.609 1 92.06 173 GLU A O 1
ATOM 1368 N N . SER A 1 174 ? 17.25 -12.07 11.352 1 95 174 SER A N 1
ATOM 1369 C CA . SER A 1 174 ? 17.469 -11.133 12.453 1 95 174 SER A CA 1
ATOM 1370 C C . SER A 1 174 ? 16.25 -11.07 13.367 1 95 174 SER A C 1
ATOM 1372 O O . SER A 1 174 ? 16.328 -10.539 14.477 1 95 174 SER A O 1
ATOM 1374 N N . MET A 1 175 ? 15.203 -11.609 12.938 1 96.94 175 MET A N 1
ATOM 1375 C CA . MET A 1 175 ? 13.961 -11.461 13.688 1 96.94 175 MET A CA 1
ATOM 1376 C C . MET A 1 175 ? 13.844 -12.547 14.75 1 96.94 175 MET A C 1
ATOM 1378 O O . MET A 1 175 ? 13.453 -13.68 14.453 1 96.94 175 MET A O 1
ATOM 1382 N N . ASP A 1 176 ? 13.969 -12.156 15.977 1 95.94 176 ASP A N 1
ATOM 1383 C CA . ASP A 1 176 ? 13.906 -13.078 17.109 1 95.94 176 ASP A CA 1
ATOM 1384 C C . ASP A 1 176 ? 12.461 -13.469 17.406 1 95.94 176 ASP A C 1
ATOM 1386 O O . ASP A 1 176 ? 12.211 -14.469 18.094 1 95.94 176 ASP A O 1
ATOM 1390 N N . SER A 1 177 ? 11.594 -12.703 16.891 1 95.69 177 SER A N 1
ATOM 1391 C CA . SER A 1 177 ? 10.18 -12.961 17.156 1 95.69 177 SER A CA 1
ATOM 1392 C C . SER A 1 177 ? 9.68 -14.156 16.344 1 95.69 177 SER A C 1
ATOM 1394 O O . SER A 1 177 ? 8.602 -14.688 16.625 1 95.69 177 SER A O 1
ATOM 1396 N N . LEU A 1 178 ? 10.414 -14.586 15.367 1 97.06 178 LEU A N 1
ATOM 1397 C CA . LEU A 1 178 ? 10.023 -15.727 14.547 1 97.06 178 LEU A CA 1
ATOM 1398 C C . LEU A 1 178 ? 10.641 -17.016 15.07 1 97.06 178 LEU A C 1
ATOM 1400 O O . LEU A 1 178 ? 11.812 -17.031 15.445 1 97.06 178 LEU A O 1
ATOM 1404 N N . SER A 1 179 ? 9.852 -18.016 15.125 1 97.44 179 SER A N 1
ATOM 1405 C CA . SER A 1 179 ? 10.383 -19.328 15.477 1 97.44 179 SER A CA 1
ATOM 1406 C C . SER A 1 179 ? 11.312 -19.859 14.391 1 97.44 179 SER A C 1
ATOM 1408 O O . SER A 1 179 ? 11.25 -19.406 13.242 1 97.44 179 SER A O 1
ATOM 1410 N N . GLU A 1 180 ? 12.07 -20.828 14.766 1 95.75 180 GLU A N 1
ATOM 1411 C CA . GLU A 1 180 ? 12.992 -21.438 13.812 1 95.75 180 GLU A CA 1
ATOM 1412 C C . GLU A 1 180 ? 12.234 -22.125 12.68 1 95.75 180 GLU A C 1
ATOM 1414 O O . GLU A 1 180 ? 12.68 -22.109 11.531 1 95.75 180 GLU A O 1
ATOM 1419 N N . ASP A 1 181 ? 11.133 -22.703 12.953 1 96.94 181 ASP A N 1
ATOM 1420 C CA . ASP A 1 181 ? 10.312 -23.359 11.938 1 96.94 181 ASP A CA 1
ATOM 1421 C C . ASP A 1 181 ? 9.797 -22.359 10.914 1 96.94 181 ASP A C 1
ATOM 1423 O O . ASP A 1 181 ? 9.805 -22.625 9.711 1 96.94 181 ASP A O 1
ATOM 1427 N N . VAL A 1 182 ? 9.367 -21.219 11.43 1 97.75 182 VAL A N 1
ATOM 1428 C CA . VAL A 1 182 ? 8.859 -20.188 10.547 1 97.75 182 VAL A CA 1
ATOM 1429 C C . VAL A 1 182 ? 10 -19.625 9.703 1 97.75 182 VAL A C 1
ATOM 1431 O O . VAL A 1 182 ? 9.844 -19.406 8.5 1 97.75 182 VAL A O 1
ATOM 1434 N N . LYS A 1 183 ? 11.133 -19.438 10.336 1 93.69 183 LYS A N 1
ATOM 1435 C CA . LYS A 1 183 ? 12.289 -18.969 9.586 1 93.69 183 LYS A CA 1
ATOM 1436 C C . LYS A 1 183 ? 12.648 -19.922 8.461 1 93.69 183 LYS A C 1
ATOM 1438 O O . LYS A 1 183 ? 12.898 -19.516 7.328 1 93.69 183 LYS A O 1
ATOM 1443 N N . ASP A 1 184 ? 12.648 -21.156 8.789 1 91.56 184 ASP A N 1
ATOM 1444 C CA . ASP A 1 184 ? 12.969 -22.172 7.789 1 91.56 184 ASP A CA 1
ATOM 1445 C C . ASP A 1 184 ? 11.945 -22.172 6.656 1 91.56 184 ASP A C 1
ATOM 1447 O O . ASP A 1 184 ? 12.305 -22.344 5.488 1 91.56 184 ASP A O 1
ATOM 1451 N N . ALA A 1 185 ? 10.727 -22.031 6.973 1 94.06 185 ALA A N 1
ATOM 1452 C CA . ALA A 1 185 ? 9.672 -21.969 5.965 1 94.06 185 ALA A CA 1
ATOM 1453 C C . ALA A 1 185 ? 9.883 -20.781 5.027 1 94.06 185 ALA A C 1
ATOM 1455 O O . ALA A 1 185 ? 9.836 -20.922 3.807 1 94.06 185 ALA A O 1
ATOM 1456 N N . LEU A 1 186 ? 10.18 -19.609 5.641 1 93.19 186 LEU A N 1
ATOM 1457 C CA . LEU A 1 186 ? 10.336 -18.391 4.859 1 93.19 186 LEU A CA 1
ATOM 1458 C C . LEU A 1 186 ? 11.602 -18.438 4.016 1 93.19 186 LEU A C 1
ATOM 1460 O O . LEU A 1 186 ? 11.609 -17.984 2.869 1 93.19 186 LEU A O 1
ATOM 1464 N N . LEU A 1 187 ? 12.625 -19.031 4.535 1 87.19 187 LEU A N 1
ATOM 1465 C CA . LEU A 1 187 ? 13.938 -18.984 3.9 1 87.19 187 LEU A CA 1
ATOM 1466 C C . LEU A 1 187 ? 14.039 -20.031 2.791 1 87.19 187 LEU A C 1
ATOM 1468 O O . LEU A 1 187 ? 14.75 -19.828 1.805 1 87.19 187 LEU A O 1
ATOM 1472 N N . ALA A 1 188 ? 13.297 -21.172 2.951 1 85.19 188 ALA A N 1
ATOM 1473 C CA . ALA A 1 188 ? 13.531 -22.234 1.981 1 85.19 188 ALA A CA 1
ATOM 1474 C C . ALA A 1 188 ? 12.258 -23.031 1.734 1 85.19 188 ALA A C 1
ATOM 1476 O O . ALA A 1 188 ? 11.852 -23.234 0.586 1 85.19 188 ALA A O 1
ATOM 1477 N N . GLY A 1 189 ? 11.602 -23.453 2.766 1 87.81 189 GLY A N 1
ATOM 1478 C CA . GLY A 1 189 ? 10.508 -24.406 2.684 1 87.81 189 GLY A CA 1
ATOM 1479 C C . GLY A 1 189 ? 9.398 -23.969 1.744 1 87.81 189 GLY A C 1
ATOM 1480 O O . GLY A 1 189 ? 8.977 -24.734 0.879 1 87.81 189 GLY A O 1
ATOM 1481 N N . ASN A 1 190 ? 8.961 -22.781 1.872 1 90.19 190 ASN A N 1
ATOM 1482 C CA . ASN A 1 190 ? 7.844 -22.281 1.073 1 90.19 190 ASN A CA 1
ATOM 1483 C C . ASN A 1 190 ? 8.219 -22.172 -0.403 1 90.19 190 ASN A C 1
ATOM 1485 O O . ASN A 1 190 ? 7.387 -22.438 -1.277 1 90.19 190 ASN A O 1
ATOM 1489 N N . ALA A 1 191 ? 9.43 -21.766 -0.713 1 86.94 191 ALA A N 1
ATOM 1490 C CA . ALA A 1 191 ? 9.883 -21.688 -2.1 1 86.94 191 ALA A CA 1
ATOM 1491 C C . ALA A 1 191 ? 9.93 -23.062 -2.748 1 86.94 191 ALA A C 1
ATOM 1493 O O . ALA A 1 191 ? 9.539 -23.219 -3.906 1 86.94 191 ALA A O 1
ATOM 1494 N N . LEU A 1 192 ? 10.367 -24.031 -1.936 1 83.94 192 LEU A N 1
ATOM 1495 C CA . LEU A 1 192 ? 10.438 -25.391 -2.438 1 83.94 192 LEU A CA 1
ATOM 1496 C C . LEU A 1 192 ? 9.039 -25.938 -2.754 1 83.94 192 LEU A C 1
ATOM 1498 O O . LEU A 1 192 ? 8.828 -26.531 -3.812 1 83.94 192 LEU A O 1
ATOM 1502 N N . GLU A 1 193 ? 8.148 -25.688 -1.872 1 88.62 193 GLU A N 1
ATOM 1503 C CA . GLU A 1 193 ? 6.766 -26.109 -2.105 1 88.62 193 GLU A CA 1
ATOM 1504 C C . GLU A 1 193 ? 6.176 -25.391 -3.324 1 88.62 193 GLU A C 1
ATOM 1506 O O . GLU A 1 193 ? 5.539 -26.031 -4.168 1 88.62 193 GLU A O 1
ATOM 1511 N N . PHE A 1 194 ? 6.422 -24.141 -3.455 1 91.19 194 PHE A N 1
ATOM 1512 C CA . PHE A 1 194 ? 5.91 -23.312 -4.547 1 91.19 194 PHE A CA 1
ATOM 1513 C C . PHE A 1 194 ? 6.414 -23.828 -5.891 1 91.19 194 PHE A C 1
ATOM 1515 O O . PHE A 1 194 ? 5.652 -23.891 -6.859 1 91.19 194 PHE A O 1
ATOM 1522 N N . LEU A 1 195 ? 7.645 -24.25 -5.871 1 84.12 195 LEU A N 1
ATOM 1523 C CA . LEU A 1 195 ? 8.281 -24.656 -7.121 1 84.12 195 LEU A CA 1
ATOM 1524 C C . LEU A 1 195 ? 8.141 -26.156 -7.348 1 84.12 195 LEU A C 1
ATOM 1526 O O . LEU A 1 195 ? 8.539 -26.672 -8.398 1 84.12 195 LEU A O 1
ATOM 1530 N N . GLY A 1 196 ? 7.641 -26.844 -6.375 1 82.25 196 GLY A N 1
ATOM 1531 C CA . GLY A 1 196 ? 7.48 -28.281 -6.5 1 82.25 196 GLY A CA 1
ATOM 1532 C C . GLY A 1 196 ? 8.797 -29.047 -6.438 1 82.25 196 GLY A C 1
ATOM 1533 O O . GLY A 1 196 ? 8.992 -30.016 -7.164 1 82.25 196 GLY A O 1
ATOM 1534 N N . LEU A 1 197 ? 9.625 -28.516 -5.562 1 76.38 197 LEU A N 1
ATOM 1535 C CA . LEU A 1 197 ? 10.945 -29.125 -5.434 1 76.38 197 LEU A CA 1
ATOM 1536 C C . LEU A 1 197 ? 11.086 -29.844 -4.098 1 76.38 197 LEU A C 1
ATOM 1538 O O . LEU A 1 197 ? 10.43 -29.469 -3.115 1 76.38 197 LEU A O 1
ATOM 1542 N N . ASP A 1 198 ? 11.922 -30.906 -4.141 1 76.5 198 ASP A N 1
ATOM 1543 C CA . ASP A 1 198 ? 12.211 -31.656 -2.924 1 76.5 198 ASP A CA 1
ATOM 1544 C C . ASP A 1 198 ? 13.492 -31.172 -2.266 1 76.5 198 ASP A C 1
ATOM 1546 O O . ASP A 1 198 ? 14.508 -30.969 -2.939 1 76.5 198 ASP A O 1
ATOM 1550 N N . ARG A 1 199 ? 13.312 -30.969 -1.043 1 75.81 199 ARG A N 1
ATOM 1551 C CA . ARG A 1 199 ? 14.445 -30.484 -0.275 1 75.81 199 ARG A CA 1
ATOM 1552 C C . ARG A 1 199 ? 15.648 -31.406 -0.421 1 75.81 199 ARG A C 1
ATOM 1554 O O . ARG A 1 199 ? 16.797 -30.969 -0.394 1 75.81 199 ARG A O 1
ATOM 1561 N N . SER A 1 200 ? 15.422 -32.688 -0.511 1 71.44 200 SER A N 1
ATOM 1562 C CA . SER A 1 200 ? 16.469 -33.719 -0.606 1 71.44 200 SER A CA 1
ATOM 1563 C C . SER A 1 200 ? 17.344 -33.469 -1.842 1 71.44 200 SER A C 1
ATOM 1565 O O . SER A 1 200 ? 18.484 -33.938 -1.899 1 71.44 200 SER A O 1
ATOM 1567 N N . GLN A 1 201 ? 16.781 -32.781 -2.73 1 61.19 201 GLN A N 1
ATOM 1568 C CA . GLN A 1 201 ? 17.516 -32.5 -3.953 1 61.19 201 GLN A CA 1
ATOM 1569 C C . GLN A 1 201 ? 18.656 -31.516 -3.684 1 61.19 201 GLN A C 1
ATOM 1571 O O . GLN A 1 201 ? 19.594 -31.391 -4.492 1 61.19 201 GLN A O 1
ATOM 1576 N N . PHE A 1 202 ? 18.5 -30.953 -2.533 1 57.53 202 PHE A N 1
ATOM 1577 C CA . PHE A 1 202 ? 19.469 -29.891 -2.262 1 57.53 202 PHE A CA 1
ATOM 1578 C C . PHE A 1 202 ? 20.312 -30.234 -1.041 1 57.53 202 PHE A C 1
ATOM 1580 O O . PHE A 1 202 ? 21.188 -29.453 -0.652 1 57.53 202 PHE A O 1
ATOM 1587 N N . ASP A 1 203 ? 20.078 -31.422 -0.448 1 50.78 203 ASP A N 1
ATOM 1588 C CA . ASP A 1 203 ? 20.875 -31.891 0.677 1 50.78 203 ASP A CA 1
ATOM 1589 C C . ASP A 1 203 ? 22.234 -32.406 0.205 1 50.78 203 ASP A C 1
ATOM 1591 O O . ASP A 1 203 ? 22.312 -33.188 -0.727 1 50.78 203 ASP A O 1
ATOM 1595 N N . VAL A 1 204 ? 23.281 -31.641 0.054 1 43.75 204 VAL A N 1
ATOM 1596 C CA . VAL A 1 204 ? 24.625 -32.094 -0.276 1 43.75 204 VAL A CA 1
ATOM 1597 C C . VAL A 1 204 ? 24.922 -33.375 0.493 1 43.75 204 VAL A C 1
ATOM 1599 O O . VAL A 1 204 ? 24.719 -33.469 1.705 1 43.75 204 VAL A O 1
ATOM 1602 N N . ALA A 1 205 ? 25.109 -34.531 -0.156 1 37.19 205 ALA A N 1
ATOM 1603 C CA . ALA A 1 205 ? 25.75 -35.719 0.421 1 37.19 205 ALA A CA 1
ATOM 1604 C C . ALA A 1 205 ? 26.922 -35.312 1.317 1 37.19 205 ALA A C 1
ATOM 1606 O O . ALA A 1 205 ? 27.688 -34.406 0.984 1 37.19 205 ALA A O 1
ATOM 1607 N N . GLY A 1 206 ? 27 -35.625 2.592 1 34.16 206 GLY A N 1
ATOM 1608 C CA . GLY A 1 206 ? 28.188 -35.656 3.414 1 34.16 206 GLY A CA 1
ATOM 1609 C C . GLY A 1 206 ? 29.391 -36.281 2.715 1 34.16 206 GLY A C 1
ATOM 1610 O O . GLY A 1 206 ? 29.453 -37.5 2.574 1 34.16 206 GLY A O 1
ATOM 1611 N N . THR A 1 207 ? 30.016 -35.938 1.555 1 32.53 207 THR A N 1
ATOM 1612 C CA . THR A 1 207 ? 31.344 -36.438 1.251 1 32.53 207 THR A CA 1
ATOM 1613 C C . THR A 1 207 ? 32.188 -36.562 2.521 1 32.53 207 THR A C 1
ATOM 1615 O O . THR A 1 207 ? 32.219 -35.625 3.334 1 32.53 207 THR A O 1
ATOM 1618 N N . SER A 1 208 ? 32.562 -37.781 3.074 1 31.42 208 SER A N 1
ATOM 1619 C CA . SER A 1 208 ? 33.625 -38.188 3.994 1 31.42 208 SER A CA 1
ATOM 1620 C C . SER A 1 208 ? 34.875 -37.312 3.814 1 31.42 208 SER A C 1
ATOM 1622 O O . SER A 1 208 ? 35.094 -36.75 2.746 1 31.42 208 SER A O 1
ATOM 1624 N N . SER A 1 209 ? 35.812 -37.062 4.898 1 32.62 209 SER A N 1
ATOM 1625 C CA . SER A 1 209 ? 37.094 -36.375 5.137 1 32.62 209 SER A CA 1
ATOM 1626 C C . SER A 1 209 ? 38.156 -36.844 4.141 1 32.62 209 SER A C 1
ATOM 1628 O O . SER A 1 209 ? 39.344 -36.812 4.449 1 32.62 209 SER A O 1
ATOM 1630 N N . SER A 1 210 ? 38.094 -37.5 3.061 1 29.75 210 SER A N 1
ATOM 1631 C CA . SER A 1 210 ? 39.406 -37.781 2.508 1 29.75 210 SER A CA 1
ATOM 1632 C C . SER A 1 210 ? 40.25 -36.531 2.432 1 29.75 210 SER A C 1
ATOM 1634 O O . SER A 1 210 ? 39.719 -35.406 2.568 1 29.75 210 SER A O 1
ATOM 1636 N N . SER A 1 211 ? 41.625 -36.562 1.726 1 28.06 211 SER A N 1
ATOM 1637 C CA . SER A 1 211 ? 42.844 -35.719 1.84 1 28.06 211 SER A CA 1
ATOM 1638 C C . SER A 1 211 ? 42.5 -34.25 1.644 1 28.06 211 SER A C 1
ATOM 1640 O O . SER A 1 211 ? 41.594 -33.906 0.891 1 28.06 211 SER A O 1
ATOM 1642 N N . SER A 1 212 ? 42.906 -33.344 2.656 1 28.62 212 SER A N 1
ATOM 1643 C CA . SER A 1 212 ? 43.062 -31.906 2.9 1 28.62 212 SER A CA 1
ATOM 1644 C C . SER A 1 212 ? 43.531 -31.172 1.637 1 28.62 212 SER A C 1
ATOM 1646 O O . SER A 1 212 ? 43.625 -29.938 1.624 1 28.62 212 SER A O 1
ATOM 1648 N N . GLU A 1 213 ? 44.219 -31.984 0.769 1 25.77 213 GLU A N 1
ATOM 1649 C CA . GLU A 1 213 ? 45.125 -31.281 -0.115 1 25.77 213 GLU A CA 1
ATOM 1650 C C . GLU A 1 213 ? 44.375 -30.422 -1.131 1 25.77 213 GLU A C 1
ATOM 1652 O O . GLU A 1 213 ? 44.812 -29.312 -1.449 1 25.77 213 GLU A O 1
ATOM 1657 N N . ASP A 1 214 ? 43.594 -31.109 -1.876 1 25.95 214 ASP A N 1
ATOM 1658 C CA . ASP A 1 214 ? 43.375 -30.516 -3.191 1 25.95 214 ASP A CA 1
ATOM 1659 C C . ASP A 1 214 ? 42.406 -29.344 -3.115 1 25.95 214 ASP A C 1
ATOM 1661 O O . ASP A 1 214 ? 41.938 -28.844 -4.145 1 25.95 214 ASP A O 1
ATOM 1665 N N . ALA A 1 215 ? 41.781 -29.234 -2.055 1 23.16 215 ALA A N 1
ATOM 1666 C CA . ALA A 1 215 ? 40.781 -28.172 -2.127 1 23.16 215 ALA A CA 1
ATOM 1667 C C . ALA A 1 215 ? 41.438 -26.797 -2.174 1 23.16 215 ALA A C 1
ATOM 1669 O O . ALA A 1 215 ? 40.781 -25.781 -2.088 1 23.16 215 ALA A O 1
ATOM 1670 N N . LYS A 1 216 ? 42.812 -26.891 -1.949 1 25.56 216 LYS A N 1
ATOM 1671 C CA . LYS A 1 216 ? 43.5 -25.625 -1.963 1 25.56 216 LYS A CA 1
ATOM 1672 C C . LYS A 1 216 ? 43.438 -24.969 -3.338 1 25.56 216 LYS A C 1
ATOM 1674 O O . LYS A 1 216 ? 43.844 -23.812 -3.504 1 25.56 216 LYS A O 1
ATOM 1679 N N . SER A 1 217 ? 43.625 -25.812 -4.293 1 22.31 217 SER A N 1
ATOM 1680 C CA . SER A 1 217 ? 43.969 -25.188 -5.559 1 22.31 217 SER A CA 1
ATOM 1681 C C . SER A 1 217 ? 42.844 -24.344 -6.109 1 22.31 217 SER A C 1
ATOM 1683 O O . SER A 1 217 ? 42.906 -23.844 -7.234 1 22.31 217 SER A O 1
ATOM 1685 N N . ILE A 1 218 ? 41.656 -24.609 -5.68 1 25.14 218 ILE A N 1
ATOM 1686 C CA . ILE A 1 218 ? 40.875 -23.625 -6.402 1 25.14 218 ILE A CA 1
ATOM 1687 C C . ILE A 1 218 ? 41.344 -22.219 -6.059 1 25.14 218 ILE A C 1
ATOM 1689 O O . ILE A 1 218 ? 41.188 -21.75 -4.926 1 25.14 218 ILE A O 1
ATOM 1693 N N . GLN A 1 219 ? 42.688 -22 -6.289 1 21 219 GLN A N 1
ATOM 1694 C CA . GLN A 1 219 ? 43.438 -20.766 -6.203 1 21 219 GLN A CA 1
ATOM 1695 C C . GLN A 1 219 ? 42.562 -19.547 -6.457 1 21 219 GLN A C 1
ATOM 1697 O O . GLN A 1 219 ? 41.531 -19.641 -7.141 1 21 219 GLN A O 1
ATOM 1702 N N . ASN A 1 220 ? 42.969 -18.5 -5.738 1 23.34 220 ASN A N 1
ATOM 1703 C CA . ASN A 1 220 ? 42.625 -17.094 -5.789 1 23.34 220 ASN A CA 1
ATOM 1704 C C . ASN A 1 220 ? 42.562 -16.562 -7.223 1 23.34 220 ASN A C 1
ATOM 1706 O O . ASN A 1 220 ? 43.625 -16.297 -7.816 1 23.34 220 ASN A O 1
ATOM 1710 N N . HIS A 1 221 ? 42.031 -17.328 -8.125 1 22.53 221 HIS A N 1
ATOM 1711 C CA . HIS A 1 221 ? 42.156 -16.625 -9.391 1 22.53 221 HIS A CA 1
ATOM 1712 C C . HIS A 1 221 ? 41.969 -15.125 -9.211 1 22.53 221 HIS A C 1
ATOM 1714 O O . HIS A 1 221 ? 41 -14.688 -8.602 1 22.53 221 HIS A O 1
ATOM 1720 N N . GLU A 1 222 ? 43.062 -14.484 -8.961 1 21.72 222 GLU A N 1
ATOM 1721 C CA . GLU A 1 222 ? 43.219 -13.031 -8.953 1 21.72 222 GLU A CA 1
ATOM 1722 C C . GLU A 1 222 ? 42.344 -12.383 -10 1 21.72 222 GLU A C 1
ATOM 1724 O O . GLU A 1 222 ? 42.469 -12.664 -11.195 1 21.72 222 GLU A O 1
ATOM 1729 N N . VAL A 1 223 ? 41.188 -12.398 -9.789 1 23.03 223 VAL A N 1
ATOM 1730 C CA . VAL A 1 223 ? 40.438 -11.516 -10.695 1 23.03 223 VAL A CA 1
ATOM 1731 C C . VAL A 1 223 ? 41.281 -10.266 -10.984 1 23.03 223 VAL A C 1
ATOM 1733 O O . VAL A 1 223 ? 41.625 -9.531 -10.062 1 23.03 223 VAL A O 1
ATOM 1736 N N . SER A 1 224 ? 42.281 -10.516 -11.719 1 23.05 224 SER A N 1
ATOM 1737 C CA . SER A 1 224 ? 43.062 -9.383 -12.195 1 23.05 224 SER A CA 1
ATOM 1738 C C . SER A 1 224 ? 42.25 -8.102 -12.227 1 23.05 224 SER A C 1
ATOM 1740 O O . SER A 1 224 ? 41.031 -8.141 -12.5 1 23.05 224 SER A O 1
ATOM 1742 N N . GLU A 1 225 ? 42.781 -7.254 -11.508 1 23.58 225 GLU A N 1
ATOM 1743 C CA . GLU A 1 225 ? 42.312 -5.867 -11.445 1 23.58 225 GLU A CA 1
ATOM 1744 C C . GLU A 1 225 ? 41.969 -5.34 -12.836 1 23.58 225 GLU A C 1
ATOM 1746 O O . GLU A 1 225 ? 42.812 -5.359 -13.742 1 23.58 225 GLU A O 1
ATOM 1751 N N . LEU A 1 226 ? 40.969 -5.648 -13.359 1 24.91 226 LEU A N 1
ATOM 1752 C CA . LEU A 1 226 ? 40.812 -4.934 -14.617 1 24.91 226 LEU A CA 1
ATOM 1753 C C . LEU A 1 226 ? 41.312 -3.496 -14.508 1 24.91 226 LEU A C 1
ATOM 1755 O O . LEU A 1 226 ? 41.062 -2.826 -13.5 1 24.91 226 LEU A O 1
ATOM 1759 N N . PRO A 1 227 ? 42.406 -3.299 -15.023 1 24.28 227 PRO A N 1
ATOM 1760 C CA . PRO A 1 227 ? 42.906 -1.925 -14.914 1 24.28 227 PRO A CA 1
ATOM 1761 C C . PRO A 1 227 ? 41.781 -0.885 -15.016 1 24.28 227 PRO A C 1
ATOM 1763 O O . PRO A 1 227 ? 40.938 -0.953 -15.914 1 24.28 227 PRO A O 1
ATOM 1766 N N . VAL A 1 228 ? 41.406 -0.551 -13.844 1 23.72 228 VAL A N 1
ATOM 1767 C CA . VAL A 1 228 ? 40.562 0.639 -13.883 1 23.72 228 VAL A CA 1
ATOM 1768 C C . VAL A 1 228 ? 41.25 1.746 -14.664 1 23.72 228 VAL A C 1
ATOM 1770 O O . VAL A 1 228 ? 42.219 2.336 -14.18 1 23.72 228 VAL A O 1
ATOM 1773 N N . LYS A 1 229 ? 41.531 1.401 -15.906 1 24.84 229 LYS A N 1
ATOM 1774 C CA . LYS A 1 229 ? 42.031 2.549 -16.656 1 24.84 229 LYS A CA 1
ATOM 1775 C C . LYS A 1 229 ? 41.375 3.846 -16.172 1 24.84 229 LYS A C 1
ATOM 1777 O O . LYS A 1 229 ? 40.344 3.824 -15.5 1 24.84 229 LYS A O 1
ATOM 1782 N N . ASP A 1 230 ? 41.656 4.965 -16.75 1 23.16 230 ASP A N 1
ATOM 1783 C CA . ASP A 1 230 ? 41.375 6.359 -16.438 1 23.16 230 ASP A CA 1
ATOM 1784 C C . ASP A 1 230 ? 39.906 6.535 -16.047 1 23.16 230 ASP A C 1
ATOM 1786 O O . ASP A 1 230 ? 39.062 5.73 -16.438 1 23.16 230 ASP A O 1
ATOM 1790 N N . LYS A 1 231 ? 39.625 7.531 -15.047 1 27.38 231 LYS A N 1
ATOM 1791 C CA . LYS A 1 231 ? 38.406 8.016 -14.414 1 27.38 231 LYS A CA 1
ATOM 1792 C C . LYS A 1 231 ? 37.219 7.918 -15.367 1 27.38 231 LYS A C 1
ATOM 1794 O O . LYS A 1 231 ? 36.062 8.148 -14.969 1 27.38 231 LYS A O 1
ATOM 1799 N N . LYS A 1 232 ? 37.438 8.242 -16.562 1 25.61 232 LYS A N 1
ATOM 1800 C CA . LYS A 1 232 ? 36.438 8.625 -17.562 1 25.61 232 LYS A CA 1
ATOM 1801 C C . LYS A 1 232 ? 35.781 7.398 -18.172 1 25.61 232 LYS A C 1
ATOM 1803 O O . LYS A 1 232 ? 35.156 7.48 -19.234 1 25.61 232 LYS A O 1
ATOM 1808 N N . SER A 1 233 ? 36.281 6.219 -17.828 1 21.53 233 SER A N 1
ATOM 1809 C CA . SER A 1 233 ? 35.781 5.172 -18.734 1 21.53 233 SER A CA 1
ATOM 1810 C C . SER A 1 233 ? 34.281 4.934 -18.547 1 21.53 233 SER A C 1
ATOM 1812 O O . SER A 1 233 ? 33.844 4.504 -17.484 1 21.53 233 SER A O 1
ATOM 1814 N N . VAL A 1 234 ? 33.5 5.629 -19.188 1 22.17 234 VAL A N 1
ATOM 1815 C CA . VAL A 1 234 ? 32.094 5.77 -19.531 1 22.17 234 VAL A CA 1
ATOM 1816 C C . VAL A 1 234 ? 31.5 4.398 -19.875 1 22.17 234 VAL A C 1
ATOM 1818 O O . VAL A 1 234 ? 32.156 3.592 -20.547 1 22.17 234 VAL A O 1
ATOM 1821 N N . PHE A 1 235 ? 30.688 3.787 -18.984 1 25.05 235 PHE A N 1
ATOM 1822 C CA . PHE A 1 235 ? 29.766 2.703 -19.312 1 25.05 235 PHE A CA 1
ATOM 1823 C C . PHE A 1 235 ? 29.516 2.668 -20.812 1 25.05 235 PHE A C 1
ATOM 1825 O O . PHE A 1 235 ? 28.969 3.621 -21.391 1 25.05 235 PHE A O 1
ATOM 1832 N N . SER A 1 236 ? 30.516 2.236 -21.469 1 22.8 236 SER A N 1
ATOM 1833 C CA . SER A 1 236 ? 30.203 2.137 -22.891 1 22.8 236 SER A CA 1
ATOM 1834 C C . SER A 1 236 ? 28.906 1.356 -23.125 1 22.8 236 SER A C 1
ATOM 1836 O O . SER A 1 236 ? 28.641 0.375 -22.438 1 22.8 236 SER A O 1
ATOM 1838 N N . PRO A 1 237 ? 27.875 1.851 -23.859 1 24.94 237 PRO A N 1
ATOM 1839 C CA . PRO A 1 237 ? 26.547 1.337 -24.219 1 24.94 237 PRO A CA 1
ATOM 1840 C C . PRO A 1 237 ? 26.578 -0.131 -24.641 1 24.94 237 PRO A C 1
ATOM 1842 O O . PRO A 1 237 ? 25.531 -0.726 -24.906 1 24.94 237 PRO A O 1
ATOM 1845 N N . GLU A 1 238 ? 27.688 -0.655 -24.938 1 23.48 238 GLU A N 1
ATOM 1846 C CA . GLU A 1 238 ? 27.656 -1.891 -25.719 1 23.48 238 GLU A CA 1
ATOM 1847 C C . GLU A 1 238 ? 27.312 -3.088 -24.828 1 23.48 238 GLU A C 1
ATOM 1849 O O . GLU A 1 238 ? 26.531 -3.961 -25.234 1 23.48 238 GLU A O 1
ATOM 1854 N N . THR A 1 239 ? 28.344 -3.514 -24.047 1 23.34 239 THR A N 1
ATOM 1855 C CA . THR A 1 239 ? 28.219 -4.875 -23.547 1 23.34 239 THR A CA 1
ATOM 1856 C C . THR A 1 239 ? 27.297 -4.914 -22.328 1 23.34 239 THR A C 1
ATOM 1858 O O . THR A 1 239 ? 27.766 -4.805 -21.188 1 23.34 239 THR A O 1
ATOM 1861 N N . VAL A 1 240 ? 26.766 -3.809 -21.953 1 23.27 240 VAL A N 1
ATOM 1862 C CA . VAL A 1 240 ? 25.875 -3.998 -20.812 1 23.27 240 VAL A CA 1
ATOM 1863 C C . VAL A 1 240 ? 25.047 -5.266 -21.016 1 23.27 240 VAL A C 1
ATOM 1865 O O . VAL A 1 240 ? 24.375 -5.426 -22.031 1 23.27 240 VAL A O 1
ATOM 1868 N N . PRO A 1 241 ? 25.578 -6.363 -20.422 1 24.06 241 PRO A N 1
ATOM 1869 C CA . PRO A 1 241 ? 24.656 -7.477 -20.641 1 24.06 241 PRO A CA 1
ATOM 1870 C C . PRO A 1 241 ? 23.203 -7.027 -20.703 1 24.06 241 PRO A C 1
ATOM 1872 O O . PRO A 1 241 ? 22.797 -6.137 -19.953 1 24.06 241 PRO A O 1
ATOM 1875 N N . VAL A 1 242 ? 22.812 -6.836 -21.922 1 22.42 242 VAL A N 1
ATOM 1876 C CA . VAL A 1 242 ? 21.391 -6.613 -22.188 1 22.42 242 VAL A CA 1
ATOM 1877 C C . VAL A 1 242 ? 20.547 -7.383 -21.188 1 22.42 242 VAL A C 1
ATOM 1879 O O . VAL A 1 242 ? 20.531 -8.617 -21.188 1 22.42 242 VAL A O 1
ATOM 1882 N N . LEU A 1 243 ? 20.781 -7.137 -19.844 1 24.64 243 LEU A N 1
ATOM 1883 C CA . LEU A 1 243 ? 19.625 -7.484 -19.047 1 24.64 243 LEU A CA 1
ATOM 1884 C C . LEU A 1 243 ? 18.344 -7.449 -19.875 1 24.64 243 LEU A C 1
ATOM 1886 O O . LEU A 1 243 ? 17.969 -6.395 -20.391 1 24.64 243 LEU A O 1
ATOM 1890 N N . LEU A 1 244 ? 18.328 -8.367 -20.688 1 25.03 244 LEU A N 1
ATOM 1891 C CA . LEU A 1 244 ? 17.047 -8.445 -21.391 1 25.03 244 LEU A CA 1
ATOM 1892 C C . LEU A 1 244 ? 15.922 -7.898 -20.531 1 25.03 244 LEU A C 1
ATOM 1894 O O . LEU A 1 244 ? 15.828 -8.211 -19.344 1 25.03 244 LEU A O 1
ATOM 1898 N N . ALA A 1 245 ? 15.586 -6.723 -20.75 1 26.53 245 ALA A N 1
ATOM 1899 C CA . ALA A 1 245 ? 14.57 -5.926 -20.078 1 26.53 245 ALA A CA 1
ATOM 1900 C C . ALA A 1 245 ? 13.602 -6.812 -19.297 1 26.53 245 ALA A C 1
ATOM 1902 O O . ALA A 1 245 ? 13.102 -6.418 -18.234 1 26.53 245 ALA A O 1
ATOM 1903 N N . ASN A 1 246 ? 13.047 -7.871 -19.906 1 27.17 246 ASN A N 1
ATOM 1904 C CA . ASN A 1 246 ? 11.859 -8.602 -19.484 1 27.17 246 ASN A CA 1
ATOM 1905 C C . ASN A 1 246 ? 12.211 -9.758 -18.562 1 27.17 246 ASN A C 1
ATOM 1907 O O . ASN A 1 246 ? 11.367 -10.609 -18.266 1 27.17 246 ASN A O 1
ATOM 1911 N N . SER A 1 247 ? 13.523 -10.328 -18.531 1 27.47 247 SER A N 1
ATOM 1912 C CA . SER A 1 247 ? 13.68 -11.578 -17.812 1 27.47 247 SER A CA 1
ATOM 1913 C C . SER A 1 247 ? 14.211 -11.336 -16.391 1 27.47 247 SER A C 1
ATOM 1915 O O . SER A 1 247 ? 15.117 -10.516 -16.203 1 27.47 247 SER A O 1
ATOM 1917 N N . ILE A 1 248 ? 13.461 -11.102 -15.484 1 29.7 248 ILE A N 1
ATOM 1918 C CA . ILE A 1 248 ? 13.938 -11 -14.109 1 29.7 248 ILE A CA 1
ATOM 1919 C C . ILE A 1 248 ? 14.383 -12.375 -13.617 1 29.7 248 ILE A C 1
ATOM 1921 O O . ILE A 1 248 ? 13.648 -13.359 -13.766 1 29.7 248 ILE A O 1
ATOM 1925 N N . THR A 1 249 ? 15.703 -12.664 -13.562 1 29.98 249 THR A N 1
ATOM 1926 C CA . THR A 1 249 ? 16.281 -13.891 -13.016 1 29.98 249 THR A CA 1
ATOM 1927 C C . THR A 1 249 ? 16.156 -13.914 -11.492 1 29.98 249 THR A C 1
ATOM 1929 O O . THR A 1 249 ? 16.438 -12.906 -10.828 1 29.98 249 THR A O 1
ATOM 1932 N N . MET A 1 250 ? 15.211 -14.602 -10.977 1 30.94 250 MET A N 1
ATOM 1933 C CA . MET A 1 250 ? 15.156 -14.867 -9.547 1 30.94 250 MET A CA 1
ATOM 1934 C C . MET A 1 250 ? 16.266 -15.836 -9.125 1 30.94 250 MET A C 1
ATOM 1936 O O . MET A 1 250 ? 16.453 -16.875 -9.75 1 30.94 250 MET A O 1
ATOM 1940 N N . TYR A 1 251 ? 17.391 -15.273 -8.641 1 31.94 251 TYR A N 1
ATOM 1941 C CA . TYR A 1 251 ? 18.422 -16.125 -8.078 1 31.94 251 TYR A CA 1
ATOM 1942 C C . TYR A 1 251 ? 18.031 -16.641 -6.695 1 31.94 251 TYR A C 1
ATOM 1944 O O . TYR A 1 251 ? 17.625 -15.852 -5.832 1 31.94 251 TYR A O 1
ATOM 1952 N N . ILE A 1 252 ? 17.719 -17.859 -6.66 1 30.08 252 ILE A N 1
ATOM 1953 C CA . ILE A 1 252 ? 17.578 -18.5 -5.359 1 30.08 252 ILE A CA 1
ATOM 1954 C C . ILE A 1 252 ? 18.922 -19.016 -4.891 1 30.08 252 ILE A C 1
ATOM 1956 O O . ILE A 1 252 ? 19.469 -19.969 -5.461 1 30.08 252 ILE A O 1
ATOM 1960 N N . PRO A 1 253 ? 19.484 -18.094 -4.191 1 31.16 253 PRO A N 1
ATOM 1961 C CA . PRO A 1 253 ? 20.844 -18.484 -3.801 1 31.16 253 PRO A CA 1
ATOM 1962 C C . PRO A 1 253 ? 20.969 -19.969 -3.496 1 31.16 253 PRO A C 1
ATOM 1964 O O . PRO A 1 253 ? 21.938 -20.609 -3.92 1 31.16 253 PRO A O 1
ATOM 1967 N N . HIS A 1 254 ? 20.156 -20.297 -2.57 1 30.56 254 HIS A N 1
ATOM 1968 C CA . HIS A 1 254 ? 20.453 -21.672 -2.166 1 30.56 254 HIS A CA 1
ATOM 1969 C C . HIS A 1 254 ? 20.156 -22.656 -3.289 1 30.56 254 HIS A C 1
ATOM 1971 O O . HIS A 1 254 ? 20.5 -23.844 -3.191 1 30.56 254 HIS A O 1
ATOM 1977 N N . VAL A 1 255 ? 19.312 -22.125 -4.125 1 32.84 255 VAL A N 1
ATOM 1978 C CA . VAL A 1 255 ? 19.016 -23.094 -5.184 1 32.84 255 VAL A CA 1
ATOM 1979 C C . VAL A 1 255 ? 19.719 -22.672 -6.473 1 32.84 255 VAL A C 1
ATOM 1981 O O . VAL A 1 255 ? 19.672 -23.391 -7.473 1 32.84 255 VAL A O 1
ATOM 1984 N N . ASN A 1 256 ? 20.734 -22.047 -6.453 1 31.67 256 ASN A N 1
ATOM 1985 C CA . ASN A 1 256 ? 21.5 -21.641 -7.633 1 31.67 256 ASN A CA 1
ATOM 1986 C C . ASN A 1 256 ? 20.625 -21.609 -8.875 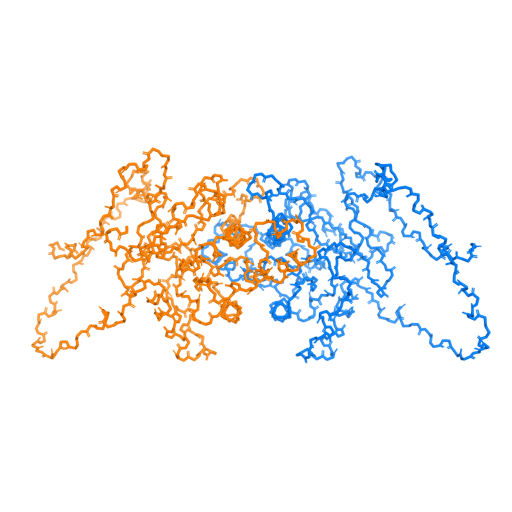1 31.67 256 ASN A C 1
ATOM 1988 O O . ASN A 1 256 ? 20.969 -22.188 -9.906 1 31.67 256 ASN A O 1
ATOM 1992 N N . THR A 1 257 ? 19.406 -21.469 -8.727 1 29.69 257 THR A N 1
ATOM 1993 C CA . THR A 1 257 ? 18.531 -21.469 -9.891 1 29.69 257 THR A CA 1
ATOM 1994 C C . THR A 1 257 ? 18.141 -20.031 -10.266 1 29.69 257 THR A C 1
ATOM 1996 O O . THR A 1 257 ? 17.797 -19.234 -9.398 1 29.69 257 THR A O 1
ATOM 1999 N N . TYR A 1 258 ? 18.688 -19.641 -11.445 1 30.52 258 TYR A N 1
ATOM 2000 C CA . TYR A 1 258 ? 18.297 -18.359 -12.008 1 30.52 258 TYR A CA 1
ATOM 2001 C C . TYR A 1 258 ? 16.969 -18.484 -12.773 1 30.52 258 TYR A C 1
ATOM 2003 O O . TYR A 1 258 ? 16.703 -19.5 -13.391 1 30.52 258 TYR A O 1
ATOM 2011 N N . PHE A 1 259 ? 15.977 -17.875 -12.305 1 31.09 259 PHE A N 1
ATOM 2012 C CA . PHE A 1 259 ? 14.742 -17.828 -13.078 1 31.09 259 PHE A CA 1
ATOM 2013 C C . PHE A 1 259 ? 14.805 -16.719 -14.125 1 31.09 259 PHE A C 1
ATOM 2015 O O . PHE A 1 259 ? 15.25 -15.609 -13.836 1 31.09 259 PHE A O 1
ATOM 2022 N N . GLY A 1 260 ? 15.086 -17.156 -15.453 1 28.62 260 GLY A N 1
ATOM 2023 C CA . GLY A 1 260 ? 15.109 -16.203 -16.562 1 28.62 260 GLY A CA 1
ATOM 2024 C C . GLY A 1 260 ? 13.727 -15.805 -17.031 1 28.62 260 GLY A C 1
ATOM 2025 O O . GLY A 1 260 ? 12.781 -16.578 -16.938 1 28.62 260 GLY A O 1
ATOM 2026 N N . ILE A 1 261 ? 13.391 -14.555 -16.922 1 30 261 ILE A N 1
ATOM 2027 C CA . ILE A 1 261 ? 12.117 -13.922 -17.234 1 30 261 ILE A CA 1
ATOM 2028 C C . ILE A 1 261 ? 12 -13.695 -18.734 1 30 261 ILE A C 1
ATOM 2030 O O . ILE A 1 261 ? 12.891 -13.102 -19.344 1 30 261 ILE A O 1
ATOM 2034 N N . ALA A 1 262 ? 11.156 -14.516 -19.469 1 27.48 262 ALA A N 1
ATOM 2035 C CA . ALA A 1 262 ? 10.836 -14.398 -20.891 1 27.48 262 ALA A CA 1
ATOM 2036 C C . ALA A 1 262 ? 10 -13.148 -21.172 1 27.48 262 ALA A C 1
ATOM 2038 O O . ALA A 1 262 ? 9.062 -12.844 -20.422 1 27.48 262 ALA A O 1
ATOM 2039 N N . ASN A 1 263 ? 10.602 -12.109 -21.625 1 28.61 263 ASN A N 1
ATOM 2040 C CA . ASN A 1 263 ? 9.844 -10.977 -22.156 1 28.61 263 ASN A CA 1
ATOM 2041 C C . ASN A 1 263 ? 8.961 -11.383 -23.328 1 28.61 263 ASN A C 1
ATOM 2043 O O . ASN A 1 263 ? 9.453 -11.953 -24.312 1 28.61 263 ASN A O 1
ATOM 2047 N N . LEU A 1 264 ? 7.68 -11.586 -23.156 1 28.92 264 LEU A N 1
ATOM 2048 C CA . LEU A 1 264 ? 6.738 -11.953 -24.219 1 28.92 264 LEU A CA 1
ATOM 2049 C C . LEU A 1 264 ? 6.535 -10.797 -25.188 1 28.92 264 LEU A C 1
ATOM 2051 O O . LEU A 1 264 ? 5.836 -9.836 -24.875 1 28.92 264 LEU A O 1
ATOM 2055 N N . SER A 1 265 ? 7.477 -10.195 -25.844 1 25.97 265 SER A N 1
ATOM 2056 C CA . SER A 1 265 ? 7.086 -9.32 -26.938 1 25.97 265 SER A CA 1
ATOM 2057 C C . SER A 1 265 ? 6.152 -10.031 -27.922 1 25.97 265 SER A C 1
ATOM 2059 O O . SER A 1 265 ? 6.117 -11.258 -27.969 1 25.97 265 SER A O 1
ATOM 2061 N N . ARG A 1 266 ? 5.41 -9.234 -28.781 1 28.19 266 ARG A N 1
ATOM 2062 C CA . ARG A 1 266 ? 4.414 -9.672 -29.75 1 28.19 266 ARG A CA 1
ATOM 2063 C C . ARG A 1 266 ? 4.887 -10.906 -30.5 1 28.19 266 ARG A C 1
ATOM 2065 O O . ARG A 1 266 ? 4.105 -11.836 -30.734 1 28.19 266 ARG A O 1
ATOM 2072 N N . ASP A 1 267 ? 5.844 -10.594 -31.5 1 27.16 267 ASP A N 1
ATOM 2073 C CA . ASP A 1 267 ? 6.148 -11.578 -32.531 1 27.16 267 ASP A CA 1
ATOM 2074 C C . ASP A 1 267 ? 6.699 -12.859 -31.922 1 27.16 267 ASP A C 1
ATOM 2076 O O . ASP A 1 267 ? 7.074 -13.789 -32.656 1 27.16 267 ASP A O 1
ATOM 2080 N N . TRP A 1 268 ? 7.266 -12.672 -30.719 1 27.91 268 TRP A N 1
ATOM 2081 C CA . TRP A 1 268 ? 8.102 -13.805 -30.344 1 27.91 268 TRP A CA 1
ATOM 2082 C C . TRP A 1 268 ? 7.254 -14.953 -29.797 1 27.91 268 TRP A C 1
ATOM 2084 O O . TRP A 1 268 ? 7.746 -15.797 -29.047 1 27.91 268 TRP A O 1
ATOM 2094 N N . LEU A 1 269 ? 6.023 -14.977 -30 1 27.95 269 LEU A N 1
ATOM 2095 C CA . LEU A 1 269 ? 5.441 -16.25 -29.609 1 27.95 269 LEU A CA 1
ATOM 2096 C C . LEU A 1 269 ? 6.254 -17.406 -30.172 1 27.95 269 LEU A C 1
ATOM 2098 O O . LEU A 1 269 ? 6.039 -18.562 -29.797 1 27.95 269 LEU A O 1
ATOM 2102 N N . THR A 1 270 ? 6.859 -17.109 -31.375 1 24.66 270 THR A N 1
ATOM 2103 C CA . THR A 1 270 ? 7.398 -18.344 -31.953 1 24.66 270 THR A CA 1
ATOM 2104 C C . THR A 1 270 ? 8.578 -18.859 -31.125 1 24.66 270 THR A C 1
ATOM 2106 O O . THR A 1 270 ? 8.68 -20.047 -30.844 1 24.66 270 THR A O 1
ATOM 2109 N N . ASP A 1 271 ? 9.797 -18.094 -31.359 1 23.53 271 ASP A N 1
ATOM 2110 C CA . ASP A 1 271 ? 11.039 -18.734 -30.922 1 23.53 271 ASP A CA 1
ATOM 2111 C C . ASP A 1 271 ? 11.273 -18.516 -29.422 1 23.53 271 ASP A C 1
ATOM 2113 O O . ASP A 1 271 ? 11.812 -17.484 -29.031 1 23.53 271 ASP A O 1
ATOM 2117 N N . PHE A 1 272 ? 10.414 -18.812 -28.594 1 26.78 272 PHE A N 1
ATOM 2118 C CA . PHE A 1 272 ? 10.641 -18.938 -27.156 1 26.78 272 PHE A CA 1
ATOM 2119 C C . PHE A 1 272 ? 11.898 -19.75 -26.875 1 26.78 272 PHE A C 1
ATOM 2121 O O . PHE A 1 272 ? 11.852 -20.969 -26.797 1 26.78 272 PHE A O 1
ATOM 2128 N N . SER A 1 273 ? 12.961 -19.406 -27.672 1 22.66 273 SER A N 1
ATOM 2129 C CA . SER A 1 273 ? 14.156 -20.141 -27.281 1 22.66 273 SER A CA 1
ATOM 2130 C C . SER A 1 273 ? 14.477 -19.938 -25.797 1 22.66 273 SER A C 1
ATOM 2132 O O . SER A 1 273 ? 14.492 -18.812 -25.312 1 22.66 273 SER A O 1
ATOM 2134 N N . ILE A 1 274 ? 14.172 -20.844 -25.016 1 24.53 274 ILE A N 1
ATOM 2135 C CA . ILE A 1 274 ? 14.516 -21.172 -23.625 1 24.53 274 ILE A CA 1
ATOM 2136 C C . ILE A 1 274 ? 15.977 -20.828 -23.375 1 24.53 274 ILE A C 1
ATOM 2138 O O . ILE A 1 274 ? 16.875 -21.359 -24.016 1 24.53 274 ILE A O 1
ATOM 2142 N N . PHE A 1 275 ? 16.266 -19.531 -23.219 1 24.91 275 PHE A N 1
ATOM 2143 C CA . PHE A 1 275 ? 17.625 -19.375 -22.75 1 24.91 275 PHE A CA 1
ATOM 2144 C C . PHE A 1 275 ? 17.938 -20.359 -21.625 1 24.91 275 PHE A C 1
ATOM 2146 O O . PHE A 1 275 ? 17.25 -20.359 -20.594 1 24.91 275 PHE A O 1
ATOM 2153 N N . GLN A 1 276 ? 18.219 -21.562 -21.938 1 22.59 276 GLN A N 1
ATOM 2154 C CA . GLN A 1 276 ? 18.766 -22.656 -21.141 1 22.59 276 GLN A CA 1
ATOM 2155 C C . GLN A 1 276 ? 19.812 -22.156 -20.172 1 22.59 276 GLN A C 1
ATOM 2157 O O . GLN A 1 276 ? 20.703 -21.375 -20.547 1 22.59 276 GLN A O 1
ATOM 2162 N N . THR A 1 277 ? 19.438 -22.203 -18.938 1 25.58 277 THR A N 1
ATOM 2163 C CA . THR A 1 277 ? 20.406 -22.172 -17.844 1 25.58 277 THR A CA 1
ATOM 2164 C C . THR A 1 277 ? 21.672 -22.938 -18.219 1 25.58 277 THR A C 1
ATOM 2166 O O . THR A 1 277 ? 21.625 -24.156 -18.438 1 25.58 277 THR A O 1
ATOM 2169 N N . GLN A 1 278 ? 22.406 -22.531 -19.234 1 23.52 278 GLN A N 1
ATOM 2170 C CA . GLN A 1 278 ? 23.703 -23.172 -19.281 1 23.52 278 GLN A CA 1
ATOM 2171 C C . GLN A 1 278 ? 24.281 -23.375 -17.875 1 23.52 278 GLN A C 1
ATOM 2173 O O . GLN A 1 278 ? 24.062 -22.562 -16.984 1 23.52 278 GLN A O 1
ATOM 2178 N N . ASN A 1 279 ? 24.484 -24.609 -17.531 1 24.08 279 ASN A N 1
ATOM 2179 C CA . ASN A 1 279 ? 25.266 -25.125 -16.422 1 24.08 279 ASN A CA 1
ATOM 2180 C C . ASN A 1 279 ? 26.453 -24.219 -16.109 1 24.08 279 ASN A C 1
ATOM 2182 O O . ASN A 1 279 ? 27.359 -24.062 -16.938 1 24.08 279 ASN A O 1
ATOM 2186 N N . LEU A 1 280 ? 26.188 -23.094 -15.531 1 25.05 280 LEU A N 1
ATOM 2187 C CA . LEU A 1 280 ? 27.359 -22.344 -15.102 1 25.05 280 LEU A CA 1
ATOM 2188 C C . LEU A 1 280 ? 28.391 -23.25 -14.43 1 25.05 280 LEU A C 1
ATOM 2190 O O . LEU A 1 280 ? 29.344 -22.766 -13.828 1 25.05 280 LEU A O 1
ATOM 2194 N N . SER A 1 281 ? 28.125 -24.562 -14.367 1 23.95 281 SER A N 1
ATOM 2195 C CA . SER A 1 281 ? 29.281 -25.297 -13.883 1 23.95 281 SER A CA 1
ATOM 2196 C C . SER A 1 281 ? 30.516 -25 -14.727 1 23.95 281 SER A C 1
ATOM 2198 O O . SER A 1 281 ? 31.641 -25.234 -14.281 1 23.95 281 SER A O 1
ATOM 2200 N N . THR A 1 282 ? 30.312 -24.875 -16.031 1 23.45 282 THR A N 1
ATOM 2201 C CA . THR A 1 282 ? 31.562 -24.938 -16.781 1 23.45 282 THR A CA 1
ATOM 2202 C C . THR A 1 282 ? 32.375 -23.672 -16.578 1 23.45 282 THR A C 1
ATOM 2204 O O . THR A 1 282 ? 33.406 -23.484 -17.219 1 23.45 282 THR A O 1
ATOM 2207 N N . ILE A 1 283 ? 31.734 -22.609 -16.094 1 24.05 283 ILE A N 1
ATOM 2208 C CA . ILE A 1 283 ? 32.75 -21.562 -15.859 1 24.05 283 ILE A CA 1
ATOM 2209 C C . ILE A 1 283 ? 33.688 -22 -14.734 1 24.05 283 ILE A C 1
ATOM 2211 O O . ILE A 1 283 ? 33.406 -21.719 -13.562 1 24.05 283 ILE A O 1
ATOM 2215 N N . SER A 1 284 ? 33.75 -23.422 -14.469 1 21.14 284 SER A N 1
ATOM 2216 C CA . SER A 1 284 ? 34.844 -23.922 -13.656 1 21.14 284 SER A CA 1
ATOM 2217 C C . SER A 1 284 ? 36.188 -23.281 -14.055 1 21.14 284 SER A C 1
ATOM 2219 O O . SER A 1 284 ? 36.25 -22.531 -15.031 1 21.14 284 SER A O 1
ATOM 2221 N N . ALA A 1 285 ? 37.25 -24.25 -14.094 1 21.17 285 ALA A N 1
ATOM 2222 C CA . ALA A 1 285 ? 38.656 -24.484 -13.789 1 21.17 285 ALA A CA 1
ATOM 2223 C C . ALA A 1 285 ? 39.562 -24.016 -14.938 1 21.17 285 ALA A C 1
ATOM 2225 O O . ALA A 1 285 ? 40.781 -24.25 -14.922 1 21.17 285 ALA A O 1
ATOM 2226 N N . LYS A 1 286 ? 38.875 -23.578 -16.062 1 20.92 286 LYS A N 1
ATOM 2227 C CA . LYS A 1 286 ? 40.031 -23.531 -16.938 1 20.92 286 LYS A CA 1
ATOM 2228 C C . LYS A 1 286 ? 40.969 -22.391 -16.547 1 20.92 286 LYS A C 1
ATOM 2230 O O . LYS A 1 286 ? 42.188 -22.469 -16.766 1 20.92 286 LYS A O 1
ATOM 2235 N N . HIS A 1 287 ? 40.719 -21.156 -16.484 1 20.48 287 HIS A N 1
ATOM 2236 C CA . HIS A 1 287 ? 41.969 -20.422 -16.172 1 20.48 287 HIS A CA 1
ATOM 2237 C C . HIS A 1 287 ? 42.188 -20.312 -14.672 1 20.48 287 HIS A C 1
ATOM 2239 O O . HIS A 1 287 ? 41.25 -20.016 -13.922 1 20.48 287 HIS A O 1
ATOM 2245 N N . MET B 1 1 ? -8.445 31.047 7.75 1 42.94 1 MET B N 1
ATOM 2246 C CA . MET B 1 1 ? -7.652 31.078 8.977 1 42.94 1 MET B CA 1
ATOM 2247 C C . MET B 1 1 ? -8.203 32.125 9.945 1 42.94 1 MET B C 1
ATOM 2249 O O . MET B 1 1 ? -8.352 31.844 11.141 1 42.94 1 MET B O 1
ATOM 2253 N N . GLU B 1 2 ? -8.547 33.281 9.242 1 45.38 2 GLU B N 1
ATOM 2254 C CA . GLU B 1 2 ? -9.133 34.312 10.086 1 45.38 2 GLU B CA 1
ATOM 2255 C C . GLU B 1 2 ? -10.516 33.875 10.594 1 45.38 2 GLU B C 1
ATOM 2257 O O . GLU B 1 2 ? -10.969 34.375 11.633 1 45.38 2 GLU B O 1
ATOM 2262 N N . LEU B 1 3 ? -10.945 32.875 9.875 1 44.19 3 LEU B N 1
ATOM 2263 C CA . LEU B 1 3 ? -12.328 32.531 10.172 1 44.19 3 LEU B CA 1
ATOM 2264 C C . LEU B 1 3 ? -12.406 31.531 11.336 1 44.19 3 LEU B C 1
ATOM 2266 O O . LEU B 1 3 ? -13.5 31.172 11.781 1 44.19 3 LEU B O 1
ATOM 2270 N N . GLY B 1 4 ? -11.266 31.266 11.844 1 52.41 4 GLY B N 1
ATOM 2271 C CA . GLY B 1 4 ? -11.242 30.438 13.047 1 52.41 4 GLY B CA 1
ATOM 2272 C C . GLY B 1 4 ? -11.391 28.953 12.75 1 52.41 4 GLY B C 1
ATOM 2273 O O . GLY B 1 4 ? -11.789 28.188 13.625 1 52.41 4 GLY B O 1
ATOM 2274 N N . PHE B 1 5 ? -11.234 28.656 11.398 1 58.22 5 PHE B N 1
ATOM 2275 C CA . PHE B 1 5 ? -11.32 27.234 11.102 1 58.22 5 PHE B CA 1
ATOM 2276 C C . PHE B 1 5 ? -10.094 26.5 11.625 1 58.22 5 PHE B C 1
ATOM 2278 O O . PHE B 1 5 ? -8.961 26.906 11.375 1 58.22 5 PHE B O 1
ATOM 2285 N N . PRO B 1 6 ? -10.406 25.453 12.297 1 72.62 6 PRO B N 1
ATOM 2286 C CA . PRO B 1 6 ? -9.273 24.781 12.93 1 72.62 6 PRO B CA 1
ATOM 2287 C C . PRO B 1 6 ? -8.453 23.953 11.938 1 72.62 6 PRO B C 1
ATOM 2289 O O . PRO B 1 6 ? -7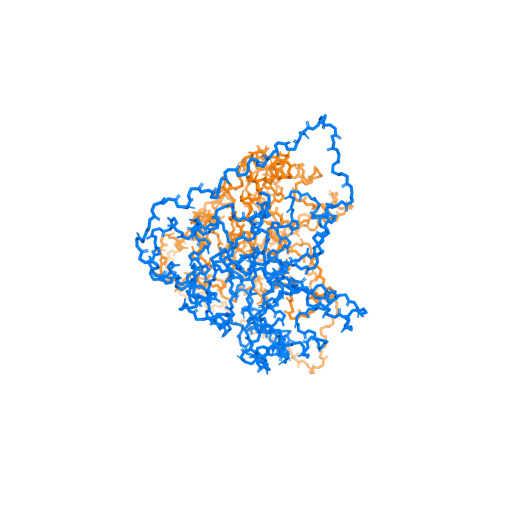.309 23.594 12.219 1 72.62 6 PRO B O 1
ATOM 2292 N N . GLY B 1 7 ? -9.203 23.703 10.688 1 77.75 7 GLY B N 1
ATOM 2293 C CA . GLY B 1 7 ? -8.484 22.875 9.727 1 77.75 7 GLY B CA 1
ATOM 2294 C C . GLY B 1 7 ? -9.047 22.953 8.32 1 77.75 7 GLY B C 1
ATOM 2295 O O . GLY B 1 7 ? -10.172 23.438 8.125 1 77.75 7 GLY B O 1
ATOM 2296 N N . VAL B 1 8 ? -8.25 22.609 7.312 1 77.75 8 VAL B N 1
ATOM 2297 C CA . VAL B 1 8 ? -8.664 22.609 5.914 1 77.75 8 VAL B CA 1
ATOM 2298 C C . VAL B 1 8 ? -8.312 21.266 5.273 1 77.75 8 VAL B C 1
ATOM 2300 O O . VAL B 1 8 ? -7.336 20.625 5.652 1 77.75 8 VAL B O 1
ATOM 2303 N N . GLN B 1 9 ? -9.211 20.828 4.348 1 82.81 9 GLN B N 1
ATOM 2304 C CA . GLN B 1 9 ? -8.93 19.641 3.549 1 82.81 9 GLN B CA 1
ATOM 2305 C C . GLN B 1 9 ? -8.336 20.016 2.195 1 82.81 9 GLN B C 1
ATOM 2307 O O . GLN B 1 9 ? -8.805 20.938 1.538 1 82.81 9 GLN B O 1
ATOM 2312 N N . ILE B 1 10 ? -7.289 19.359 1.867 1 79.88 10 ILE B N 1
ATOM 2313 C CA . ILE B 1 10 ? -6.691 19.562 0.549 1 79.88 10 ILE B CA 1
ATOM 2314 C C . ILE B 1 10 ? -6.504 18.203 -0.13 1 79.88 10 ILE B C 1
ATOM 2316 O O . ILE B 1 10 ? -6.582 17.156 0.521 1 79.88 10 ILE B O 1
ATOM 2320 N N . GLY B 1 11 ? -6.312 18.219 -1.449 1 84.06 11 GLY B N 1
ATOM 2321 C CA . GLY B 1 11 ? -6.039 17 -2.188 1 84.06 11 GLY B CA 1
ATOM 2322 C C . GLY B 1 11 ? -4.625 16.484 -1.982 1 84.06 11 GLY B C 1
ATOM 2323 O O . GLY B 1 11 ? -3.752 17.219 -1.52 1 84.06 11 GLY B O 1
ATOM 2324 N N . SER B 1 12 ? -4.5 15.242 -2.35 1 86.88 12 SER B N 1
ATOM 2325 C CA . SER B 1 12 ? -3.166 14.656 -2.326 1 86.88 12 SER B CA 1
ATOM 2326 C C . SER B 1 12 ? -2.252 15.32 -3.352 1 86.88 12 SER B C 1
ATOM 2328 O O . SER B 1 12 ? -1.032 15.148 -3.307 1 86.88 12 SER B O 1
ATOM 2330 N N . HIS B 1 13 ? -2.805 16 -4.246 1 79.94 13 HIS B N 1
ATOM 2331 C CA . HIS B 1 13 ? -2.145 16.891 -5.191 1 79.94 13 HIS B CA 1
ATOM 2332 C C . HIS B 1 13 ? -3.072 18.031 -5.629 1 79.94 13 HIS B C 1
ATOM 2334 O O . HIS B 1 13 ? -4.285 17.953 -5.414 1 79.94 13 HIS B O 1
ATOM 2340 N N . ILE B 1 14 ? -2.475 19.047 -6.027 1 80.19 14 ILE B N 1
ATOM 2341 C CA . ILE B 1 14 ? -3.221 20.156 -6.594 1 80.19 14 ILE B CA 1
ATOM 2342 C C . ILE B 1 14 ? -2.859 20.328 -8.07 1 80.19 14 ILE B C 1
ATOM 2344 O O . ILE B 1 14 ? -1.735 20.719 -8.398 1 80.19 14 ILE B O 1
ATOM 2348 N N . ASN B 1 15 ? -3.822 19.969 -8.883 1 80.62 15 ASN B N 1
ATOM 2349 C CA . ASN B 1 15 ? -3.502 19.891 -10.305 1 80.62 15 ASN B CA 1
ATOM 2350 C C . ASN B 1 15 ? -2.309 18.984 -10.555 1 80.62 15 ASN B C 1
ATOM 2352 O O . ASN B 1 15 ? -2.309 17.812 -10.141 1 80.62 15 ASN B O 1
ATOM 2356 N N . ASP B 1 16 ? -1.273 19.516 -11.133 1 85.25 16 ASP B N 1
ATOM 2357 C CA . ASP B 1 16 ? -0.122 18.656 -11.422 1 85.25 16 ASP B CA 1
ATOM 2358 C C . ASP B 1 16 ? 0.973 18.844 -10.375 1 85.25 16 ASP B C 1
ATOM 2360 O O . ASP B 1 16 ? 2.094 18.359 -10.547 1 85.25 16 ASP B O 1
ATOM 2364 N N . TRP B 1 17 ? 0.599 19.5 -9.234 1 88.5 17 TRP B N 1
ATOM 2365 C CA . TRP B 1 17 ? 1.593 19.766 -8.195 1 88.5 17 TRP B CA 1
ATOM 2366 C C . TRP B 1 17 ? 1.511 18.719 -7.09 1 88.5 17 TRP B C 1
ATOM 2368 O O . TRP B 1 17 ? 0.446 18.5 -6.504 1 88.5 17 TRP B O 1
ATOM 2378 N N . ASN B 1 18 ? 2.652 18.125 -6.898 1 95.44 18 ASN B N 1
ATOM 2379 C CA . ASN B 1 18 ? 2.736 17.359 -5.66 1 95.44 18 ASN B CA 1
ATOM 2380 C C . ASN B 1 18 ? 2.816 18.281 -4.438 1 95.44 18 ASN B C 1
ATOM 2382 O O . ASN B 1 18 ? 2.939 19.5 -4.578 1 95.44 18 ASN B O 1
ATOM 2386 N N . LEU B 1 19 ? 2.746 17.734 -3.264 1 95.44 19 LEU B N 1
ATOM 2387 C CA . LEU B 1 19 ? 2.65 18.531 -2.045 1 95.44 19 LEU B CA 1
ATOM 2388 C C . LEU B 1 19 ? 3.975 19.219 -1.741 1 95.44 19 LEU B C 1
ATOM 2390 O O . LEU B 1 19 ? 4.031 20.109 -0.893 1 95.44 19 LEU B O 1
ATOM 2394 N N . ASP B 1 20 ? 5.016 18.812 -2.463 1 97.44 20 ASP B N 1
ATOM 2395 C CA . ASP B 1 20 ? 6.305 19.469 -2.258 1 97.44 20 ASP B CA 1
ATOM 2396 C C . ASP B 1 20 ? 6.48 20.641 -3.221 1 97.44 20 ASP B C 1
ATOM 2398 O O . ASP B 1 20 ? 7.527 21.297 -3.223 1 97.44 20 ASP B O 1
ATOM 2402 N N . ALA B 1 21 ? 5.531 20.969 -3.994 1 93.31 21 ALA B N 1
ATOM 2403 C CA . ALA B 1 21 ? 5.637 22.016 -5.004 1 93.31 21 ALA B CA 1
ATOM 2404 C C . ALA B 1 21 ? 5.883 23.375 -4.352 1 93.31 21 ALA B C 1
ATOM 2406 O O . ALA B 1 21 ? 5.254 23.719 -3.348 1 93.31 21 ALA B O 1
ATOM 2407 N N . PRO B 1 22 ? 6.758 24.172 -4.953 1 93.75 22 PRO B N 1
ATOM 2408 C CA . PRO B 1 22 ? 7.027 25.516 -4.418 1 93.75 22 PRO B CA 1
ATOM 2409 C C . PRO B 1 22 ? 5.781 26.391 -4.371 1 93.75 22 PRO B C 1
ATOM 2411 O O . PRO B 1 22 ? 5.652 27.234 -3.486 1 93.75 22 PRO B O 1
ATOM 2414 N N . GLU B 1 23 ? 4.871 26.094 -5.27 1 85.19 23 GLU B N 1
ATOM 2415 C CA . GLU B 1 23 ? 3.639 26.859 -5.355 1 85.19 23 GLU B CA 1
ATOM 2416 C C . GLU B 1 23 ? 2.799 26.719 -4.09 1 85.19 23 GLU B C 1
ATOM 2418 O O . GLU B 1 23 ? 2 27.594 -3.764 1 85.19 23 GLU B O 1
ATOM 2423 N N . LEU B 1 24 ? 3.055 25.656 -3.316 1 90.31 24 LEU B N 1
ATOM 2424 C CA . LEU B 1 24 ? 2.213 25.359 -2.16 1 90.31 24 LEU B CA 1
ATOM 2425 C C . LEU B 1 24 ? 2.865 25.859 -0.875 1 90.31 24 LEU B C 1
ATOM 2427 O O . LEU B 1 24 ? 2.238 25.859 0.186 1 90.31 24 LEU B O 1
ATOM 2431 N N . GLN B 1 25 ? 4.039 26.438 -0.942 1 90.5 25 GLN B N 1
ATOM 2432 C CA . GLN B 1 25 ? 4.789 26.844 0.242 1 90.5 25 GLN B CA 1
ATOM 2433 C C . GLN B 1 25 ? 4.043 27.922 1.017 1 90.5 25 GLN B C 1
ATOM 2435 O O . GLN B 1 25 ? 3.973 27.875 2.246 1 90.5 25 GLN B O 1
ATOM 2440 N N . PRO B 1 26 ? 3.447 28.875 0.309 1 86.75 26 PRO B N 1
ATOM 2441 C CA . PRO B 1 26 ? 2.715 29.891 1.062 1 86.75 26 PRO B CA 1
ATOM 2442 C C . PRO B 1 26 ? 1.528 29.312 1.833 1 86.75 26 PRO B C 1
ATOM 2444 O O . PRO B 1 26 ? 1.178 29.828 2.9 1 86.75 26 PRO B O 1
ATOM 2447 N N . ILE B 1 27 ? 0.998 28.266 1.294 1 85.31 27 ILE B N 1
ATOM 2448 C CA . ILE B 1 27 ? -0.135 27.625 1.952 1 85.31 27 ILE B CA 1
ATOM 2449 C C . ILE B 1 27 ? 0.329 26.969 3.244 1 85.31 27 ILE B C 1
ATOM 2451 O O . ILE B 1 27 ? -0.302 27.125 4.293 1 85.31 27 ILE B O 1
ATOM 2455 N N . PHE B 1 28 ? 1.438 26.328 3.211 1 91.25 28 PHE B N 1
ATOM 2456 C CA . PHE B 1 28 ? 1.971 25.656 4.383 1 91.25 28 PHE B CA 1
ATOM 2457 C C . PHE B 1 28 ? 2.422 26.656 5.434 1 91.25 28 PHE B C 1
ATOM 2459 O O . PHE B 1 28 ? 2.191 26.469 6.629 1 91.25 28 PHE B O 1
ATOM 2466 N N . ALA B 1 29 ? 3 27.703 4.941 1 90.94 29 ALA B N 1
ATOM 2467 C CA . ALA B 1 29 ? 3.424 28.766 5.848 1 90.94 29 ALA B CA 1
ATOM 2468 C C . ALA B 1 29 ? 2.23 29.375 6.582 1 90.94 29 ALA B C 1
ATOM 2470 O O . ALA B 1 29 ? 2.283 29.578 7.797 1 90.94 29 ALA B O 1
ATOM 2471 N N . ALA B 1 30 ? 1.208 29.594 5.867 1 85.31 30 ALA B N 1
ATOM 2472 C CA . ALA B 1 30 ? 0.003 30.172 6.457 1 85.31 30 ALA B CA 1
ATOM 2473 C C . ALA B 1 30 ? -0.645 29.203 7.441 1 85.31 30 ALA B C 1
ATOM 2475 O O . ALA B 1 30 ? -1.079 29.609 8.523 1 85.31 30 ALA B O 1
ATOM 2476 N N . ALA B 1 31 ? -0.708 27.953 7.023 1 87.56 31 ALA B N 1
ATOM 2477 C CA . ALA B 1 31 ? -1.316 26.953 7.891 1 87.56 31 ALA B CA 1
ATOM 2478 C C . ALA B 1 31 ? -0.577 26.844 9.219 1 87.56 31 ALA B C 1
ATOM 2480 O O . ALA B 1 31 ? -1.202 26.766 10.281 1 87.56 31 ALA B O 1
ATOM 2481 N N . GLU B 1 32 ? 0.725 26.891 9.133 1 92.12 32 GLU B N 1
ATOM 2482 C CA . GLU B 1 32 ? 1.501 26.828 10.367 1 92.12 32 GLU B CA 1
ATOM 2483 C C . GLU B 1 32 ? 1.315 28.094 11.195 1 92.12 32 GLU B C 1
ATOM 2485 O O . GLU B 1 32 ? 1.13 28.016 12.414 1 92.12 32 GLU B O 1
ATOM 2490 N N . GLU B 1 33 ? 1.388 29.25 10.547 1 89.38 33 GLU B N 1
ATOM 2491 C CA . GLU B 1 33 ? 1.279 30.531 11.234 1 89.38 33 GLU B CA 1
ATOM 2492 C C . GLU B 1 33 ? -0.04 30.641 11.992 1 89.38 33 GLU B C 1
ATOM 2494 O O . GLU B 1 33 ? -0.076 31.141 13.117 1 89.38 33 GLU B O 1
ATOM 2499 N N . TYR B 1 34 ? -1.071 30.109 11.422 1 82.75 34 TYR B N 1
ATOM 2500 C CA . TYR B 1 34 ? -2.396 30.297 12.008 1 82.75 34 TYR B CA 1
ATOM 2501 C C . TYR B 1 34 ? -2.846 29.031 12.734 1 82.75 34 TYR B C 1
ATOM 2503 O O . TYR B 1 34 ? -4.016 28.906 13.109 1 82.75 34 TYR B O 1
ATOM 2511 N N . ASP B 1 35 ? -1.965 28.078 12.797 1 88.56 35 ASP B N 1
ATOM 2512 C CA . ASP B 1 35 ? -2.24 26.812 13.484 1 88.56 35 ASP B CA 1
ATOM 2513 C C . ASP B 1 35 ? -3.447 26.109 12.875 1 88.56 35 ASP B C 1
ATOM 2515 O O . ASP B 1 35 ? -4.344 25.656 13.602 1 88.56 35 ASP B O 1
ATOM 2519 N N . CYS B 1 36 ? -3.451 26.172 11.578 1 84.81 36 CYS B N 1
ATOM 2520 C CA . CYS B 1 36 ? -4.492 25.5 10.805 1 84.81 36 CYS B CA 1
ATOM 2521 C C . CYS B 1 36 ? -4.062 24.094 10.406 1 84.81 36 CYS B C 1
ATOM 2523 O O . CYS B 1 36 ? -3.027 23.922 9.766 1 84.81 36 CYS B O 1
ATOM 2525 N N . ALA B 1 37 ? -4.84 23.141 10.805 1 89 37 ALA B N 1
ATOM 2526 C CA . ALA B 1 37 ? -4.527 21.75 10.477 1 89 37 ALA B CA 1
ATOM 2527 C C . ALA B 1 37 ? -4.887 21.422 9.031 1 89 37 ALA B C 1
ATOM 2529 O O . ALA B 1 37 ? -5.867 21.953 8.5 1 89 37 ALA B O 1
ATOM 2530 N N . LEU B 1 38 ? -4.09 20.578 8.375 1 90.06 38 LEU B N 1
ATOM 2531 C CA . LEU B 1 38 ? -4.332 20.172 6.996 1 90.06 38 LEU B CA 1
ATOM 2532 C C . LEU B 1 38 ? -4.73 18.703 6.918 1 90.06 38 LEU B C 1
ATOM 2534 O O . LEU B 1 38 ? -4.012 17.828 7.418 1 90.06 38 LEU B O 1
ATOM 2538 N N . PHE B 1 39 ? -5.891 18.453 6.418 1 89.38 39 PHE B N 1
ATOM 2539 C CA . PHE B 1 39 ? -6.324 17.094 6.117 1 89.38 39 PHE B CA 1
ATOM 2540 C C . PHE B 1 39 ? -6.176 16.797 4.629 1 89.38 39 PHE B C 1
ATOM 2542 O O . PHE B 1 39 ? -6.789 17.469 3.793 1 89.38 39 PHE B O 1
ATOM 2549 N N . VAL B 1 40 ? -5.387 15.797 4.305 1 90.44 40 VAL B N 1
ATOM 2550 C CA . VAL B 1 40 ? -5.074 15.461 2.916 1 90.44 40 VAL B CA 1
ATOM 2551 C C . VAL B 1 40 ? -5.883 14.242 2.486 1 90.44 40 VAL B C 1
ATOM 2553 O O . VAL B 1 40 ? -5.785 13.172 3.104 1 90.44 40 VAL B O 1
ATOM 2556 N N . HIS B 1 41 ? -6.691 14.383 1.453 1 89.12 41 HIS B N 1
ATOM 2557 C CA . HIS B 1 41 ? -7.539 13.328 0.912 1 89.12 41 HIS B CA 1
ATOM 2558 C C . HIS B 1 41 ? -7.359 13.195 -0.597 1 89.12 41 HIS B C 1
ATOM 2560 O O . HIS B 1 41 ? -7.367 14.195 -1.318 1 89.12 41 HIS B O 1
ATOM 2566 N N . PRO B 1 42 ? -7.195 11.914 -1.05 1 89.25 42 PRO B N 1
ATOM 2567 C CA . PRO B 1 42 ? -7.102 11.766 -2.504 1 89.25 42 PRO B CA 1
ATOM 2568 C C . PRO B 1 42 ? -8.438 12 -3.209 1 89.25 42 PRO B C 1
ATOM 2570 O O . PRO B 1 42 ? -9.492 11.727 -2.641 1 89.25 42 PRO B O 1
ATOM 2573 N N . TRP B 1 43 ? -8.391 12.5 -4.469 1 73.56 43 TRP B N 1
ATOM 2574 C CA . TRP B 1 43 ? -9.641 12.773 -5.172 1 73.56 43 TRP B CA 1
ATOM 2575 C C . TRP B 1 43 ? -9.562 12.305 -6.621 1 73.56 43 TRP B C 1
ATOM 2577 O O . TRP B 1 43 ? -10.453 11.609 -7.102 1 73.56 43 TRP B O 1
ATOM 2587 N N . ASP B 1 44 ? -8.5 12.719 -7.344 1 72.12 44 ASP B N 1
ATOM 2588 C CA . ASP B 1 44 ? -8.406 12.383 -8.766 1 72.12 44 ASP B CA 1
ATOM 2589 C C . ASP B 1 44 ? -7.414 11.242 -8.992 1 72.12 44 ASP B C 1
ATOM 2591 O O . ASP B 1 44 ? -6.367 11.18 -8.344 1 72.12 44 ASP B O 1
ATOM 2595 N N . MET B 1 45 ? -7.934 10.305 -9.727 1 77.56 45 MET B N 1
ATOM 2596 C CA . MET B 1 45 ? -7.125 9.156 -10.117 1 77.56 45 MET B CA 1
ATOM 2597 C C . MET B 1 45 ? -7.344 8.805 -11.586 1 77.56 45 MET B C 1
ATOM 2599 O O . MET B 1 45 ? -8.266 9.328 -12.219 1 77.56 45 MET B O 1
ATOM 2603 N N . GLN B 1 46 ? -6.414 8.07 -12.023 1 79 46 GLN B N 1
ATOM 2604 C CA . GLN B 1 46 ? -6.645 7.488 -13.344 1 79 46 GLN B CA 1
ATOM 2605 C C . GLN B 1 46 ? -7.859 6.566 -13.336 1 79 46 GLN B C 1
ATOM 2607 O O . GLN B 1 46 ? -7.949 5.656 -12.516 1 79 46 GLN B O 1
ATOM 2612 N N . LEU B 1 47 ? -8.734 6.848 -14.305 1 82.62 47 LEU B N 1
ATOM 2613 C CA . LEU B 1 47 ? -9.992 6.098 -14.273 1 82.62 47 LEU B CA 1
ATOM 2614 C C . LEU B 1 47 ? -10.102 5.18 -15.484 1 82.62 47 LEU B C 1
ATOM 2616 O O . LEU B 1 47 ? -10.961 4.301 -15.531 1 82.62 47 LEU B O 1
ATOM 2620 N N . ASP B 1 48 ? -9.18 5.324 -16.391 1 87.12 48 ASP B N 1
ATOM 2621 C CA . ASP B 1 48 ? -9.297 4.602 -17.656 1 87.12 48 ASP B CA 1
ATOM 2622 C C . ASP B 1 48 ? -8.164 3.59 -17.812 1 87.12 48 ASP B C 1
ATOM 2624 O O . ASP B 1 48 ? -7.453 3.287 -16.859 1 87.12 48 ASP B O 1
ATOM 2628 N N . GLY B 1 49 ? -8.211 2.895 -18.922 1 92.44 49 GLY B N 1
ATOM 2629 C CA . GLY B 1 49 ? -7.164 1.927 -19.188 1 92.44 49 GLY B CA 1
ATOM 2630 C C . GLY B 1 49 ? -7.184 0.745 -18.234 1 92.44 49 GLY B C 1
ATOM 2631 O O . GLY B 1 49 ? -8.227 0.112 -18.047 1 92.44 49 GLY B O 1
ATOM 2632 N N . ARG B 1 50 ? -6.035 0.556 -17.656 1 93.19 50 ARG B N 1
ATOM 2633 C CA . ARG B 1 50 ? -5.883 -0.645 -16.844 1 93.19 50 ARG B CA 1
ATOM 2634 C C . ARG B 1 50 ? -6.578 -0.482 -15.5 1 93.19 50 ARG B C 1
ATOM 2636 O O . ARG B 1 50 ? -6.766 -1.459 -14.773 1 93.19 50 ARG B O 1
ATOM 2643 N N . MET B 1 51 ? -7.051 0.713 -15.203 1 94.69 51 MET B N 1
ATOM 2644 C CA . MET B 1 51 ? -7.691 0.973 -13.914 1 94.69 51 MET B CA 1
ATOM 2645 C C . MET B 1 51 ? -9.211 0.946 -14.047 1 94.69 51 MET B C 1
ATOM 2647 O O . MET B 1 51 ? -9.922 1.12 -13.062 1 94.69 51 MET B O 1
ATOM 2651 N N . LYS B 1 52 ? -9.742 0.638 -15.156 1 93.81 52 LYS B N 1
ATOM 2652 C CA . LYS B 1 52 ? -11.148 0.849 -15.492 1 93.81 52 LYS B CA 1
ATOM 2653 C C . LYS B 1 52 ? -12.047 -0.143 -14.75 1 93.81 52 LYS B C 1
ATOM 2655 O O . LYS B 1 52 ? -13.195 0.165 -14.438 1 93.81 52 LYS B O 1
ATOM 2660 N N . LYS B 1 53 ? -11.547 -1.298 -14.453 1 96.12 53 LYS B N 1
ATOM 2661 C CA . LYS B 1 53 ? -12.375 -2.367 -13.906 1 96.12 53 LYS B CA 1
ATOM 2662 C C . LYS B 1 53 ? -12.25 -2.438 -12.391 1 96.12 53 LYS B C 1
ATOM 2664 O O . LYS B 1 53 ? -11.25 -2.008 -11.82 1 96.12 53 LYS B O 1
ATOM 2669 N N . TYR B 1 54 ? -13.32 -2.926 -11.703 1 98 54 TYR B N 1
ATOM 2670 C CA . TYR B 1 54 ? -13.336 -3.441 -10.344 1 98 54 TYR B CA 1
ATOM 2671 C C . TYR B 1 54 ? -13.172 -2.314 -9.328 1 98 54 TYR B C 1
ATOM 2673 O O . TYR B 1 54 ? -12.633 -2.521 -8.242 1 98 54 TYR B O 1
ATOM 2681 N N . TRP B 1 55 ? -13.445 -1.104 -9.797 1 97.12 55 TRP B N 1
ATOM 2682 C CA . TRP B 1 55 ? -13.336 0.047 -8.906 1 97.12 55 TRP B CA 1
ATOM 2683 C C . TRP B 1 55 ? -11.898 0.233 -8.43 1 97.12 55 TRP B C 1
ATOM 2685 O O . TRP B 1 55 ? -11.664 0.668 -7.301 1 97.12 55 TRP B O 1
ATOM 2695 N N . LEU B 1 56 ? -10.953 -0.109 -9.273 1 97.69 56 LEU B N 1
ATOM 2696 C CA . LEU B 1 56 ? -9.531 -0.125 -8.953 1 97.69 56 LEU B CA 1
ATOM 2697 C C . LEU B 1 56 ? -9.047 1.271 -8.578 1 97.69 56 LEU B C 1
ATOM 2699 O O . LEU B 1 56 ? -8.203 1.421 -7.691 1 97.69 56 LEU B O 1
ATOM 2703 N N . PRO B 1 57 ? -9.523 2.326 -9.195 1 94.75 57 PRO B N 1
ATOM 2704 C CA . PRO B 1 57 ? -9.031 3.646 -8.805 1 94.75 57 PRO B CA 1
ATOM 2705 C C . PRO B 1 57 ? -9.227 3.928 -7.312 1 94.75 57 PRO B C 1
ATOM 2707 O O . PRO B 1 57 ? -8.359 4.516 -6.672 1 94.75 57 PRO B O 1
ATOM 2710 N N . TRP B 1 58 ? -10.297 3.41 -6.777 1 94.5 58 TRP B N 1
ATOM 2711 C CA . TRP B 1 58 ? -10.602 3.66 -5.371 1 94.5 58 TRP B CA 1
ATOM 2712 C C . TRP B 1 58 ? -9.875 2.66 -4.473 1 94.5 58 TRP B C 1
ATOM 2714 O O . TRP B 1 58 ? -9.414 3.014 -3.385 1 94.5 58 TRP B O 1
ATOM 2724 N N . LEU B 1 59 ? -9.781 1.464 -4.949 1 97.62 59 LEU B N 1
ATOM 2725 C CA . LEU B 1 59 ? -9.297 0.388 -4.09 1 97.62 59 LEU B CA 1
ATOM 2726 C C . LEU B 1 59 ? -7.773 0.332 -4.094 1 97.62 59 LEU B C 1
ATOM 2728 O O . LEU B 1 59 ? -7.16 -0.056 -3.096 1 97.62 59 LEU B O 1
ATOM 2732 N N . VAL B 1 60 ? -7.203 0.727 -5.23 1 97.69 60 VAL B N 1
ATOM 2733 C CA . VAL B 1 60 ? -5.754 0.621 -5.395 1 97.69 60 VAL B CA 1
ATOM 2734 C C . VAL B 1 60 ? -5.168 2 -5.68 1 97.69 60 VAL B C 1
ATOM 2736 O O . VAL B 1 60 ? -4.137 2.373 -5.109 1 97.69 60 VAL B O 1
ATOM 2739 N N . GLY B 1 61 ? -5.836 2.748 -6.496 1 95.94 61 GLY B N 1
ATOM 2740 C CA . GLY B 1 61 ? -5.34 4.051 -6.91 1 95.94 61 GLY B CA 1
ATOM 2741 C C . GLY B 1 61 ? -5.215 5.035 -5.766 1 95.94 61 GLY B C 1
ATOM 2742 O O . GLY B 1 61 ? -4.164 5.652 -5.582 1 95.94 61 GLY B O 1
ATOM 2743 N N . MET B 1 62 ? -6.227 5.156 -4.977 1 94.31 62 MET B N 1
ATOM 2744 C CA . MET B 1 62 ? -6.254 6.148 -3.906 1 94.31 62 MET B CA 1
ATOM 2745 C C . MET B 1 62 ? -5.223 5.812 -2.832 1 94.31 62 MET B C 1
ATOM 2747 O O . MET B 1 62 ? -4.504 6.699 -2.359 1 94.31 62 MET B O 1
ATOM 2751 N N . PRO B 1 63 ? -5.09 4.559 -2.428 1 97.75 63 PRO B N 1
ATOM 2752 C CA . PRO B 1 63 ? -4.023 4.25 -1.471 1 97.75 63 PRO B CA 1
ATOM 2753 C C . PRO B 1 63 ? -2.635 4.598 -2.002 1 97.75 63 PRO B C 1
ATOM 2755 O O . PRO B 1 63 ? -1.789 5.09 -1.251 1 97.75 63 PRO B O 1
ATOM 2758 N N . GLY B 1 64 ? -2.381 4.328 -3.275 1 96.94 64 GLY B N 1
ATOM 2759 C CA . GLY B 1 64 ? -1.119 4.711 -3.885 1 96.94 64 GLY B CA 1
ATOM 2760 C C . GLY B 1 64 ? -0.912 6.215 -3.932 1 96.94 64 GLY B C 1
ATOM 2761 O O . GLY B 1 64 ? 0.182 6.703 -3.646 1 96.94 64 GLY B O 1
ATOM 2762 N N . GLU B 1 65 ? -1.95 6.926 -4.246 1 95.25 65 GLU B N 1
ATOM 2763 C CA . GLU B 1 65 ? -1.92 8.383 -4.297 1 95.25 65 GLU B CA 1
ATOM 2764 C C . GLU B 1 65 ? -1.584 8.977 -2.934 1 95.25 65 GLU B C 1
ATOM 2766 O O . GLU B 1 65 ? -0.823 9.945 -2.84 1 95.25 65 GLU B O 1
ATOM 2771 N N . THR B 1 66 ? -2.164 8.445 -1.921 1 97.56 66 THR B N 1
ATOM 2772 C CA . THR B 1 66 ? -1.898 8.922 -0.569 1 97.56 66 THR B CA 1
ATOM 2773 C C . THR B 1 66 ? -0.443 8.672 -0.184 1 97.56 66 THR B C 1
ATOM 2775 O O . THR B 1 66 ? 0.211 9.547 0.39 1 97.56 66 THR B O 1
ATOM 2778 N N . ALA B 1 67 ? 0.058 7.531 -0.545 1 98.5 67 ALA B N 1
ATOM 2779 C CA . ALA B 1 67 ? 1.463 7.23 -0.279 1 98.5 67 ALA B CA 1
ATOM 2780 C C . ALA B 1 67 ? 2.379 8.195 -1.023 1 98.5 67 ALA B C 1
ATOM 2782 O O . ALA B 1 67 ? 3.375 8.672 -0.47 1 98.5 67 ALA B O 1
ATOM 2783 N N . GLN B 1 68 ? 2.031 8.492 -2.236 1 97.56 68 GLN B N 1
ATOM 2784 C CA . GLN B 1 68 ? 2.805 9.438 -3.029 1 97.56 68 GLN B CA 1
ATOM 2785 C C . GLN B 1 68 ? 2.824 10.82 -2.375 1 97.56 68 GLN B C 1
ATOM 2787 O O . GLN B 1 68 ? 3.877 11.453 -2.289 1 97.56 68 GLN B O 1
ATOM 2792 N N . ALA B 1 69 ? 1.727 11.242 -1.944 1 97.56 69 ALA B N 1
ATOM 2793 C CA . ALA B 1 69 ? 1.608 12.547 -1.299 1 97.56 69 ALA B CA 1
ATOM 2794 C C . ALA B 1 69 ? 2.467 12.617 -0.039 1 97.56 69 ALA B C 1
ATOM 2796 O O . ALA B 1 69 ? 3.158 13.609 0.196 1 97.56 69 ALA B O 1
ATOM 2797 N N . MET B 1 70 ? 2.43 11.578 0.732 1 98.69 70 MET B N 1
ATOM 2798 C CA . MET B 1 70 ? 3.217 11.531 1.961 1 98.69 70 MET B CA 1
ATOM 2799 C C . MET B 1 70 ? 4.711 11.562 1.651 1 98.69 70 MET B C 1
ATOM 2801 O O . MET B 1 70 ? 5.469 12.289 2.297 1 98.69 70 MET B O 1
ATOM 2805 N N . CYS B 1 71 ? 5.086 10.812 0.634 1 98.81 71 CYS B N 1
ATOM 2806 C CA . CYS B 1 71 ? 6.492 10.797 0.25 1 98.81 71 CYS B CA 1
ATOM 2807 C C . CYS B 1 71 ? 6.941 12.172 -0.22 1 98.81 71 CYS B C 1
ATOM 2809 O O . CYS B 1 71 ? 8.016 12.641 0.158 1 98.81 71 CYS B O 1
ATOM 2811 N N . CYS B 1 72 ? 6.121 12.805 -0.997 1 98.56 72 CYS B N 1
ATOM 2812 C CA . CYS B 1 72 ? 6.484 14.117 -1.511 1 98.56 72 CYS B CA 1
ATOM 2813 C C . CYS B 1 72 ? 6.582 15.141 -0.381 1 98.56 72 CYS B C 1
ATOM 2815 O O . CYS B 1 72 ? 7.48 15.984 -0.377 1 98.56 72 CYS B O 1
ATOM 2817 N N . LEU B 1 73 ? 5.676 15.055 0.525 1 98.56 73 LEU B N 1
ATOM 2818 C CA . LEU B 1 73 ? 5.715 15.953 1.678 1 98.56 73 LEU B CA 1
ATOM 2819 C C . LEU B 1 73 ? 6.992 15.742 2.484 1 98.56 73 LEU B C 1
ATOM 2821 O O . LEU B 1 73 ? 7.652 16.703 2.875 1 98.56 73 LEU B O 1
ATOM 2825 N N . ILE B 1 74 ? 7.391 14.516 2.682 1 98.69 74 ILE B N 1
ATOM 2826 C CA . ILE B 1 74 ? 8.523 14.148 3.525 1 98.69 74 ILE B CA 1
ATOM 2827 C C . ILE B 1 74 ? 9.828 14.438 2.789 1 98.69 74 ILE B C 1
ATOM 2829 O O . ILE B 1 74 ? 10.672 15.195 3.281 1 98.69 74 ILE B O 1
ATOM 2833 N N . PHE B 1 75 ? 9.938 13.922 1.596 1 98.75 75 PHE B N 1
ATOM 2834 C CA . PHE B 1 75 ? 11.18 14.07 0.84 1 98.75 75 PHE B CA 1
ATOM 2835 C C . PHE B 1 75 ? 11.375 15.516 0.398 1 98.75 75 PHE B C 1
ATOM 2837 O O . PHE B 1 75 ? 12.508 15.969 0.247 1 98.75 75 PHE B O 1
ATOM 2844 N N . GLY B 1 76 ? 10.266 16.172 0.244 1 98.5 76 GLY B N 1
ATOM 2845 C CA . GLY B 1 76 ? 10.336 17.578 -0.164 1 98.5 76 GLY B CA 1
ATOM 2846 C C . GLY B 1 76 ? 10.719 18.5 0.968 1 98.5 76 GLY B C 1
ATOM 2847 O O . GLY B 1 76 ? 10.898 19.703 0.755 1 98.5 76 GLY B O 1
ATOM 2848 N N . GLY B 1 77 ? 10.766 18 2.201 1 98.56 77 GLY B N 1
ATOM 2849 C CA . GLY B 1 77 ? 11.25 18.766 3.344 1 98.56 77 GLY B CA 1
ATOM 2850 C C . GLY B 1 77 ? 10.219 19.734 3.895 1 98.56 77 GLY B C 1
ATOM 2851 O O . GLY B 1 77 ? 10.57 20.703 4.566 1 98.56 77 GLY B O 1
ATOM 2852 N N . ILE B 1 78 ? 9.016 19.516 3.609 1 98.38 78 ILE B N 1
ATOM 2853 C CA . ILE B 1 78 ? 7.977 20.453 4.027 1 98.38 78 ILE B CA 1
ATOM 2854 C C . ILE B 1 78 ? 7.922 20.516 5.551 1 98.38 78 ILE B C 1
ATOM 2856 O O . ILE B 1 78 ? 7.848 21.609 6.133 1 98.38 78 ILE B O 1
ATOM 2860 N N . LEU B 1 79 ? 8.094 19.391 6.215 1 98.12 79 LEU B N 1
ATOM 2861 C CA . LEU B 1 79 ? 7.98 19.359 7.672 1 98.12 79 LEU B CA 1
ATOM 2862 C C . LEU B 1 79 ? 9.273 19.844 8.328 1 98.12 79 LEU B C 1
ATOM 2864 O O . LEU B 1 79 ? 9.289 20.141 9.523 1 98.12 79 LEU B O 1
ATOM 2868 N N . GLU B 1 80 ? 10.328 19.922 7.59 1 98.31 80 GLU B N 1
ATOM 2869 C CA . GLU B 1 80 ? 11.539 20.578 8.07 1 98.31 80 GLU B CA 1
ATOM 2870 C C . GLU B 1 80 ? 11.406 22.094 8.023 1 98.31 80 GLU B C 1
ATOM 2872 O O . GLU B 1 80 ? 11.836 22.797 8.938 1 98.31 80 GLU B O 1
ATOM 2877 N N . ARG B 1 81 ? 10.797 22.562 7.012 1 97.94 81 ARG B N 1
ATOM 2878 C CA . ARG B 1 81 ? 10.609 23.984 6.828 1 97.94 81 ARG B CA 1
ATOM 2879 C C . ARG B 1 81 ? 9.516 24.516 7.746 1 97.94 81 ARG B C 1
ATOM 2881 O O . ARG B 1 81 ? 9.594 25.656 8.227 1 97.94 81 ARG B O 1
ATOM 2888 N N . TYR B 1 82 ? 8.492 23.688 7.938 1 97.69 82 TYR B N 1
ATOM 2889 C CA . TYR B 1 82 ? 7.375 24.047 8.797 1 97.69 82 TYR B CA 1
ATOM 2890 C C . TYR B 1 82 ? 7.16 23 9.883 1 97.69 82 TYR B C 1
ATOM 2892 O O . TYR B 1 82 ? 6.195 22.234 9.828 1 97.69 82 TYR B O 1
ATOM 2900 N N . PRO B 1 83 ? 7.922 23 10.883 1 97.31 83 PRO B N 1
ATOM 2901 C CA . PRO B 1 83 ? 7.957 21.906 11.859 1 97.31 83 PRO B CA 1
ATOM 2902 C C . PRO B 1 83 ? 6.699 21.844 12.727 1 97.31 83 PRO B C 1
ATOM 2904 O O . PRO B 1 83 ? 6.43 20.828 13.359 1 97.31 83 PRO B O 1
ATOM 2907 N N . LYS B 1 84 ? 5.93 22.906 12.75 1 96.62 84 LYS B N 1
ATOM 2908 C CA . LYS B 1 84 ? 4.73 22.906 13.586 1 96.62 84 LYS B CA 1
ATOM 2909 C C . LYS B 1 84 ? 3.482 22.625 12.75 1 96.62 84 LYS B C 1
ATOM 2911 O O . LYS B 1 84 ? 2.375 22.562 13.289 1 96.62 84 LYS B O 1
ATOM 2916 N N . LEU B 1 85 ? 3.703 22.438 11.438 1 96.94 85 LEU B N 1
ATOM 2917 C CA . LEU B 1 85 ? 2.578 22.141 10.555 1 96.94 85 LEU B CA 1
ATOM 2918 C C . LEU B 1 85 ? 1.927 20.812 10.938 1 96.94 85 LEU B C 1
ATOM 2920 O O . LEU B 1 85 ? 2.617 19.812 11.125 1 96.94 85 LEU B O 1
ATOM 2924 N N . LYS B 1 86 ? 0.62 20.812 11.094 1 95.88 86 LYS B N 1
ATOM 2925 C CA . LYS B 1 86 ? -0.147 19.609 11.375 1 95.88 86 LYS B CA 1
ATOM 2926 C C . LYS B 1 86 ? -0.803 19.062 10.109 1 95.88 86 LYS B C 1
ATOM 2928 O O . LYS B 1 86 ? -1.629 19.75 9.492 1 95.88 86 LYS B O 1
ATOM 2933 N N . VAL B 1 87 ? -0.446 17.875 9.781 1 97.19 87 VAL B N 1
ATOM 2934 C CA . VAL B 1 87 ? -0.98 17.266 8.562 1 97.19 87 VAL B CA 1
ATOM 2935 C C . VAL B 1 87 ? -1.521 15.867 8.875 1 97.19 87 VAL B C 1
ATOM 2937 O O . VAL B 1 87 ? -0.868 15.086 9.57 1 97.19 87 VAL B O 1
ATOM 2940 N N . MET B 1 88 ? -2.717 15.594 8.391 1 95.88 88 MET B N 1
ATOM 2941 C CA . MET B 1 88 ? -3.338 14.273 8.508 1 95.88 88 MET B CA 1
ATOM 2942 C C . MET B 1 88 ? -3.664 13.703 7.133 1 95.88 88 MET B C 1
ATOM 2944 O O . MET B 1 88 ? -4.191 14.406 6.27 1 95.88 88 MET B O 1
ATOM 2948 N N . PHE B 1 89 ? -3.342 12.469 6.926 1 97.44 89 PHE B N 1
ATOM 2949 C CA . PHE B 1 89 ? -3.641 11.812 5.66 1 97.44 89 PHE B CA 1
ATOM 2950 C C . PHE B 1 89 ? -4.809 10.852 5.812 1 97.44 89 PHE B C 1
ATOM 2952 O O . PHE B 1 89 ? -4.898 10.125 6.809 1 97.44 89 PHE B O 1
ATOM 2959 N N . ALA B 1 90 ? -5.629 10.773 4.801 1 92.38 90 ALA B N 1
ATOM 2960 C CA . ALA B 1 90 ? -6.852 9.969 4.805 1 92.38 90 ALA B CA 1
ATOM 2961 C C . ALA B 1 90 ? -6.543 8.492 4.566 1 92.38 90 ALA B C 1
ATOM 2963 O O . ALA B 1 90 ? -5.434 8.148 4.148 1 92.38 90 ALA B O 1
ATOM 2964 N N . HIS B 1 91 ? -7.52 7.68 4.855 1 95.38 91 HIS B N 1
ATOM 2965 C CA . HIS B 1 91 ? -7.539 6.254 4.547 1 95.38 91 HIS B CA 1
ATOM 2966 C C . HIS B 1 91 ? -6.367 5.531 5.195 1 95.38 91 HIS B C 1
ATOM 2968 O O . HIS B 1 91 ? -5.711 4.703 4.559 1 95.38 91 HIS B O 1
ATOM 2974 N N . GLY B 1 92 ? -6.082 5.984 6.398 1 97.5 92 GLY B N 1
ATOM 2975 C CA . GLY B 1 92 ? -5.023 5.328 7.145 1 97.5 92 GLY B CA 1
ATOM 2976 C C . GLY B 1 92 ? -3.648 5.535 6.535 1 97.5 92 GLY B C 1
ATOM 2977 O O . GLY B 1 92 ? -2.756 4.699 6.707 1 97.5 92 GLY B O 1
ATOM 2978 N N . GLY B 1 93 ? -3.455 6.562 5.727 1 98.31 93 GLY B N 1
ATOM 2979 C CA . GLY B 1 93 ? -2.174 6.777 5.07 1 98.31 93 GLY B CA 1
ATOM 2980 C C . GLY B 1 93 ? -2.018 5.98 3.789 1 98.31 93 GLY B C 1
ATOM 2981 O O . GLY B 1 93 ? -0.922 5.91 3.227 1 98.31 93 GLY B O 1
ATOM 2982 N N . GLY B 1 94 ? -3.109 5.363 3.385 1 98.19 94 GLY B N 1
ATOM 2983 C CA . GLY B 1 94 ? -3.061 4.594 2.152 1 98.19 94 GLY B CA 1
ATOM 2984 C C . GLY B 1 94 ? -2.074 3.441 2.207 1 98.19 94 GLY B C 1
ATOM 2985 O O . GLY B 1 94 ? -2.117 2.623 3.129 1 98.19 94 GLY B O 1
ATOM 2986 N N . ALA B 1 95 ? -1.174 3.426 1.206 1 98.69 95 ALA B N 1
ATOM 2987 C CA . ALA B 1 95 ? -0.212 2.33 1.106 1 98.69 95 ALA B CA 1
ATOM 2988 C C . ALA B 1 95 ? 1.053 2.637 1.902 1 98.69 95 ALA B C 1
ATOM 2990 O O . ALA B 1 95 ? 1.915 1.77 2.068 1 98.69 95 ALA B O 1
ATOM 2991 N N . PHE B 1 96 ? 1.186 3.844 2.484 1 98.88 96 PHE B N 1
ATOM 2992 C CA . PHE B 1 96 ? 2.426 4.348 3.062 1 98.88 96 PHE B CA 1
ATOM 2993 C C . PHE B 1 96 ? 2.838 3.514 4.27 1 98.88 96 PHE B C 1
ATOM 2995 O O . PHE B 1 96 ? 3.982 3.064 4.359 1 98.88 96 PHE B O 1
ATOM 3002 N N . PRO B 1 97 ? 1.893 3.176 5.188 1 98.88 97 PRO B N 1
ATOM 3003 C CA . PRO B 1 97 ? 2.355 2.529 6.418 1 98.88 97 PRO B CA 1
ATOM 3004 C C . PRO B 1 97 ? 3.055 1.196 6.156 1 98.88 97 PRO B C 1
ATOM 3006 O O . PRO B 1 97 ? 4.125 0.936 6.711 1 98.88 97 PRO B O 1
ATOM 3009 N N . PHE B 1 98 ? 2.512 0.44 5.281 1 98.81 98 PHE B N 1
ATOM 3010 C CA . PHE B 1 98 ? 3.068 -0.885 5.039 1 98.81 98 PHE B CA 1
ATOM 3011 C C . PHE B 1 98 ? 4.324 -0.797 4.18 1 98.81 98 PHE B C 1
ATOM 3013 O O . PHE B 1 98 ? 5.176 -1.687 4.223 1 98.81 98 PHE B O 1
ATOM 3020 N N . THR B 1 99 ? 4.504 0.304 3.441 1 98.62 99 THR B N 1
ATOM 3021 C CA . THR B 1 99 ? 5.633 0.394 2.521 1 98.62 99 THR B CA 1
ATOM 3022 C C . THR B 1 99 ? 6.727 1.29 3.094 1 98.62 99 THR B C 1
ATOM 3024 O O . THR B 1 99 ? 7.711 1.588 2.416 1 98.62 99 THR B O 1
ATOM 3027 N N . ILE B 1 100 ? 6.629 1.673 4.324 1 98.75 100 ILE B N 1
ATOM 3028 C CA . ILE B 1 100 ? 7.594 2.59 4.926 1 98.75 100 ILE B CA 1
ATOM 3029 C C . ILE B 1 100 ? 8.977 1.939 4.957 1 98.75 100 ILE B C 1
ATOM 3031 O O . ILE B 1 100 ? 9.992 2.619 4.797 1 98.75 100 ILE B O 1
ATOM 3035 N N . GLY B 1 101 ? 9.031 0.592 5.176 1 98.25 101 GLY B N 1
ATOM 3036 C CA . GLY B 1 101 ? 10.312 -0.102 5.094 1 98.25 101 GLY B CA 1
ATOM 3037 C C . GLY B 1 101 ? 10.992 0.059 3.75 1 98.25 101 GLY B C 1
ATOM 3038 O O . GLY B 1 101 ? 12.195 0.335 3.688 1 98.25 101 GLY B O 1
ATOM 3039 N N . ARG B 1 102 ? 10.25 -0.091 2.709 1 97.88 102 ARG B N 1
ATOM 3040 C CA . ARG B 1 102 ? 10.758 0.075 1.352 1 97.88 102 ARG B CA 1
ATOM 3041 C C . ARG B 1 102 ? 11.172 1.521 1.097 1 97.88 102 ARG B C 1
ATOM 3043 O O . ARG B 1 102 ? 12.234 1.775 0.516 1 97.88 102 ARG B O 1
ATOM 3050 N N . ILE B 1 103 ? 10.414 2.441 1.527 1 98.69 103 ILE B N 1
ATOM 3051 C CA . ILE B 1 103 ? 10.664 3.869 1.35 1 98.69 103 ILE B CA 1
ATOM 3052 C C . ILE B 1 103 ? 11.953 4.262 2.061 1 98.69 103 ILE B C 1
ATOM 3054 O O . ILE B 1 103 ? 12.812 4.934 1.479 1 98.69 103 ILE B O 1
ATOM 3058 N N . GLU B 1 104 ? 12.102 3.822 3.242 1 98.62 104 GLU B N 1
ATOM 3059 C CA . GLU B 1 104 ? 13.32 4.098 3.998 1 98.62 104 GLU B CA 1
ATOM 3060 C C . GLU B 1 104 ? 14.531 3.439 3.346 1 98.62 104 GLU B C 1
ATOM 3062 O O . GLU B 1 104 ? 15.602 4.047 3.262 1 98.62 104 GLU B O 1
ATOM 3067 N N . HIS B 1 105 ? 14.32 2.223 2.949 1 97.38 105 HIS B N 1
ATOM 3068 C CA . HIS B 1 105 ? 15.414 1.522 2.289 1 97.38 105 HIS B CA 1
ATOM 3069 C C . HIS B 1 105 ? 15.867 2.268 1.039 1 97.38 105 HIS B C 1
ATOM 3071 O O . HIS B 1 105 ? 17.078 2.428 0.812 1 97.38 105 HIS B O 1
ATOM 3077 N N . GLY B 1 106 ? 14.906 2.76 0.299 1 97 106 GLY B N 1
ATOM 3078 C CA . GLY B 1 106 ? 15.242 3.578 -0.854 1 97 106 GLY B CA 1
ATOM 3079 C C . GLY B 1 106 ? 16.031 4.828 -0.49 1 97 106 GLY B C 1
ATOM 3080 O O . GLY B 1 106 ? 17.031 5.148 -1.132 1 97 106 GLY B O 1
ATOM 3081 N N . PHE B 1 107 ? 15.578 5.477 0.515 1 98.38 107 PHE B N 1
ATOM 3082 C CA . PHE B 1 107 ? 16.266 6.66 1.019 1 98.38 107 PHE B CA 1
ATOM 3083 C C . PHE B 1 107 ? 17.719 6.348 1.356 1 98.38 107 PHE B C 1
ATOM 3085 O O . PHE B 1 107 ? 18.609 7.129 1.044 1 98.38 107 PHE B O 1
ATOM 3092 N N . ASN B 1 108 ? 17.984 5.219 1.929 1 97.38 108 ASN B N 1
ATOM 3093 C CA . ASN B 1 108 ? 19.297 4.84 2.404 1 97.38 108 ASN B CA 1
ATOM 3094 C C . ASN B 1 108 ? 20.219 4.418 1.254 1 97.38 108 ASN B C 1
ATOM 3096 O O . ASN B 1 108 ? 21.406 4.742 1.247 1 97.38 108 ASN B O 1
ATOM 3100 N N . VAL B 1 109 ? 19.688 3.76 0.259 1 94.38 109 VAL B N 1
ATOM 3101 C CA . VAL B 1 109 ? 20.547 3.15 -0.75 1 94.38 109 VAL B CA 1
ATOM 3102 C C . VAL B 1 109 ? 20.703 4.094 -1.942 1 94.38 109 VAL B C 1
ATOM 3104 O O . VAL B 1 109 ? 21.656 3.988 -2.709 1 94.38 109 VAL B O 1
ATOM 3107 N N . ARG B 1 110 ? 19.672 5.008 -2.123 1 95.81 110 ARG B N 1
ATOM 3108 C CA . ARG B 1 110 ? 19.766 5.984 -3.203 1 95.81 110 ARG B CA 1
ATOM 3109 C C . ARG B 1 110 ? 19.5 7.395 -2.686 1 95.81 110 ARG B C 1
ATOM 3111 O O . ARG B 1 110 ? 18.578 8.07 -3.15 1 95.81 110 ARG B O 1
ATOM 3118 N N . PRO B 1 111 ? 20.359 7.844 -1.844 1 96.88 111 PRO B N 1
ATOM 3119 C CA . PRO B 1 111 ? 20.188 9.211 -1.357 1 96.88 111 PRO B CA 1
ATOM 3120 C C . PRO B 1 111 ? 20.312 10.25 -2.469 1 96.88 111 PRO B C 1
ATOM 3122 O O . PRO B 1 111 ? 19.75 11.344 -2.363 1 96.88 111 PRO B O 1
ATOM 3125 N N . ASP B 1 112 ? 21 9.891 -3.559 1 96.94 112 ASP B N 1
ATOM 3126 C CA . ASP B 1 112 ? 21.156 10.797 -4.695 1 96.94 112 ASP B CA 1
ATOM 3127 C C . ASP B 1 112 ? 19.828 11.062 -5.387 1 96.94 112 ASP B C 1
ATOM 3129 O O . ASP B 1 112 ? 19.672 12.062 -6.09 1 96.94 112 ASP B O 1
ATOM 3133 N N . LEU B 1 113 ? 18.859 10.195 -5.125 1 96.75 113 LEU B N 1
ATOM 3134 C CA . LEU B 1 113 ? 17.547 10.352 -5.723 1 96.75 113 LEU B CA 1
ATOM 3135 C C . LEU B 1 113 ? 16.516 10.781 -4.676 1 96.75 113 LEU B C 1
ATOM 3137 O O . LEU B 1 113 ? 15.633 11.594 -4.957 1 96.75 113 LEU B O 1
ATOM 3141 N N . CYS B 1 114 ? 16.641 10.25 -3.484 1 97.81 114 CYS B N 1
ATOM 3142 C CA . CYS B 1 114 ? 15.586 10.383 -2.49 1 97.81 114 CYS B CA 1
ATOM 3143 C C . CYS B 1 114 ? 15.891 11.523 -1.521 1 97.81 114 CYS B C 1
ATOM 3145 O O . CYS B 1 114 ? 14.984 12.211 -1.057 1 97.81 114 CYS B O 1
ATOM 3147 N N . ALA B 1 115 ? 17.141 11.727 -1.224 1 97.94 115 ALA B N 1
ATOM 3148 C CA . ALA B 1 115 ? 17.531 12.695 -0.21 1 97.94 115 ALA B CA 1
ATOM 3149 C C . ALA B 1 115 ? 18.047 13.977 -0.854 1 97.94 115 ALA B C 1
ATOM 3151 O O . ALA B 1 115 ? 19.094 14.508 -0.453 1 97.94 115 ALA B O 1
ATOM 3152 N N . VAL B 1 116 ? 17.375 14.461 -1.781 1 97.56 116 VAL B N 1
ATOM 3153 C CA . VAL B 1 116 ? 17.875 15.578 -2.574 1 97.56 116 VAL B CA 1
ATOM 3154 C C . VAL B 1 116 ? 17.391 16.891 -1.981 1 97.56 116 VAL B C 1
ATOM 3156 O O . VAL B 1 116 ? 18.109 17.891 -1.976 1 97.56 116 VAL B O 1
ATOM 3159 N N . GLU B 1 117 ? 16.172 16.938 -1.458 1 97.75 117 GLU B N 1
ATOM 3160 C CA . GLU B 1 117 ? 15.617 18.156 -0.888 1 97.75 117 GLU B CA 1
ATOM 3161 C C . GLU B 1 117 ? 15.547 18.062 0.634 1 97.75 117 GLU B C 1
ATOM 3163 O O . GLU B 1 117 ? 15.438 19.094 1.313 1 97.75 117 GLU B O 1
ATOM 3168 N N . ASN B 1 118 ? 15.562 16.906 1.101 1 98.5 118 ASN B N 1
ATOM 3169 C CA . ASN B 1 118 ? 15.508 16.609 2.529 1 98.5 118 ASN B CA 1
ATOM 3170 C C . ASN B 1 118 ? 16.391 15.406 2.883 1 98.5 118 ASN B C 1
ATOM 3172 O O . ASN B 1 118 ? 16.141 14.289 2.412 1 98.5 118 ASN B O 1
ATOM 3176 N N . ASP B 1 119 ? 17.344 15.594 3.738 1 98.19 119 ASP B N 1
ATOM 3177 C CA . ASP B 1 119 ? 18.266 14.516 4.051 1 98.19 119 ASP B CA 1
ATOM 3178 C C . ASP B 1 119 ? 17.906 13.836 5.367 1 98.19 119 ASP B C 1
ATOM 3180 O O . ASP B 1 119 ? 18.703 13.078 5.926 1 98.19 119 ASP B O 1
ATOM 3184 N N . VAL B 1 120 ? 16.734 14.141 5.883 1 98.56 120 VAL B N 1
ATOM 3185 C CA . VAL B 1 120 ? 16.25 13.492 7.098 1 98.56 120 VAL B CA 1
ATOM 3186 C C . VAL B 1 120 ? 15.5 12.219 6.734 1 98.56 120 VAL B C 1
ATOM 3188 O O . VAL B 1 120 ? 14.641 12.227 5.852 1 98.56 120 VAL B O 1
ATOM 3191 N N . ASN B 1 121 ? 15.789 11.125 7.395 1 98.75 121 ASN B N 1
ATOM 3192 C CA . ASN B 1 121 ? 15.172 9.82 7.152 1 98.75 121 ASN B CA 1
ATOM 3193 C C . ASN B 1 121 ? 13.656 9.875 7.285 1 98.75 121 ASN B C 1
ATOM 3195 O O . ASN B 1 121 ? 13.133 10.453 8.242 1 98.75 121 ASN B O 1
ATOM 3199 N N . PRO B 1 122 ? 12.977 9.266 6.34 1 98.69 122 PRO B N 1
ATOM 3200 C CA . PRO B 1 122 ? 11.516 9.352 6.367 1 98.69 122 PRO B CA 1
ATOM 3201 C C . PRO B 1 122 ? 10.906 8.734 7.629 1 98.69 122 PRO B C 1
ATOM 3203 O O . PRO B 1 122 ? 9.82 9.141 8.055 1 98.69 122 PRO B O 1
ATOM 3206 N N . ARG B 1 123 ? 11.492 7.82 8.234 1 98.31 123 ARG B N 1
ATOM 3207 C CA . ARG B 1 123 ? 10.961 7.184 9.43 1 98.31 123 ARG B CA 1
ATOM 3208 C C . ARG B 1 123 ? 10.891 8.164 10.594 1 98.31 123 ARG B C 1
ATOM 3210 O O . ARG B 1 123 ? 10.125 7.965 11.539 1 98.31 123 ARG B O 1
ATOM 3217 N N . LYS B 1 124 ? 11.703 9.188 10.523 1 98.19 124 LYS B N 1
ATOM 3218 C CA . LYS B 1 124 ? 11.734 10.18 11.602 1 98.19 124 LYS B CA 1
ATOM 3219 C C . LYS B 1 124 ? 10.422 10.961 11.656 1 98.19 124 LYS B C 1
ATOM 3221 O O . LYS B 1 124 ? 10.156 11.656 12.641 1 98.19 124 LYS B O 1
ATOM 3226 N N . TYR B 1 125 ? 9.602 10.844 10.68 1 98.19 125 TYR B N 1
ATOM 3227 C CA . TYR B 1 125 ? 8.367 11.609 10.625 1 98.19 125 TYR B CA 1
ATOM 3228 C C . TYR B 1 125 ? 7.191 10.773 11.125 1 98.19 125 TYR B C 1
ATOM 3230 O O . TYR B 1 125 ? 6.074 11.281 11.266 1 98.19 125 TYR B O 1
ATOM 3238 N N . LEU B 1 126 ? 7.484 9.477 11.359 1 97.5 126 LEU B N 1
ATOM 3239 C CA . LEU B 1 126 ? 6.492 8.695 12.086 1 97.5 126 LEU B CA 1
ATOM 3240 C C . LEU B 1 126 ? 6.289 9.234 13.492 1 97.5 126 LEU B C 1
ATOM 3242 O O . LEU B 1 126 ? 7.258 9.57 14.18 1 97.5 126 LEU B O 1
ATOM 3246 N N . GLY B 1 127 ? 5.078 9.43 13.875 1 95.81 127 GLY B N 1
ATOM 3247 C CA . GLY B 1 127 ? 4.785 10.062 15.148 1 95.81 127 GLY B CA 1
ATOM 3248 C C . GLY B 1 127 ? 4.543 11.555 15.039 1 95.81 127 GLY B C 1
ATOM 3249 O O . GLY B 1 127 ? 4.09 12.188 15.992 1 95.81 127 GLY B O 1
ATOM 3250 N N . LYS B 1 128 ? 4.859 12.07 13.836 1 96.75 128 LYS B N 1
ATOM 3251 C CA . LYS B 1 128 ? 4.617 13.492 13.602 1 96.75 128 LYS B CA 1
ATOM 3252 C C . LYS B 1 128 ? 3.418 13.695 12.672 1 96.75 128 LYS B C 1
ATOM 3254 O O . LYS B 1 128 ? 2.637 14.633 12.859 1 96.75 128 LYS B O 1
ATOM 3259 N N . ILE B 1 129 ? 3.305 12.844 11.742 1 98 129 ILE B N 1
ATOM 3260 C CA . ILE B 1 129 ? 2.217 12.891 10.773 1 98 129 ILE B CA 1
ATOM 3261 C C . ILE B 1 129 ? 1.014 12.117 11.305 1 98 129 ILE B C 1
ATOM 3263 O O . ILE B 1 129 ? 1.173 11.062 11.93 1 98 129 ILE B O 1
ATOM 3267 N N . TYR B 1 130 ? -0.163 12.672 11.047 1 97.5 130 TYR B N 1
ATOM 3268 C CA . TYR B 1 130 ? -1.4 12.023 11.461 1 97.5 130 TYR B CA 1
ATOM 3269 C C . TYR B 1 130 ? -2.012 11.234 10.305 1 97.5 130 TYR B C 1
ATOM 3271 O O . TYR B 1 130 ? -1.789 11.562 9.133 1 97.5 130 TYR B O 1
ATOM 3279 N N . THR B 1 131 ? -2.725 10.156 10.664 1 98.12 131 THR B N 1
ATOM 3280 C CA . THR B 1 131 ? -3.621 9.484 9.734 1 98.12 131 THR B CA 1
ATOM 3281 C C . THR B 1 131 ? -4.996 9.273 10.359 1 98.12 131 THR B C 1
ATOM 3283 O O . THR B 1 131 ? -5.145 9.328 11.578 1 98.12 131 THR B O 1
ATOM 3286 N N . ASP B 1 132 ? -5.957 9.117 9.484 1 93.31 132 ASP B N 1
ATOM 3287 C CA . ASP B 1 132 ? -7.219 8.617 10.031 1 93.31 132 ASP B CA 1
ATOM 3288 C C . ASP B 1 132 ? -7.188 7.102 10.188 1 93.31 132 ASP B C 1
ATOM 3290 O O . ASP B 1 132 ? -6.148 6.473 9.977 1 93.31 132 ASP B O 1
ATOM 3294 N N . SER B 1 133 ? -8.297 6.574 10.656 1 94.75 133 SER B N 1
ATOM 3295 C CA . SER B 1 133 ? -8.328 5.164 11.016 1 94.75 133 SER B CA 1
ATOM 3296 C C . SER B 1 133 ? -9.078 4.34 9.969 1 94.75 133 SER B C 1
ATOM 3298 O O . SER B 1 133 ? -9.492 3.213 10.242 1 94.75 133 SER B O 1
ATOM 3300 N N . LEU B 1 134 ? -9.305 4.844 8.805 1 94.38 134 LEU B N 1
ATOM 3301 C CA . LEU B 1 134 ? -10.18 4.211 7.828 1 94.38 134 LEU B CA 1
ATOM 3302 C C . LEU B 1 134 ? -9.438 3.135 7.047 1 94.38 134 LEU B C 1
ATOM 3304 O O . LEU B 1 134 ? -9.055 3.35 5.891 1 94.38 134 LEU B O 1
ATOM 3308 N N . VAL B 1 135 ? -9.305 1.931 7.672 1 97.25 135 VAL B N 1
ATOM 3309 C CA . VAL B 1 135 ? -8.523 0.865 7.047 1 97.25 135 VAL B CA 1
ATOM 3310 C C . VAL B 1 135 ? -9.383 -0.395 6.926 1 97.25 135 VAL B C 1
ATOM 3312 O O . VAL B 1 135 ? -8.969 -1.373 6.297 1 97.25 135 VAL B O 1
ATOM 3315 N N . HIS B 1 136 ? -10.5 -0.514 7.57 1 96.38 136 HIS B N 1
ATOM 3316 C CA . HIS B 1 136 ? -11.555 -1.509 7.402 1 96.38 136 HIS B CA 1
ATOM 3317 C C . HIS B 1 136 ? -11.086 -2.889 7.859 1 96.38 136 HIS B C 1
ATOM 3319 O O . HIS B 1 136 ? -11.633 -3.906 7.426 1 96.38 136 HIS B O 1
ATOM 3325 N N . ASP B 1 137 ? -10.086 -2.986 8.602 1 97.44 137 ASP B N 1
ATOM 3326 C CA . ASP B 1 137 ? -9.5 -4.246 9.039 1 97.44 137 ASP B CA 1
ATOM 3327 C C . ASP B 1 137 ? -8.828 -4.094 10.398 1 97.44 137 ASP B C 1
ATOM 3329 O O . ASP B 1 137 ? -7.965 -3.232 10.578 1 97.44 137 ASP B O 1
ATOM 3333 N N . PRO B 1 138 ? -9.242 -4.926 11.383 1 97.69 138 PRO B N 1
ATOM 3334 C CA . PRO B 1 138 ? -8.656 -4.785 12.719 1 97.69 138 PRO B CA 1
ATOM 3335 C C . PRO B 1 138 ? -7.145 -4.996 12.719 1 97.69 138 PRO B C 1
ATOM 3337 O O . PRO B 1 138 ? -6.422 -4.297 13.43 1 97.69 138 PRO B O 1
ATOM 3340 N N . GLY B 1 139 ? -6.676 -6.008 11.984 1 97.88 139 GLY B N 1
ATOM 3341 C CA . GLY B 1 139 ? -5.238 -6.211 11.883 1 97.88 139 GLY B CA 1
ATOM 3342 C C . GLY B 1 139 ? -4.508 -5.023 11.289 1 97.88 139 GLY B C 1
ATOM 3343 O O . GLY B 1 139 ? -3.447 -4.633 11.781 1 97.88 139 GLY B O 1
ATOM 3344 N N . ALA B 1 140 ? -5.082 -4.449 10.25 1 98.44 140 ALA B N 1
ATOM 3345 C CA . ALA B 1 140 ? -4.492 -3.268 9.625 1 98.44 140 ALA B CA 1
ATOM 3346 C C . ALA B 1 140 ? -4.48 -2.084 10.586 1 98.44 140 ALA B C 1
ATOM 3348 O O . ALA B 1 140 ? -3.51 -1.322 10.633 1 98.44 140 ALA B O 1
ATOM 3349 N N . LEU B 1 141 ? -5.547 -1.945 11.328 1 98.31 141 LEU B N 1
ATOM 3350 C CA . LEU B 1 141 ? -5.609 -0.833 12.273 1 98.31 141 LEU B CA 1
ATOM 3351 C C . LEU B 1 141 ? -4.559 -0.991 13.367 1 98.31 141 LEU B C 1
ATOM 3353 O O . LEU B 1 141 ? -3.896 -0.021 13.742 1 98.31 141 LEU B O 1
ATOM 3357 N N . GLU B 1 142 ? -4.41 -2.174 13.859 1 98.31 142 GLU B N 1
ATOM 3358 C CA . GLU B 1 142 ? -3.369 -2.424 14.852 1 98.31 142 GLU B CA 1
ATOM 3359 C C . GLU B 1 142 ? -1.985 -2.104 14.297 1 98.31 142 GLU B C 1
ATOM 3361 O O . GLU B 1 142 ? -1.161 -1.491 14.977 1 98.31 142 GLU B O 1
ATOM 3366 N N . TYR B 1 143 ? -1.778 -2.527 13.133 1 98.5 143 TYR B N 1
ATOM 3367 C CA . TYR B 1 143 ? -0.496 -2.256 12.492 1 98.5 143 TYR B CA 1
ATOM 3368 C C . TYR B 1 143 ? -0.289 -0.758 12.297 1 98.5 143 TYR B C 1
ATOM 3370 O O . TYR B 1 143 ? 0.81 -0.244 12.516 1 98.5 143 TYR B O 1
ATOM 3378 N N . LEU B 1 144 ? -1.316 -0.108 11.891 1 98.69 144 LEU B N 1
ATOM 3379 C CA . LEU B 1 144 ? -1.272 1.337 11.695 1 98.69 144 LEU B CA 1
ATOM 3380 C C . LEU B 1 144 ? -0.907 2.053 12.992 1 98.69 144 LEU B C 1
ATOM 3382 O O . LEU B 1 144 ? -0.028 2.916 13 1 98.69 144 LEU B O 1
ATOM 3386 N N . ILE B 1 145 ? -1.554 1.67 14.047 1 98.5 145 ILE B N 1
ATOM 3387 C CA . ILE B 1 145 ? -1.329 2.273 15.352 1 98.5 145 ILE B CA 1
ATOM 3388 C C . ILE B 1 145 ? 0.122 2.059 15.781 1 98.5 145 ILE B C 1
ATOM 3390 O O . ILE B 1 145 ? 0.773 2.98 16.281 1 98.5 145 ILE B O 1
ATOM 3394 N N . LYS B 1 146 ? 0.596 0.915 15.531 1 97.88 146 LYS B N 1
ATOM 3395 C CA . LYS B 1 146 ? 1.978 0.599 15.883 1 97.88 146 LYS B CA 1
ATOM 3396 C C . LYS B 1 146 ? 2.959 1.412 15.047 1 97.88 146 LYS B C 1
ATOM 3398 O O . LYS B 1 146 ? 4.008 1.828 15.539 1 97.88 146 LYS B O 1
ATOM 3403 N N . THR B 1 147 ? 2.627 1.647 13.844 1 98.31 147 THR B N 1
ATOM 3404 C CA . THR B 1 147 ? 3.539 2.26 12.891 1 98.31 147 THR B CA 1
ATOM 3405 C C . THR B 1 147 ? 3.514 3.781 13.016 1 98.31 147 THR B C 1
ATOM 3407 O O . THR B 1 147 ? 4.562 4.418 13.133 1 98.31 147 THR B O 1
ATOM 3410 N N . ILE B 1 148 ? 2.328 4.34 13.031 1 98.19 148 ILE B N 1
ATOM 3411 C CA . ILE B 1 148 ? 2.16 5.789 13 1 98.19 148 ILE B CA 1
ATOM 3412 C C . ILE B 1 148 ? 2.205 6.344 14.422 1 98.19 148 ILE B C 1
ATOM 3414 O O . ILE B 1 148 ? 2.67 7.465 14.648 1 98.19 148 ILE B O 1
ATOM 3418 N N . GLY B 1 149 ? 1.691 5.594 15.375 1 97.75 149 GLY B N 1
ATOM 3419 C CA . GLY B 1 149 ? 1.57 6.02 16.75 1 97.75 149 GLY B CA 1
ATOM 3420 C C . GLY B 1 149 ? 0.131 6.176 17.203 1 97.75 149 GLY B C 1
ATOM 3421 O O . GLY B 1 149 ? -0.696 6.734 16.484 1 97.75 149 GLY B O 1
ATOM 3422 N N . GLU B 1 150 ? -0.157 5.695 18.422 1 97.12 150 GLU B N 1
ATOM 3423 C CA . GLU B 1 150 ? -1.522 5.672 18.938 1 97.12 150 GLU B CA 1
ATOM 3424 C C . GLU B 1 150 ? -2.088 7.082 19.062 1 97.12 150 GLU B C 1
ATOM 3426 O O . GLU B 1 150 ? -3.301 7.281 18.969 1 97.12 150 GLU B O 1
ATOM 3431 N N . ASN B 1 151 ? -1.216 8.047 19.203 1 97.56 151 ASN B N 1
ATOM 3432 C CA . ASN B 1 151 ? -1.676 9.414 19.391 1 97.56 151 ASN B CA 1
ATOM 3433 C C . ASN B 1 151 ? -1.718 10.18 18.062 1 97.56 151 ASN B C 1
ATOM 3435 O O . ASN B 1 151 ? -1.944 11.391 18.047 1 97.56 151 ASN B O 1
ATOM 3439 N N . ARG B 1 152 ? -1.513 9.43 16.969 1 98.31 152 ARG B N 1
ATOM 3440 C CA . ARG B 1 152 ? -1.466 10.086 15.664 1 98.31 152 ARG B CA 1
ATOM 3441 C C . ARG B 1 152 ? -2.465 9.453 14.695 1 98.31 152 ARG B C 1
ATOM 3443 O O . ARG B 1 152 ? -2.424 9.711 13.492 1 98.31 152 ARG B O 1
ATOM 3450 N N . VAL B 1 153 ? -3.289 8.594 15.234 1 97.88 153 VAL B N 1
ATOM 3451 C CA . VAL B 1 153 ? -4.375 7.996 14.453 1 97.88 153 VAL B CA 1
ATOM 3452 C C . VAL B 1 153 ? -5.719 8.469 15 1 97.88 153 VAL B C 1
ATOM 3454 O O . VAL B 1 153 ? -5.977 8.367 16.203 1 97.88 153 VAL B O 1
ATOM 3457 N N . SER B 1 154 ? -6.512 9.07 14.078 1 92.69 154 SER B N 1
ATOM 3458 C CA . SER B 1 154 ? -7.82 9.586 14.469 1 92.69 154 SER B CA 1
ATOM 3459 C C . SER B 1 154 ? -8.938 8.891 13.703 1 92.69 154 SER B C 1
ATOM 3461 O O . SER B 1 154 ? -8.719 8.367 12.609 1 92.69 154 SER B O 1
ATOM 3463 N N . LEU B 1 155 ? -10.07 8.945 14.258 1 86.69 155 LEU B N 1
ATOM 3464 C CA . LEU B 1 155 ? -11.234 8.367 13.586 1 86.69 155 LEU B CA 1
ATOM 3465 C C . LEU B 1 155 ? -11.461 9.039 12.234 1 86.69 155 LEU B C 1
ATOM 3467 O O . LEU B 1 155 ? -11.484 10.273 12.141 1 86.69 155 LEU B O 1
ATOM 3471 N N . GLY B 1 156 ? -11.492 8.242 11.211 1 79.94 156 GLY B N 1
ATOM 3472 C CA . GLY B 1 156 ? -11.938 8.602 9.875 1 79.94 156 GLY B CA 1
ATOM 3473 C C . GLY B 1 156 ? -12.984 7.664 9.32 1 79.94 156 GLY B C 1
ATOM 3474 O O . GLY B 1 156 ? -12.812 6.445 9.336 1 79.94 156 GLY B O 1
ATOM 3475 N N . SER B 1 157 ? -14.094 8.273 8.859 1 73.5 157 SER B N 1
ATOM 3476 C CA . SER B 1 157 ? -15.18 7.395 8.43 1 73.5 157 SER B CA 1
ATOM 3477 C C . SER B 1 157 ? -15.438 7.52 6.934 1 73.5 157 SER B C 1
ATOM 3479 O O . SER B 1 157 ? -15.859 6.559 6.289 1 73.5 157 SER B O 1
ATOM 3481 N N . ASP B 1 158 ? -15.102 8.508 6.293 1 73.06 158 ASP B N 1
ATOM 3482 C CA . ASP B 1 158 ? -15.453 8.789 4.902 1 73.06 158 ASP B CA 1
ATOM 3483 C C . ASP B 1 158 ? -16.969 8.703 4.699 1 73.06 158 ASP B C 1
ATOM 3485 O O . ASP B 1 158 ? -17.438 8.438 3.588 1 73.06 158 ASP B O 1
ATOM 3489 N N . TYR B 1 159 ? -17.75 8.789 5.715 1 63.69 159 TYR B N 1
ATOM 3490 C CA . TYR B 1 159 ? -19.203 8.82 5.617 1 63.69 159 TYR B CA 1
ATOM 3491 C C . TYR B 1 159 ? -19.672 10.039 4.824 1 63.69 159 TYR B C 1
ATOM 3493 O O . TYR B 1 159 ? -19.109 11.125 4.957 1 63.69 159 TYR B O 1
ATOM 3501 N N . PRO B 1 160 ? -20.609 9.867 3.891 1 72.31 160 PRO B N 1
ATOM 3502 C CA . PRO B 1 160 ? -21.484 8.703 3.668 1 72.31 160 PRO B CA 1
ATOM 3503 C C . PRO B 1 160 ? -21.125 7.934 2.4 1 72.31 160 PRO B C 1
ATOM 3505 O O . PRO B 1 160 ? -21.984 7.316 1.779 1 72.31 160 PRO B O 1
ATOM 3508 N N . PHE B 1 161 ? -19.891 8 2.059 1 70.94 161 PHE B N 1
ATOM 3509 C CA . PHE B 1 161 ? -19.5 7.355 0.812 1 70.94 161 PHE B CA 1
ATOM 3510 C C . PHE B 1 161 ? -19.469 5.844 0.974 1 70.94 161 PHE B C 1
ATOM 3512 O O . PHE B 1 161 ? -19.219 5.336 2.068 1 70.94 161 PHE B O 1
ATOM 3519 N N . PRO B 1 162 ? -19.734 5.145 -0.085 1 73.19 162 PRO B N 1
ATOM 3520 C CA . PRO B 1 162 ? -19.828 3.684 -0.01 1 73.19 162 PRO B CA 1
ATOM 3521 C C . PRO B 1 162 ? -18.594 3.045 0.615 1 73.19 162 PRO B C 1
ATOM 3523 O O . PRO B 1 162 ? -18.703 2.072 1.366 1 73.19 162 PRO B O 1
ATOM 3526 N N . LEU B 1 163 ? -17.469 3.613 0.397 1 80.88 163 LEU B N 1
ATOM 3527 C CA . LEU B 1 163 ? -16.25 3.012 0.895 1 80.88 163 LEU B CA 1
ATOM 3528 C C . LEU B 1 163 ? -15.953 3.471 2.318 1 80.88 163 LEU B C 1
ATOM 3530 O O . LEU B 1 163 ? -14.984 3.02 2.936 1 80.88 163 LEU B O 1
ATOM 3534 N N . GLY B 1 164 ? -16.797 4.293 2.771 1 79.56 164 GLY B N 1
ATOM 3535 C CA . GLY B 1 164 ? -16.641 4.727 4.152 1 79.56 164 GLY B CA 1
ATOM 3536 C C . GLY B 1 164 ? -17.25 3.76 5.152 1 79.56 164 GLY B C 1
ATOM 3537 O O . GLY B 1 164 ? -17.703 2.682 4.781 1 79.56 164 GLY B O 1
ATOM 3538 N N . GLU B 1 165 ? -17.062 4.086 6.441 1 72.06 165 GLU B N 1
ATOM 3539 C CA . GLU B 1 165 ? -17.75 3.342 7.492 1 72.06 165 GLU B CA 1
ATOM 3540 C C . GLU B 1 165 ? -19.219 3.75 7.59 1 72.06 165 GLU B C 1
ATOM 3542 O O . GLU B 1 165 ? -19.531 4.93 7.77 1 72.06 165 GLU B O 1
ATOM 3547 N N . HIS B 1 166 ? -20.047 2.836 7.523 1 76.75 166 HIS B N 1
ATOM 3548 C CA . HIS B 1 166 ? -21.484 3.115 7.645 1 76.75 166 HIS B CA 1
ATOM 3549 C C . HIS B 1 166 ? -21.844 3.479 9.078 1 76.75 166 HIS B C 1
ATOM 3551 O O . HIS B 1 166 ? -22.797 4.242 9.312 1 76.75 166 HIS B O 1
ATOM 3557 N N . HIS B 1 167 ? -21.109 2.9 9.984 1 81 167 HIS B N 1
ATOM 3558 C CA . HIS B 1 167 ? -21.172 3.236 11.398 1 81 167 HIS B CA 1
ATOM 3559 C C . HIS B 1 167 ? -19.812 3.705 11.914 1 81 167 HIS B C 1
ATOM 3561 O O . HIS B 1 167 ? -19.016 2.895 12.383 1 81 167 HIS B O 1
ATOM 3567 N N . PRO B 1 168 ? -19.656 4.957 11.844 1 82.62 168 PRO B N 1
ATOM 3568 C CA . PRO B 1 168 ? -18.344 5.508 12.211 1 82.62 168 PRO B CA 1
ATOM 3569 C C . PRO B 1 168 ? -17.875 5.035 13.586 1 82.62 168 PRO B C 1
ATOM 3571 O O . PRO B 1 168 ? -18.625 5.082 14.555 1 82.62 168 PRO B O 1
ATOM 3574 N N . GLY B 1 169 ? -16.672 4.555 13.633 1 86.12 169 GLY B N 1
ATOM 3575 C CA . GLY B 1 169 ? -16.047 4.156 14.883 1 86.12 169 GLY B CA 1
ATOM 3576 C C . GLY B 1 169 ? -16.297 2.703 15.234 1 86.12 169 GLY B C 1
ATOM 3577 O O . GLY B 1 169 ? -15.703 2.178 16.172 1 86.12 169 GLY B O 1
ATOM 3578 N N . LYS B 1 170 ? -17.109 2.055 14.492 1 88.38 170 LYS B N 1
ATOM 3579 C CA . LYS B 1 170 ? -17.5 0.68 14.812 1 88.38 170 LYS B CA 1
ATOM 3580 C C . LYS B 1 170 ? -16.266 -0.227 14.875 1 88.38 170 LYS B C 1
ATOM 3582 O O . LYS B 1 170 ? -16.156 -1.058 15.781 1 88.38 170 LYS B O 1
ATOM 3587 N N . LEU B 1 171 ? -15.359 -0.094 13.93 1 93.5 171 LEU B N 1
ATOM 3588 C CA . LEU B 1 171 ? -14.164 -0.93 13.93 1 93.5 171 LEU B CA 1
ATOM 3589 C C . LEU B 1 171 ? -13.367 -0.738 15.211 1 93.5 171 LEU B C 1
ATOM 3591 O O . LEU B 1 171 ? -13.023 -1.713 15.891 1 93.5 171 LEU B O 1
ATOM 3595 N N . ILE B 1 172 ? -13.141 0.464 15.555 1 93.06 172 ILE B N 1
ATOM 3596 C CA . ILE B 1 172 ? -12.359 0.788 16.75 1 93.06 172 ILE B CA 1
ATOM 3597 C C . ILE B 1 172 ? -13.055 0.232 17.984 1 93.06 172 ILE B C 1
ATOM 3599 O O . ILE B 1 172 ? -12.43 -0.437 18.812 1 93.06 172 ILE B O 1
ATOM 3603 N N . GLU B 1 173 ? -14.32 0.45 18.062 1 92.12 173 GLU B N 1
ATOM 3604 C CA . GLU B 1 173 ? -15.094 0.024 19.219 1 92.12 173 G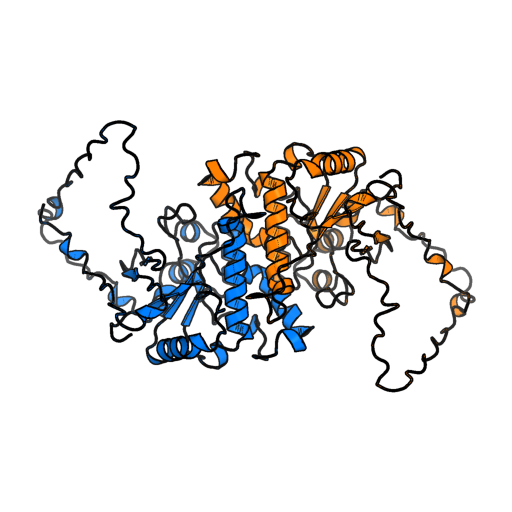LU B CA 1
ATOM 3605 C C . GLU B 1 173 ? -15.125 -1.497 19.344 1 92.12 173 GLU B C 1
ATOM 3607 O O . GLU B 1 173 ? -15.164 -2.037 20.453 1 92.12 173 GLU B O 1
ATOM 3612 N N . SER B 1 174 ? -15.062 -2.137 18.297 1 95.06 174 SER B N 1
ATOM 3613 C CA . SER B 1 174 ? -15.195 -3.59 18.266 1 95.06 174 SER B CA 1
ATOM 3614 C C . SER B 1 174 ? -13.891 -4.273 18.672 1 95.06 174 SER B C 1
ATOM 3616 O O . SER B 1 174 ? -13.875 -5.473 18.953 1 95.06 174 SER B O 1
ATOM 3618 N N . MET B 1 175 ? -12.875 -3.559 18.688 1 97 175 MET B N 1
ATOM 3619 C CA . MET B 1 175 ? -11.562 -4.168 18.906 1 97 175 MET B CA 1
ATOM 3620 C C . MET B 1 175 ? -11.273 -4.293 20.406 1 97 175 MET B C 1
ATOM 3622 O O . MET B 1 175 ? -10.852 -3.328 21.047 1 97 175 MET B O 1
ATOM 3626 N N . ASP B 1 176 ? -11.289 -5.48 20.875 1 96 176 ASP B N 1
ATOM 3627 C CA . ASP B 1 176 ? -11.047 -5.762 22.297 1 96 176 ASP B CA 1
ATOM 3628 C C . ASP B 1 176 ? -9.562 -5.68 22.625 1 96 176 ASP B C 1
ATOM 3630 O O . ASP B 1 176 ? -9.188 -5.562 23.797 1 96 176 ASP B O 1
ATOM 3634 N N . SER B 1 177 ? -8.797 -5.727 21.609 1 95.69 177 SER B N 1
ATOM 3635 C CA . SER B 1 177 ? -7.355 -5.695 21.812 1 95.69 177 SER B CA 1
ATOM 3636 C C . SER B 1 177 ? -6.879 -4.293 22.188 1 95.69 177 SER B C 1
ATOM 3638 O O . SER B 1 177 ? -5.75 -4.113 22.641 1 95.69 177 SER B O 1
ATOM 3640 N N . LEU B 1 178 ? -7.695 -3.303 21.984 1 97.06 178 LEU B N 1
ATOM 3641 C CA . LEU B 1 178 ? -7.336 -1.927 22.312 1 97.06 178 LEU B CA 1
ATOM 3642 C C . LEU B 1 178 ? -7.82 -1.55 23.703 1 97.06 178 LEU B C 1
ATOM 3644 O O . LEU B 1 178 ? -8.945 -1.889 24.094 1 97.06 178 LEU B O 1
ATOM 3648 N N . SER B 1 179 ? -6.973 -0.917 24.438 1 97.44 179 SER B N 1
ATOM 3649 C CA . SER B 1 179 ? -7.395 -0.386 25.719 1 97.44 179 SER B CA 1
ATOM 3650 C C . SER B 1 179 ? -8.406 0.74 25.562 1 97.44 179 SER B C 1
ATOM 3652 O O . SER B 1 179 ? -8.5 1.348 24.484 1 97.44 179 SER B O 1
ATOM 3654 N N . GLU B 1 180 ? -9.07 1.018 26.625 1 95.88 180 GLU B N 1
ATOM 3655 C CA . GLU B 1 180 ? -10.062 2.094 26.594 1 95.88 180 GLU B CA 1
ATOM 3656 C C . GLU B 1 180 ? -9.398 3.443 26.328 1 95.88 180 GLU B C 1
ATOM 3658 O O . GLU B 1 180 ? -9.969 4.305 25.656 1 95.88 180 GLU B O 1
ATOM 3663 N N . ASP B 1 181 ? -8.242 3.652 26.828 1 97 181 ASP B N 1
ATOM 3664 C CA . ASP B 1 181 ? -7.512 4.895 26.609 1 97 181 ASP B CA 1
ATOM 3665 C C . ASP B 1 181 ? -7.16 5.078 25.141 1 97 181 ASP B C 1
ATOM 3667 O O . ASP B 1 181 ? -7.289 6.18 24.594 1 97 181 ASP B O 1
ATOM 3671 N N . VAL B 1 182 ? -6.742 3.988 24.531 1 97.75 182 VAL B N 1
ATOM 3672 C CA . VAL B 1 182 ? -6.391 4.043 23.125 1 97.75 182 VAL B CA 1
ATOM 3673 C C . VAL B 1 182 ? -7.648 4.277 22.281 1 97.75 182 VAL B C 1
ATOM 3675 O O . VAL B 1 182 ? -7.633 5.074 21.344 1 97.75 182 VAL B O 1
ATOM 3678 N N . LYS B 1 183 ? -8.711 3.609 22.672 1 93.88 183 LYS B N 1
ATOM 3679 C CA . LYS B 1 183 ? -9.969 3.828 21.969 1 93.88 183 LYS B CA 1
ATOM 3680 C C . LYS B 1 183 ? -10.398 5.289 22.047 1 93.88 183 LYS B C 1
ATOM 3682 O O . LYS B 1 183 ? -10.789 5.887 21.047 1 93.88 183 LYS B O 1
ATOM 3687 N N . ASP B 1 184 ? -10.297 5.82 23.203 1 91.56 184 ASP B N 1
ATOM 3688 C CA . ASP B 1 184 ? -10.672 7.219 23.391 1 91.56 184 ASP B CA 1
ATOM 3689 C C . ASP B 1 184 ? -9.781 8.148 22.578 1 91.56 184 ASP B C 1
ATOM 3691 O O . ASP B 1 184 ? -10.258 9.133 22.016 1 91.56 184 ASP B O 1
ATOM 3695 N N . ALA B 1 185 ? -8.547 7.867 22.516 1 94.25 185 ALA B N 1
ATOM 3696 C CA . ALA B 1 185 ? -7.613 8.656 21.719 1 94.25 185 ALA B CA 1
ATOM 3697 C C . ALA B 1 185 ? -7.984 8.617 20.25 1 94.25 185 ALA B C 1
ATOM 3699 O O . ALA B 1 185 ? -8.062 9.664 19.594 1 94.25 185 ALA B O 1
ATOM 3700 N N . LEU B 1 186 ? -8.273 7.387 19.766 1 93.5 186 LEU B N 1
ATOM 3701 C CA . LEU B 1 186 ? -8.578 7.211 18.344 1 93.5 186 LEU B CA 1
ATOM 3702 C C . LEU B 1 186 ? -9.93 7.832 18 1 93.5 186 LEU B C 1
ATOM 3704 O O . LEU B 1 186 ? -10.086 8.438 16.938 1 93.5 186 LEU B O 1
ATOM 3708 N N . LEU B 1 187 ? -10.844 7.766 18.906 1 87.38 187 LEU B N 1
ATOM 3709 C CA . LEU B 1 187 ? -12.219 8.156 18.609 1 87.38 187 LEU B CA 1
ATOM 3710 C C . LEU B 1 187 ? -12.391 9.672 18.734 1 87.38 187 LEU B C 1
ATOM 3712 O O . LEU B 1 187 ? -13.211 10.266 18.047 1 87.38 187 LEU B O 1
ATOM 3716 N N . ALA B 1 188 ? -11.578 10.305 19.641 1 85.44 188 ALA B N 1
ATOM 3717 C CA . ALA B 1 188 ? -11.852 11.719 19.891 1 85.44 188 ALA B CA 1
ATOM 3718 C C . ALA B 1 188 ? -10.57 12.477 20.219 1 85.44 188 ALA B C 1
ATOM 3720 O O . ALA B 1 188 ? -10.281 13.508 19.609 1 85.44 188 ALA B O 1
ATOM 3721 N N . GLY B 1 189 ? -9.781 11.969 21.109 1 88.12 189 GLY B N 1
ATOM 3722 C CA . GLY B 1 189 ? -8.648 12.695 21.672 1 88.12 189 GLY B CA 1
ATOM 3723 C C . GLY B 1 189 ? -7.68 13.203 20.625 1 88.12 189 GLY B C 1
ATOM 3724 O O . GLY B 1 189 ? -7.305 14.375 20.625 1 88.12 189 GLY B O 1
ATOM 3725 N N . ASN B 1 190 ? -7.301 12.375 19.734 1 90.38 190 ASN B N 1
ATOM 3726 C CA . ASN B 1 190 ? -6.309 12.734 18.719 1 90.38 190 ASN B CA 1
ATOM 3727 C C . ASN B 1 190 ? -6.848 13.789 17.75 1 90.38 190 ASN B C 1
ATOM 3729 O O . ASN B 1 190 ? -6.109 14.672 17.328 1 90.38 190 ASN B O 1
ATOM 3733 N N . ALA B 1 191 ? -8.109 13.711 17.391 1 87.25 191 ALA B N 1
ATOM 3734 C CA . ALA B 1 191 ? -8.719 14.711 16.516 1 87.25 191 ALA B CA 1
ATOM 3735 C C . ALA B 1 191 ? -8.766 16.078 17.188 1 87.25 191 ALA B C 1
ATOM 3737 O O . ALA B 1 191 ? -8.492 17.094 16.547 1 87.25 191 ALA B O 1
ATOM 3738 N N . LEU B 1 192 ? -9.055 16.047 18.484 1 84.25 192 LEU B N 1
ATOM 3739 C CA . LEU B 1 192 ? -9.102 17.297 19.234 1 84.25 192 LEU B CA 1
ATOM 3740 C C . LEU B 1 192 ? -7.723 17.953 19.297 1 84.25 192 LEU B C 1
ATOM 3742 O O . LEU B 1 192 ? -7.594 19.156 19.078 1 84.25 192 LEU B O 1
ATOM 3746 N N . GLU B 1 193 ? -6.754 17.141 19.562 1 88.69 193 GLU B N 1
ATOM 3747 C CA . GLU B 1 193 ? -5.387 17.656 19.578 1 88.69 193 GLU B CA 1
ATOM 3748 C C . GLU B 1 193 ? -4.973 18.188 18.219 1 88.69 193 GLU B C 1
ATOM 3750 O O . GLU B 1 193 ? -4.402 19.281 18.109 1 88.69 193 GLU B O 1
ATOM 3755 N N . PHE B 1 194 ? -5.305 17.484 17.188 1 91.19 194 PHE B N 1
ATOM 3756 C CA . PHE B 1 194 ? -4.957 17.844 15.812 1 91.19 194 PHE B CA 1
ATOM 3757 C C . PHE B 1 194 ? -5.582 19.172 15.422 1 91.19 194 PHE B C 1
ATOM 3759 O O . PHE B 1 194 ? -4.93 20.016 14.789 1 91.19 194 PHE B O 1
ATOM 3766 N N . LEU B 1 195 ? -6.777 19.375 15.898 1 84.69 195 LEU B N 1
ATOM 3767 C CA . LEU B 1 195 ? -7.527 20.562 15.508 1 84.69 195 LEU B CA 1
ATOM 3768 C C . LEU B 1 195 ? -7.332 21.688 16.516 1 84.69 195 LEU B C 1
ATOM 3770 O O . LEU B 1 195 ? -7.816 22.797 16.297 1 84.69 195 LEU B O 1
ATOM 3774 N N . GLY B 1 196 ? -6.688 21.391 17.594 1 82.5 196 GLY B N 1
ATOM 3775 C CA . GLY B 1 196 ? -6.465 22.406 18.609 1 82.5 196 GLY B CA 1
ATOM 3776 C C . GLY B 1 196 ? -7.719 22.766 19.391 1 82.5 196 GLY B C 1
ATOM 3777 O O . GLY B 1 196 ? -7.945 23.938 19.719 1 82.5 196 GLY B O 1
ATOM 3778 N N . LEU B 1 197 ? -8.469 21.719 19.625 1 76.69 197 LEU B N 1
ATOM 3779 C CA . LEU B 1 197 ? -9.727 21.922 20.328 1 76.69 197 LEU B CA 1
ATOM 3780 C C . LEU B 1 197 ? -9.68 21.328 21.719 1 76.69 197 LEU B C 1
ATOM 3782 O O . LEU B 1 197 ? -8.945 20.359 21.969 1 76.69 197 LEU B O 1
ATOM 3786 N N . ASP B 1 198 ? -10.469 21.984 22.609 1 76.81 198 ASP B N 1
ATOM 3787 C CA . ASP B 1 198 ? -10.57 21.484 23.984 1 76.81 198 ASP B CA 1
ATOM 3788 C C . ASP B 1 198 ? -11.805 20.609 24.156 1 76.81 198 ASP B C 1
ATOM 3790 O O . ASP B 1 198 ? -12.891 20.953 23.703 1 76.81 198 ASP B O 1
ATOM 3794 N N . ARG B 1 199 ? -11.5 19.547 24.75 1 76.44 199 ARG B N 1
ATOM 3795 C CA . ARG B 1 199 ? -12.57 18.594 24.984 1 76.44 199 ARG B CA 1
ATOM 3796 C C . ARG B 1 199 ? -13.727 19.219 25.75 1 76.44 199 ARG B C 1
ATOM 3798 O O . ARG B 1 199 ? -14.891 18.859 25.547 1 76.44 199 ARG B O 1
ATOM 3805 N N . SER B 1 200 ? -13.438 20.125 26.672 1 72.69 200 SER B N 1
ATOM 3806 C CA . SER B 1 200 ? -14.438 20.766 27.5 1 72.69 200 SER B CA 1
ATOM 3807 C C . SER B 1 200 ? -15.453 21.547 26.672 1 72.69 200 SER B C 1
ATOM 3809 O O . SER B 1 200 ? -16.562 21.812 27.125 1 72.69 200 SER B O 1
ATOM 3811 N N . GLN B 1 201 ? -15.039 21.812 25.484 1 61.88 201 GLN B N 1
ATOM 3812 C CA . GLN B 1 201 ? -15.93 22.531 24.594 1 61.88 201 GLN B CA 1
ATOM 3813 C C . GLN B 1 201 ? -17.078 21.641 24.125 1 61.88 201 GLN B C 1
ATOM 3815 O O . GLN B 1 201 ? -18.094 22.141 23.625 1 61.88 201 GLN B O 1
ATOM 3820 N N . PHE B 1 202 ? -16.828 20.406 24.391 1 58.12 202 PHE B N 1
ATOM 3821 C CA . PHE B 1 202 ? -17.797 19.469 23.844 1 58.12 202 PHE B CA 1
ATOM 3822 C C . PHE B 1 202 ? -18.484 18.688 24.953 1 58.12 202 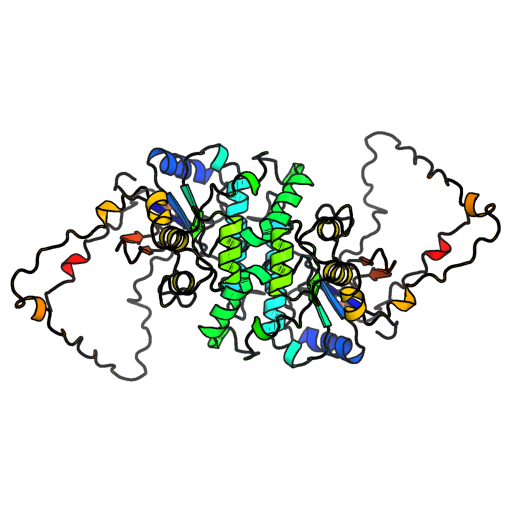PHE B C 1
ATOM 3824 O O . PHE B 1 202 ? -19.344 17.844 24.703 1 58.12 202 PHE B O 1
ATOM 3831 N N . ASP B 1 203 ? -18.109 18.984 26.203 1 51.72 203 ASP B N 1
ATOM 3832 C CA . ASP B 1 203 ? -18.766 18.375 27.359 1 51.72 203 ASP B CA 1
ATOM 3833 C C . ASP B 1 203 ? -20.141 18.984 27.609 1 51.72 203 ASP B C 1
ATOM 3835 O O . ASP B 1 203 ? -20.281 20.203 27.656 1 51.72 203 ASP B O 1
ATOM 3839 N N . VAL B 1 204 ? -21.219 18.562 27.031 1 44.56 204 VAL B N 1
ATOM 3840 C CA . VAL B 1 204 ? -22.562 19.031 27.344 1 44.56 204 VAL B CA 1
ATOM 3841 C C . VAL B 1 204 ? -22.703 19.219 28.844 1 44.56 204 VAL B C 1
ATOM 3843 O O . VAL B 1 204 ? -22.344 18.328 29.625 1 44.56 204 VAL B O 1
ATOM 3846 N N . ALA B 1 205 ? -22.891 20.438 29.344 1 38.31 205 ALA B N 1
ATOM 3847 C CA . ALA B 1 205 ? -23.375 20.703 30.688 1 38.31 205 ALA B CA 1
ATOM 3848 C C . ALA B 1 205 ? -24.453 19.703 31.094 1 38.31 205 ALA B C 1
ATOM 3850 O O . ALA B 1 205 ? -25.328 19.359 30.281 1 38.31 205 ALA B O 1
ATOM 3851 N N . GLY B 1 206 ? -24.359 18.875 32.125 1 34.78 206 GLY B N 1
ATOM 3852 C CA . GLY B 1 206 ? -25.469 18.203 32.812 1 34.78 206 GLY B CA 1
ATOM 3853 C C . GLY B 1 206 ? -26.672 19.094 33 1 34.78 206 GLY B C 1
ATOM 3854 O O . GLY B 1 206 ? -26.656 19.984 33.844 1 34.78 206 GLY B O 1
ATOM 3855 N N . THR B 1 207 ? -27.484 19.688 32.094 1 32.59 207 THR B N 1
ATOM 3856 C CA . THR B 1 207 ? -28.812 20.156 32.469 1 32.59 207 THR B CA 1
ATOM 3857 C C . THR B 1 207 ? -29.438 19.234 33.5 1 32.59 207 THR B C 1
ATOM 3859 O O . THR B 1 207 ? -29.422 18.016 33.344 1 32.59 207 THR B O 1
ATOM 3862 N N . SER B 1 208 ? -29.625 19.609 34.812 1 31.7 208 SER B N 1
ATOM 3863 C CA . SER B 1 208 ? -30.531 19.141 35.844 1 31.7 208 SER B CA 1
ATOM 3864 C C . SER B 1 208 ? -31.875 18.688 35.281 1 31.7 208 SER B C 1
ATOM 3866 O O . SER B 1 208 ? -32.281 19.172 34.219 1 31.7 208 SER B O 1
ATOM 3868 N N . SER B 1 209 ? -32.719 17.625 35.875 1 32.66 209 SER B N 1
ATOM 3869 C CA . SER B 1 209 ? -34 16.984 35.688 1 32.66 209 SER B CA 1
ATOM 3870 C C . SER B 1 209 ? -35.125 18 35.594 1 32.66 209 SER B C 1
ATOM 3872 O O . SER B 1 209 ? -36.25 17.719 35.969 1 32.66 209 SER B O 1
ATOM 3874 N N . SER B 1 210 ? -35.156 19.266 35.375 1 29.59 210 SER B N 1
ATOM 3875 C CA . SER B 1 210 ? -36.5 19.797 35.406 1 29.59 210 SER B CA 1
ATOM 3876 C C . SER B 1 210 ? -37.438 18.984 34.5 1 29.59 210 SER B C 1
ATOM 3878 O O . SER B 1 210 ? -37 18.188 33.688 1 29.59 210 SER B O 1
ATOM 3880 N N . SER B 1 211 ? -38.938 19.422 34.344 1 28.23 211 SER B N 1
ATOM 3881 C CA . SER B 1 211 ? -40.156 18.719 33.969 1 28.23 211 SER B CA 1
ATOM 3882 C C . SER B 1 211 ? -40 17.984 32.656 1 28.23 211 SER B C 1
ATOM 3884 O O . SER B 1 211 ? -39.219 18.375 31.797 1 28.23 211 SER B O 1
ATOM 3886 N N . SER B 1 212 ? -40.531 16.641 32.562 1 28.91 212 SER B N 1
ATOM 3887 C CA . SER B 1 212 ? -40.812 15.547 31.656 1 28.91 212 SER B CA 1
ATOM 3888 C C . SER B 1 212 ? -41.406 16.062 30.344 1 28.91 212 SER B C 1
ATOM 3890 O O . SER B 1 212 ? -41.625 15.297 29.406 1 28.91 212 SER B O 1
ATOM 3892 N N . GLU B 1 213 ? -42.062 17.266 30.469 1 26 213 GLU B N 1
ATOM 3893 C CA . GLU B 1 213 ? -43.125 17.484 29.5 1 26 213 GLU B CA 1
ATOM 3894 C C . GLU B 1 213 ? -42.531 17.688 28.094 1 26 213 GLU B C 1
ATOM 3896 O O . GLU B 1 213 ? -43.094 17.203 27.109 1 26 213 GLU B O 1
ATOM 3901 N N . ASP B 1 214 ? -41.781 18.703 27.984 1 26 214 ASP B N 1
ATOM 3902 C CA . ASP B 1 214 ? -41.781 19.281 26.656 1 26 214 ASP B CA 1
ATOM 3903 C C . ASP B 1 214 ? -40.906 18.469 25.703 1 26 214 ASP B C 1
ATOM 3905 O O . ASP B 1 214 ? -40.625 18.891 24.578 1 26 214 ASP B O 1
ATOM 3909 N N . ALA B 1 215 ? -40.25 17.578 26.234 1 23.34 215 ALA B N 1
ATOM 3910 C CA . ALA B 1 215 ? -39.375 16.938 25.25 1 23.34 215 ALA B CA 1
ATOM 3911 C C . ALA B 1 215 ? -40.188 16.094 24.266 1 23.34 215 ALA B C 1
ATOM 3913 O O . ALA B 1 215 ? -39.625 15.359 23.453 1 23.34 215 ALA B O 1
ATOM 3914 N N . LYS B 1 216 ? -41.469 15.977 24.719 1 25.55 216 LYS B N 1
ATOM 3915 C CA . LYS B 1 216 ? -42.25 15.109 23.844 1 25.55 216 LYS B CA 1
ATOM 3916 C C . LYS B 1 216 ? -42.406 15.695 22.453 1 25.55 216 LYS B C 1
ATOM 3918 O O . LYS B 1 216 ? -42.875 15.023 21.531 1 25.55 216 LYS B O 1
ATOM 3923 N N . SER B 1 217 ? -42.656 16.922 22.438 1 22.42 217 SER B N 1
ATOM 3924 C CA . SER B 1 217 ? -43.25 17.422 21.203 1 22.42 217 SER B CA 1
ATOM 3925 C C . SER B 1 217 ? -42.25 17.359 20.047 1 22.42 217 SER B C 1
ATOM 3927 O O . SER B 1 217 ? -42.531 17.875 18.969 1 22.42 217 SER B O 1
ATOM 3929 N N . ILE B 1 218 ? -41.062 17.266 20.344 1 25.02 218 ILE B N 1
ATOM 3930 C CA . ILE B 1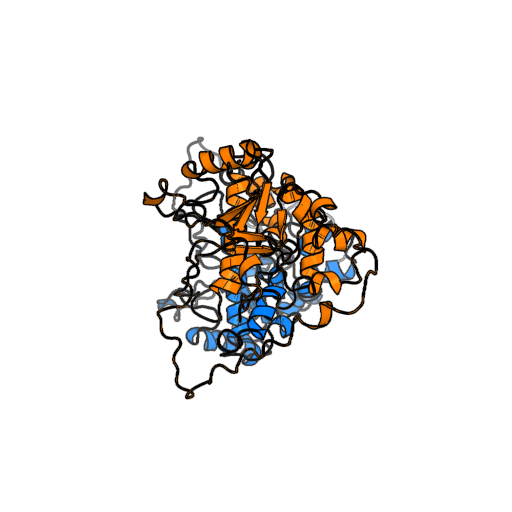 218 ? -40.438 17.234 19.047 1 25.02 218 ILE B CA 1
ATOM 3931 C C . ILE B 1 218 ? -40.969 16.047 18.234 1 25.02 218 ILE B C 1
ATOM 3933 O O . ILE B 1 218 ? -40.719 14.891 18.562 1 25.02 218 ILE B O 1
ATOM 3937 N N . GLN B 1 219 ? -42.312 16.062 18.062 1 21.09 219 GLN B N 1
ATOM 3938 C CA . GLN B 1 219 ? -43.156 15.18 17.25 1 21.09 219 GLN B CA 1
ATOM 3939 C C . GLN B 1 219 ? -42.375 14.648 16.047 1 21.09 219 GLN B C 1
ATOM 3941 O O . GLN B 1 219 ? -41.438 15.297 15.562 1 21.09 219 GLN B O 1
ATOM 3946 N N . ASN B 1 220 ? -42.719 13.406 15.742 1 23.84 220 ASN B N 1
ATOM 3947 C CA . ASN B 1 220 ? -42.469 12.555 14.586 1 23.84 220 ASN B CA 1
ATOM 3948 C C . ASN B 1 220 ? -42.656 13.305 13.281 1 23.84 220 ASN B C 1
ATOM 3950 O O . ASN B 1 220 ? -43.812 13.508 12.844 1 23.84 220 ASN B O 1
ATOM 3954 N N . HIS B 1 221 ? -42.219 14.508 13.195 1 22.56 221 HIS B N 1
ATOM 3955 C CA . HIS B 1 221 ? -42.562 15.039 11.875 1 22.56 221 HIS B CA 1
ATOM 3956 C C . HIS B 1 221 ? -42.438 13.961 10.805 1 22.56 221 HIS B C 1
ATOM 3958 O O . HIS B 1 221 ? -41.406 13.281 10.719 1 22.56 221 HIS B O 1
ATOM 3964 N N . GLU B 1 222 ? -43.531 13.312 10.594 1 21.8 222 GLU B N 1
ATOM 3965 C CA . GLU B 1 222 ? -43.75 12.383 9.492 1 21.8 222 GLU B CA 1
ATOM 3966 C C . GLU B 1 222 ? -43.031 12.844 8.227 1 21.8 222 GLU B C 1
ATOM 3968 O O . GLU B 1 222 ? -43.312 13.938 7.719 1 21.8 222 GLU B O 1
ATOM 3973 N N . VAL B 1 223 ? -41.906 12.758 8.203 1 22.67 223 VAL B N 1
ATOM 3974 C CA . VAL B 1 223 ? -41.312 12.977 6.875 1 22.67 223 VAL B CA 1
ATOM 3975 C C . VAL B 1 223 ? -42.25 12.359 5.812 1 22.67 223 VAL B C 1
ATOM 3977 O O . VAL B 1 223 ? -42.5 11.156 5.844 1 22.67 223 VAL B O 1
ATOM 3980 N N . SER B 1 224 ? -43.281 13.008 5.652 1 23.11 224 SER B N 1
ATOM 3981 C CA . SER B 1 224 ? -44.156 12.617 4.559 1 23.11 224 SER B CA 1
ATOM 3982 C C . SER B 1 224 ? -43.375 11.914 3.445 1 23.11 224 SER B C 1
ATOM 3984 O O . SER B 1 224 ? -42.219 12.25 3.188 1 23.11 224 SER B O 1
ATOM 3986 N N . GLU B 1 225 ? -43.875 10.797 3.256 1 23.58 225 GLU B N 1
ATOM 3987 C CA . GLU B 1 225 ? -43.469 9.906 2.174 1 23.58 225 GLU B CA 1
ATOM 3988 C C . GLU B 1 225 ? -43.312 10.672 0.861 1 23.58 225 GLU B C 1
ATOM 3990 O O . GLU B 1 225 ? -44.25 11.312 0.397 1 23.58 225 GLU B O 1
ATOM 3995 N N . LEU B 1 226 ? -42.406 11.352 0.695 1 24.61 226 LEU B N 1
ATOM 3996 C CA . LEU B 1 226 ? -42.406 11.906 -0.655 1 24.61 226 LEU B CA 1
ATOM 3997 C C . LEU B 1 226 ? -42.906 10.875 -1.663 1 24.61 226 LEU B C 1
ATOM 3999 O O . LEU B 1 226 ? -42.531 9.695 -1.59 1 24.61 226 LEU B O 1
ATOM 4003 N N . PRO B 1 227 ? -44.031 11.07 -2.078 1 24.2 227 PRO B N 1
ATOM 4004 C CA . PRO B 1 227 ? -44.531 10.086 -3.039 1 24.2 227 PRO B CA 1
ATOM 4005 C C . PRO B 1 227 ? -43.469 9.602 -4.012 1 24.2 227 PRO B C 1
ATOM 4007 O O . PRO B 1 227 ? -42.75 10.422 -4.586 1 24.2 227 PRO B O 1
ATOM 4010 N N . VAL B 1 228 ? -42.969 8.5 -3.574 1 23.55 228 VAL B N 1
ATOM 4011 C CA . VAL B 1 228 ? -42.156 7.855 -4.594 1 23.55 228 VAL B CA 1
ATOM 4012 C C . VAL B 1 228 ? -42.938 7.723 -5.891 1 23.55 228 VAL B C 1
ATOM 4014 O O . VAL B 1 228 ? -43.875 6.902 -5.988 1 23.55 228 VAL B O 1
ATOM 4017 N N . LYS B 1 229 ? -43.344 8.859 -6.359 1 24.98 229 LYS B N 1
ATOM 4018 C CA . LYS B 1 229 ? -43.938 8.688 -7.684 1 24.98 229 LYS B CA 1
ATOM 4019 C C . LYS B 1 229 ? -43.25 7.562 -8.453 1 24.98 229 LYS B C 1
ATOM 4021 O O . LYS B 1 229 ? -42.125 7.145 -8.094 1 24.98 229 LYS B O 1
ATOM 4026 N N . ASP B 1 230 ? -43.594 7.277 -9.648 1 22.78 230 ASP B N 1
ATOM 4027 C CA . ASP B 1 230 ? -43.281 6.164 -10.539 1 22.78 230 ASP B CA 1
ATOM 4028 C C . ASP B 1 230 ? -41.781 5.871 -10.555 1 22.78 230 ASP B C 1
ATOM 4030 O O . ASP B 1 230 ? -40.969 6.75 -10.258 1 22.78 230 ASP B O 1
ATOM 4034 N N . LYS B 1 231 ? -41.406 4.5 -10.68 1 26.91 231 LYS B N 1
ATOM 4035 C CA . LYS B 1 231 ? -40.156 3.785 -10.758 1 26.91 231 LYS B CA 1
ATOM 4036 C C . LYS B 1 231 ? -39.062 4.637 -11.438 1 26.91 231 LYS B C 1
ATOM 4038 O O . LYS B 1 231 ? -37.906 4.246 -11.508 1 26.91 231 LYS B O 1
ATOM 4043 N N . LYS B 1 232 ? -39.469 5.316 -12.414 1 25.23 232 LYS B N 1
ATOM 4044 C CA . LYS B 1 232 ? -38.594 5.863 -13.461 1 25.23 232 LYS B CA 1
ATOM 4045 C C . LYS B 1 232 ? -37.906 7.137 -12.992 1 25.23 232 LYS B C 1
ATOM 4047 O O . LYS B 1 232 ? -37.438 7.926 -13.805 1 25.23 232 LYS B O 1
ATOM 4052 N N . SER B 1 233 ? -38.312 7.637 -11.836 1 21.38 233 SER B N 1
ATOM 4053 C CA . SER B 1 233 ? -37.844 9.008 -11.688 1 21.38 233 SER B CA 1
ATOM 4054 C C . SER B 1 233 ? -36.344 9.055 -11.531 1 21.38 233 SER B C 1
ATOM 4056 O O . SER B 1 233 ? -35.781 8.562 -10.539 1 21.38 233 SER B O 1
ATOM 4058 N N . VAL B 1 234 ? -35.625 9.047 -12.539 1 22.06 234 VAL B N 1
ATOM 4059 C CA . VAL B 1 234 ? -34.25 9.18 -13.016 1 22.06 234 VAL B CA 1
ATOM 4060 C C . VAL B 1 234 ? -33.562 10.352 -12.297 1 22.06 234 VAL B C 1
ATOM 4062 O O . VAL B 1 234 ? -34.188 11.398 -12.086 1 22.06 234 VAL B O 1
ATOM 4065 N N . PHE B 1 235 ? -32.656 10.094 -11.32 1 24.97 235 PHE B N 1
ATOM 4066 C CA . PHE B 1 235 ? -31.688 11.055 -10.828 1 24.97 235 PHE B CA 1
ATOM 4067 C C . PHE B 1 235 ? -31.5 12.18 -11.836 1 24.97 235 PHE B C 1
ATOM 4069 O O . PHE B 1 235 ? -31.062 11.945 -12.961 1 24.97 235 PHE B O 1
ATOM 4076 N N . SER B 1 236 ? -32.5 12.969 -11.898 1 22.78 236 SER B N 1
ATOM 4077 C CA . SER B 1 236 ? -32.25 14.086 -12.805 1 22.78 236 SER B CA 1
ATOM 4078 C C . SER B 1 236 ? -30.953 14.805 -12.469 1 22.78 236 SER B C 1
ATOM 4080 O O . SER B 1 236 ? -30.594 14.953 -11.297 1 22.78 236 SER B O 1
ATOM 4082 N N . PRO B 1 237 ? -29.984 15.031 -13.383 1 25.12 237 PRO B N 1
ATOM 4083 C CA . PRO B 1 237 ? -28.656 15.664 -13.336 1 25.12 237 PRO B CA 1
ATOM 4084 C C . PRO B 1 237 ? -28.656 16.953 -12.523 1 25.12 237 PRO B C 1
ATOM 4086 O O . PRO B 1 237 ? -27.594 17.562 -12.328 1 25.12 237 PRO B O 1
ATOM 4089 N N . GLU B 1 238 ? -29.734 17.5 -12.234 1 23.73 238 GLU B N 1
ATOM 4090 C CA . GLU B 1 238 ? -29.719 18.906 -11.82 1 23.73 238 GLU B CA 1
ATOM 4091 C C . GLU B 1 238 ? -29.266 19.047 -10.367 1 23.73 238 GLU B C 1
ATOM 4093 O O . GLU B 1 238 ? -28.5 19.969 -10.039 1 23.73 238 GLU B O 1
ATOM 4098 N N . THR B 1 239 ? -30.188 18.672 -9.438 1 23.17 239 THR B N 1
ATOM 4099 C CA . THR B 1 239 ? -29.984 19.219 -8.102 1 23.17 239 THR B CA 1
ATOM 4100 C C . THR B 1 239 ? -28.953 18.391 -7.336 1 23.17 239 THR B C 1
ATOM 4102 O O . THR B 1 239 ? -29.312 17.562 -6.504 1 23.17 239 THR B O 1
ATOM 4105 N N . VAL B 1 240 ? -28.469 17.359 -7.91 1 23.3 240 VAL B N 1
ATOM 4106 C CA . VAL B 1 240 ? -27.469 16.703 -7.066 1 23.3 240 VAL B CA 1
ATOM 4107 C C . VAL B 1 240 ? -26.578 17.766 -6.406 1 23.3 240 VAL B C 1
ATOM 4109 O O . VAL B 1 240 ? -26 18.594 -7.094 1 23.3 240 VAL B O 1
ATOM 4112 N N . PRO B 1 241 ? -26.984 18.125 -5.172 1 23.89 241 PRO B N 1
ATOM 4113 C CA . PRO B 1 241 ? -26 19.078 -4.652 1 23.89 241 PRO B CA 1
ATOM 4114 C C . PRO B 1 241 ? -24.594 18.812 -5.16 1 23.89 241 PRO B C 1
ATOM 4116 O O . PRO B 1 241 ? -24.156 17.656 -5.234 1 23.89 241 PRO B O 1
ATOM 4119 N N . VAL B 1 242 ? -24.344 19.438 -6.258 1 22.39 242 VAL B N 1
ATOM 4120 C CA . VAL B 1 242 ? -22.984 19.484 -6.758 1 22.39 242 VAL B CA 1
ATOM 4121 C C . VAL B 1 242 ? -22 19.453 -5.586 1 22.39 242 VAL B C 1
ATOM 4123 O O . VAL B 1 242 ? -21.953 20.375 -4.773 1 22.39 242 VAL B O 1
ATOM 4126 N N . LEU B 1 243 ? -22.016 18.312 -4.793 1 24.58 243 LEU B N 1
ATOM 4127 C CA . LEU B 1 243 ? -20.766 18.141 -4.07 1 24.58 243 LEU B CA 1
ATOM 4128 C C . LEU B 1 243 ? -19.641 18.906 -4.75 1 24.58 243 LEU B C 1
ATOM 4130 O O . LEU B 1 243 ? -19.312 18.656 -5.914 1 24.58 243 LEU B O 1
ATOM 4134 N N . LEU B 1 244 ? -19.734 20.109 -4.586 1 24.64 244 LEU B N 1
ATOM 4135 C CA . LEU B 1 244 ? -18.609 20.859 -5.113 1 24.64 244 LEU B CA 1
ATOM 4136 C C . LEU B 1 244 ? -17.344 20 -5.133 1 24.64 244 LEU B C 1
ATOM 4138 O O . LEU B 1 244 ? -17.047 19.312 -4.16 1 24.64 244 LEU B O 1
ATOM 4142 N N . ALA B 1 245 ? -17.047 19.469 -6.227 1 26.31 245 ALA B N 1
ATOM 4143 C CA . ALA B 1 245 ? -15.961 18.547 -6.547 1 26.31 245 ALA B CA 1
ATOM 4144 C C . ALA B 1 245 ? -14.875 18.594 -5.477 1 26.31 245 ALA B C 1
ATOM 4146 O O . ALA B 1 245 ? -14.234 17.578 -5.199 1 26.31 245 ALA B O 1
ATOM 4147 N N . ASN B 1 246 ? -14.398 19.781 -5.086 1 27.06 246 ASN B N 1
ATOM 4148 C CA . ASN B 1 246 ? -13.148 20.031 -4.379 1 27.06 246 ASN B CA 1
ATOM 4149 C C . ASN B 1 246 ? -13.344 20 -2.867 1 27.06 246 ASN B C 1
ATOM 4151 O O . ASN B 1 246 ? -12.445 20.375 -2.113 1 27.06 246 ASN B O 1
ATOM 4155 N N . SER B 1 247 ? -14.625 20.234 -2.271 1 27.11 247 SER B N 1
ATOM 4156 C CA . SER B 1 247 ? -14.656 20.453 -0.828 1 27.11 247 SER B CA 1
ATOM 4157 C C . SER B 1 247 ? -15.031 19.172 -0.089 1 27.11 247 SER B C 1
ATOM 4159 O O . SER B 1 247 ? -15.922 18.438 -0.517 1 27.11 247 SER B O 1
ATOM 4161 N N . ILE B 1 248 ? -14.195 18.375 0.244 1 29.44 248 ILE B N 1
ATOM 4162 C CA . ILE B 1 248 ? -14.492 17.219 1.062 1 29.44 248 ILE B CA 1
ATOM 4163 C C . ILE B 1 248 ? -14.859 17.656 2.479 1 29.44 248 ILE B C 1
ATOM 4165 O O . ILE B 1 248 ? -14.141 18.453 3.092 1 29.44 248 ILE B O 1
ATOM 4169 N N . THR B 1 249 ? -16.156 17.672 2.869 1 29.53 249 THR B N 1
ATOM 4170 C CA . THR B 1 249 ? -16.641 17.984 4.215 1 29.53 249 THR B CA 1
ATOM 4171 C C . THR B 1 249 ? -16.359 16.828 5.164 1 29.53 249 THR B C 1
ATOM 4173 O O . THR B 1 249 ? -16.578 15.656 4.816 1 29.53 249 THR B O 1
ATOM 4176 N N . MET B 1 250 ? -15.352 16.922 5.941 1 30.3 250 MET B N 1
ATOM 4177 C CA . MET B 1 250 ? -15.133 15.984 7.039 1 30.3 250 MET B CA 1
ATOM 4178 C C . MET B 1 250 ? -16.156 16.203 8.148 1 30.3 250 MET B C 1
ATOM 4180 O O . MET B 1 250 ? -16.375 17.328 8.594 1 30.3 250 MET B O 1
ATOM 4184 N N . TYR B 1 251 ? -17.234 15.406 8.141 1 31.41 251 TYR B N 1
ATOM 4185 C CA . TYR B 1 251 ? -18.172 15.445 9.258 1 31.41 251 TYR B CA 1
ATOM 4186 C C . TYR B 1 251 ? -17.625 14.711 10.469 1 31.41 251 TYR B C 1
ATOM 4188 O O . TYR B 1 251 ? -17.172 13.57 10.359 1 31.41 251 TYR B O 1
ATOM 4196 N N . ILE B 1 252 ? -17.234 15.469 11.414 1 29.55 252 ILE B N 1
ATOM 4197 C CA . ILE B 1 252 ? -16.953 14.875 12.711 1 29.55 252 ILE B CA 1
ATOM 4198 C C . ILE B 1 252 ? -18.234 14.766 13.531 1 29.55 252 ILE B C 1
ATOM 4200 O O . ILE B 1 252 ? -18.781 15.781 13.961 1 29.55 252 ILE B O 1
ATOM 4204 N N . PRO B 1 253 ? -18.75 13.609 13.32 1 30.81 253 PRO B N 1
ATOM 4205 C CA . PRO B 1 253 ? -20.047 13.477 13.992 1 30.81 253 PRO B CA 1
ATOM 4206 C C . PRO B 1 253 ? -20.094 14.195 15.344 1 30.81 253 PRO B C 1
ATOM 4208 O O . PRO B 1 253 ? -21.062 14.883 15.648 1 30.81 253 PRO B O 1
ATOM 4211 N N . HIS B 1 254 ? -19.203 13.742 16.125 1 30.36 254 HIS B N 1
ATOM 4212 C CA . HIS B 1 254 ? -19.406 14.297 17.453 1 30.36 254 HIS B CA 1
ATOM 4213 C C . HIS B 1 254 ? -19.172 15.805 17.469 1 30.36 254 HIS B C 1
ATOM 4215 O O . HIS B 1 254 ? -19.453 16.469 18.469 1 30.36 254 HIS B O 1
ATOM 4221 N N . VAL B 1 255 ? -18.422 16.156 16.484 1 32.28 255 VAL B N 1
ATOM 4222 C CA . VAL B 1 255 ? -18.188 17.594 16.531 1 32.28 255 VAL B CA 1
ATOM 4223 C C . VAL B 1 255 ? -19.031 18.297 15.453 1 32.28 255 VAL B C 1
ATOM 4225 O O . VAL B 1 255 ? -19.062 19.516 15.383 1 32.28 255 VAL B O 1
ATOM 4228 N N . ASN B 1 256 ? -20.078 17.844 15.086 1 31.34 256 ASN B N 1
ATOM 4229 C CA . ASN B 1 256 ? -20.984 18.469 14.117 1 31.34 256 ASN B CA 1
ATOM 4230 C C . ASN B 1 256 ? -20.25 19.438 13.203 1 31.34 256 ASN B C 1
ATOM 4232 O O . ASN B 1 256 ? -20.672 20.594 13.047 1 31.34 256 ASN B O 1
ATOM 4236 N N . THR B 1 257 ? -19.016 19.328 13.086 1 29.08 257 THR B N 1
ATOM 4237 C CA . THR B 1 257 ? -18.281 20.266 12.25 1 29.08 257 THR B CA 1
ATOM 4238 C C . THR B 1 257 ? -18 19.672 10.875 1 29.08 257 THR B C 1
ATOM 4240 O O . THR B 1 257 ? -17.578 18.516 10.773 1 29.08 257 THR B O 1
ATOM 4243 N N . TYR B 1 258 ? -18.703 20.266 9.891 1 30.02 258 TYR B N 1
ATOM 4244 C CA . TYR B 1 258 ? -18.438 19.906 8.5 1 30.02 258 TYR B CA 1
ATOM 4245 C C . TYR B 1 258 ? -17.203 20.641 7.969 1 30.02 258 TYR B C 1
ATOM 4247 O O . TYR B 1 258 ? -16.969 21.797 8.328 1 30.02 258 TYR B O 1
ATOM 4255 N N . PHE B 1 259 ? -16.188 19.969 7.715 1 30.64 259 PHE B N 1
ATOM 4256 C CA . PHE B 1 259 ? -15.047 20.594 7.055 1 30.64 259 PHE B CA 1
ATOM 4257 C C . PHE B 1 259 ? -15.266 20.672 5.551 1 30.64 259 PHE B C 1
ATOM 4259 O O . PHE B 1 259 ? -15.703 19.703 4.934 1 30.64 259 PHE B O 1
ATOM 4266 N N . GLY B 1 260 ? -15.711 21.922 5.047 1 28.28 260 GLY B N 1
ATOM 4267 C CA . GLY B 1 260 ? -15.898 22.141 3.625 1 28.28 260 GLY B CA 1
ATOM 4268 C C . GLY B 1 260 ? -14.594 22.375 2.877 1 28.28 260 GLY B C 1
ATOM 4269 O O . GLY B 1 260 ? -13.633 22.891 3.441 1 28.28 260 GLY B O 1
ATOM 4270 N N . ILE B 1 261 ? -14.234 21.484 1.979 1 29.89 261 ILE B N 1
ATOM 4271 C CA . ILE B 1 261 ? -13.016 21.438 1.191 1 29.89 261 ILE B CA 1
ATOM 4272 C C . ILE B 1 261 ? -13.102 22.422 0.028 1 29.89 261 ILE B C 1
ATOM 4274 O O . ILE B 1 261 ? -14.062 22.391 -0.744 1 29.89 261 ILE B O 1
ATOM 4278 N N . ALA B 1 262 ? -12.359 23.594 0.089 1 27.25 262 ALA B N 1
ATOM 4279 C CA . ALA B 1 262 ? -12.227 24.625 -0.937 1 27.25 262 ALA B CA 1
ATOM 4280 C C . ALA B 1 262 ? -11.461 24.094 -2.148 1 27.25 262 ALA B C 1
ATOM 4282 O O . ALA B 1 262 ? -10.445 23.406 -2 1 27.25 262 ALA B O 1
ATOM 4283 N N . ASN B 1 263 ? -12.141 23.75 -3.184 1 28.58 263 ASN B N 1
ATOM 4284 C CA . ASN B 1 263 ? -11.484 23.484 -4.461 1 28.58 263 ASN B CA 1
ATOM 4285 C C . ASN B 1 263 ? -10.719 24.703 -4.965 1 28.58 263 ASN B C 1
ATOM 4287 O O . ASN B 1 263 ? -11.273 25.797 -5.062 1 28.58 263 ASN B O 1
ATOM 4291 N N . LEU B 1 264 ? -9.422 24.766 -4.844 1 28.78 264 LEU B N 1
ATOM 4292 C CA . LEU B 1 264 ? -8.578 25.859 -5.297 1 28.78 264 LEU B CA 1
ATOM 4293 C C . LEU B 1 264 ? -8.547 25.922 -6.82 1 28.78 264 LEU B C 1
ATOM 4295 O O . LEU B 1 264 ? -7.871 25.125 -7.469 1 28.78 264 LEU B O 1
ATOM 4299 N N . SER B 1 265 ? -9.578 26.016 -7.598 1 25.91 265 SER B N 1
ATOM 4300 C CA . SER B 1 265 ? -9.352 26.359 -9 1 25.91 265 SER B CA 1
ATOM 4301 C C . SER B 1 265 ? -8.492 27.609 -9.141 1 25.91 265 SER B C 1
ATOM 4303 O O . SER B 1 265 ? -8.406 28.406 -8.211 1 25.91 265 SER B O 1
ATOM 4305 N N . ARG B 1 266 ? -7.891 27.828 -10.359 1 28.02 266 ARG B N 1
ATOM 4306 C CA . ARG B 1 266 ? -6.98 28.906 -10.727 1 28.02 266 ARG B CA 1
ATOM 4307 C C . ARG B 1 266 ? -7.477 30.234 -10.172 1 28.02 266 ARG B C 1
ATOM 4309 O O . ARG B 1 266 ? -6.684 31.047 -9.68 1 28.02 266 ARG B O 1
ATOM 4316 N N . ASP B 1 267 ? -8.555 30.766 -10.93 1 27.14 267 ASP B N 1
ATOM 4317 C CA . ASP B 1 267 ? -8.922 32.156 -10.773 1 27.14 267 ASP B CA 1
ATOM 4318 C C . ASP B 1 267 ? -9.344 32.469 -9.344 1 27.14 267 ASP B C 1
ATOM 4320 O O . ASP B 1 267 ? -9.734 33.594 -9.031 1 27.14 267 ASP B O 1
ATOM 4324 N N . TRP B 1 268 ? -9.812 31.391 -8.688 1 27.86 268 TRP B N 1
ATOM 4325 C CA . TRP B 1 268 ? -10.539 31.781 -7.488 1 27.86 268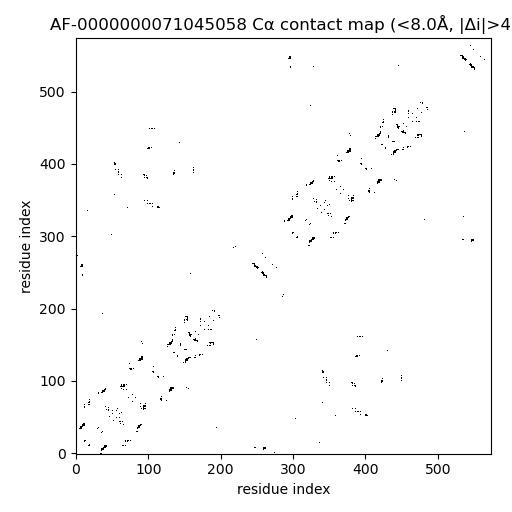 TRP B CA 1
ATOM 4326 C C . TRP B 1 268 ? -9.586 32.094 -6.348 1 27.86 268 TRP B C 1
ATOM 4328 O O . TRP B 1 268 ? -9.945 32 -5.172 1 27.86 268 TRP B O 1
ATOM 4338 N N . LEU B 1 269 ? -8.383 32.344 -6.582 1 27.7 269 LEU B N 1
ATOM 4339 C CA . LEU B 1 269 ? -7.691 32.875 -5.41 1 27.7 269 LEU B CA 1
ATOM 4340 C C . LEU B 1 269 ? -8.5 34 -4.754 1 27.7 269 LEU B C 1
ATOM 4342 O O . LEU B 1 269 ? -8.172 34.438 -3.65 1 27.7 269 LEU B O 1
ATOM 4346 N N . THR B 1 270 ? -9.258 34.719 -5.66 1 24.53 270 THR B N 1
ATOM 4347 C CA . THR B 1 270 ? -9.797 35.875 -4.992 1 24.53 270 THR B CA 1
ATOM 4348 C C . THR B 1 270 ? -10.852 35.5 -3.961 1 24.53 270 THR B C 1
ATOM 4350 O O . THR B 1 270 ? -10.867 36.031 -2.85 1 24.53 270 THR B O 1
ATOM 4353 N N . ASP B 1 271 ? -12.117 35.125 -4.562 1 23.36 271 ASP B N 1
ATOM 4354 C CA . ASP B 1 271 ? -13.266 35.125 -3.654 1 23.36 271 ASP B CA 1
ATOM 4355 C C . ASP B 1 271 ? -13.344 33.812 -2.873 1 23.36 271 ASP B C 1
ATOM 4357 O O . ASP B 1 271 ? -13.859 32.812 -3.377 1 23.36 271 ASP B O 1
ATOM 4361 N N . PHE B 1 272 ? -12.375 33.406 -2.189 1 26.53 272 PHE B N 1
ATOM 4362 C CA . PHE B 1 272 ? -12.43 32.375 -1.16 1 26.53 272 PHE B CA 1
ATOM 4363 C C . PHE B 1 272 ? -13.641 32.594 -0.254 1 26.53 272 PHE B C 1
ATOM 4365 O O . PHE B 1 272 ? -13.562 33.312 0.733 1 26.53 272 PHE B O 1
ATOM 4372 N N . SER B 1 273 ? -14.789 32.875 -0.936 1 22.5 273 SER B N 1
ATOM 4373 C CA . SER B 1 273 ? -15.906 33 -0.009 1 22.5 273 SER B CA 1
ATOM 4374 C C . SER B 1 273 ? -16.094 31.703 0.79 1 22.5 273 SER B C 1
ATOM 4376 O O . SER B 1 273 ? -16.094 30.609 0.222 1 22.5 273 SER B O 1
ATOM 4378 N N . ILE B 1 274 ? -15.68 31.672 1.958 1 24.59 274 ILE B N 1
ATOM 4379 C CA . ILE B 1 274 ? -15.883 30.812 3.111 1 24.59 274 ILE B CA 1
ATOM 4380 C C . ILE B 1 274 ? -17.344 30.359 3.162 1 24.59 274 ILE B C 1
ATOM 4382 O O . ILE B 1 274 ? -18.25 31.172 3.254 1 24.59 274 ILE B O 1
ATOM 4386 N N . PHE B 1 275 ? -17.703 29.422 2.297 1 24.78 275 PHE B N 1
ATOM 4387 C CA . PHE B 1 275 ? -19.031 28.906 2.621 1 24.78 275 PHE B CA 1
ATOM 4388 C C . PHE B 1 275 ? -19.156 28.625 4.113 1 24.78 275 PHE B C 1
ATOM 4390 O O . PHE B 1 275 ? -18.391 27.828 4.664 1 24.78 275 PHE B O 1
ATOM 4397 N N . GLN B 1 276 ? -19.406 29.594 4.91 1 22.56 276 GLN B N 1
ATOM 4398 C CA . GLN B 1 276 ? -19.797 29.625 6.316 1 22.56 276 GLN B CA 1
ATOM 4399 C C . GLN B 1 276 ? -20.781 28.516 6.641 1 22.56 276 GLN B C 1
ATOM 4401 O O . GLN B 1 276 ? -21.703 28.25 5.875 1 22.56 276 GLN B O 1
ATOM 4406 N N . THR B 1 277 ? -20.297 27.625 7.461 1 25.28 277 THR B N 1
ATOM 4407 C CA . THR B 1 277 ? -21.141 26.719 8.227 1 25.28 277 THR B CA 1
ATOM 4408 C C . THR B 1 277 ? -22.422 27.406 8.664 1 25.28 277 THR B C 1
ATOM 4410 O O . THR B 1 277 ? -22.391 28.359 9.453 1 25.28 277 THR B O 1
ATOM 4413 N N . GLN B 1 278 ? -23.266 27.875 7.758 1 23.7 278 GLN B N 1
ATOM 4414 C CA . GLN B 1 278 ? -24.547 28.234 8.352 1 23.7 278 GLN B CA 1
ATOM 4415 C C . GLN B 1 278 ? -24.969 27.203 9.391 1 23.7 278 GLN B C 1
ATOM 4417 O O . GLN B 1 278 ? -24.688 26.016 9.258 1 23.7 278 GLN B O 1
ATOM 4422 N N . ASN B 1 279 ? -25.172 27.656 10.594 1 24.27 279 ASN B N 1
ATOM 4423 C CA . ASN B 1 279 ? -25.844 27.062 11.742 1 24.27 279 ASN B CA 1
ATOM 4424 C C . ASN B 1 279 ? -27 26.156 11.32 1 24.27 279 ASN B C 1
ATOM 4426 O O . ASN B 1 279 ? -27.984 26.641 10.75 1 24.27 279 ASN B O 1
ATOM 4430 N N . LEU B 1 280 ? -26.688 25.016 10.773 1 24.95 280 LEU B N 1
ATOM 4431 C CA . LEU B 1 280 ? -27.812 24.109 10.547 1 24.95 280 LEU B CA 1
ATOM 4432 C C . LEU B 1 280 ? -28.719 24.047 11.773 1 24.95 280 LEU B C 1
ATOM 4434 O O . LEU B 1 280 ? -29.578 23.172 11.867 1 24.95 280 LEU B O 1
ATOM 4438 N N . SER B 1 281 ? -28.484 24.844 12.797 1 23.92 281 SER B N 1
ATOM 4439 C CA . SER B 1 281 ? -29.547 24.828 13.797 1 23.92 281 SER B CA 1
ATOM 4440 C C . SER B 1 281 ? -30.906 25.125 13.156 1 23.92 281 SER B C 1
ATOM 4442 O O . SER B 1 281 ? -31.938 24.781 13.711 1 23.92 281 SER B O 1
ATOM 4444 N N . THR B 1 282 ? -30.938 26.031 12.227 1 23.81 282 THR B N 1
ATOM 4445 C CA . THR B 1 282 ? -32.281 26.516 11.938 1 23.81 282 THR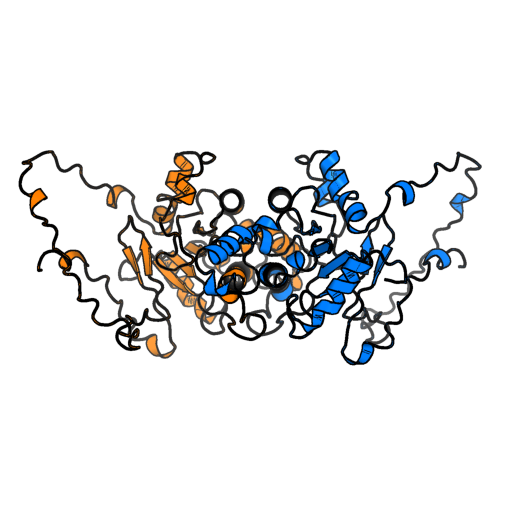 B CA 1
ATOM 4446 C C . THR B 1 282 ? -33.062 25.469 11.133 1 23.81 282 THR B C 1
ATOM 4448 O O . THR B 1 282 ? -34.188 25.734 10.711 1 23.81 282 THR B O 1
ATOM 4451 N N . ILE B 1 283 ? -32.344 24.5 10.539 1 23.81 283 ILE B N 1
ATOM 4452 C CA . ILE B 1 283 ? -33.281 23.609 9.891 1 23.81 283 ILE B CA 1
ATOM 4453 C C . ILE B 1 283 ? -34.062 22.828 10.945 1 23.81 283 ILE B C 1
ATOM 4455 O O . ILE B 1 283 ? -33.656 21.734 11.352 1 23.81 283 ILE B O 1
ATOM 4459 N N . SER B 1 284 ? -34.094 23.391 12.273 1 21.7 284 SER B N 1
ATOM 4460 C CA . SER B 1 284 ? -35.094 22.875 13.219 1 21.7 284 SER B CA 1
ATOM 4461 C C . SER B 1 284 ? -36.469 22.734 12.57 1 21.7 284 SER B C 1
ATOM 4463 O O . SER B 1 284 ? -37.031 21.641 12.539 1 21.7 284 SER B O 1
ATOM 4465 N N . ALA B 1 285 ? -37.469 23.516 13.281 1 20.2 285 ALA B N 1
ATOM 4466 C CA . ALA B 1 285 ? -38.844 23.422 13.797 1 20.2 285 ALA B CA 1
ATOM 4467 C C . ALA B 1 285 ? -39.844 23.797 12.727 1 20.2 285 ALA B C 1
ATOM 4469 O O . ALA B 1 285 ? -41.062 23.906 13.008 1 20.2 285 ALA B O 1
ATOM 4470 N N . LYS B 1 286 ? -39.375 24.344 11.633 1 21 286 LYS B N 1
ATOM 4471 C CA . LYS B 1 286 ? -40.625 24.781 11.062 1 21 286 LYS B CA 1
ATOM 4472 C C . LYS B 1 286 ? -41.469 23.578 10.625 1 21 286 LYS B C 1
ATOM 4474 O O . LYS B 1 286 ? -42.688 23.594 10.773 1 21 286 LYS B O 1
ATOM 4479 N N . HIS B 1 287 ? -41.25 22.844 9.57 1 20.27 287 HIS B N 1
ATOM 4480 C CA . HIS B 1 287 ? -42.375 21.984 9.305 1 20.27 287 HIS B CA 1
ATOM 4481 C C . HIS B 1 287 ? -42.312 20.703 10.141 1 20.27 287 HIS B C 1
ATOM 4483 O O . HIS B 1 287 ? -41.25 20.078 10.242 1 20.27 287 HIS B O 1
#

Foldseek 3Di:
DVVLFLEAEAECAFVVGACLDPVCLVVQVVCLVVNYAYEYFHADFDCDDPCVPDVNCVVPVRLVSLLRNLLSCQLSCVCVVRVRHAYEYEQLSRPNQVCLVVLQVCCVVPVVPRNPNHNDGSLVCQQPYAYEQNPPDLVVSVSSCVRRHLLRYAWDALPPDPSGNPDTLPSLVPDPVDDPVSSCSHYPVSVCVSSVHDPVVLPPPPPDPDDPPDVPPVDPPVPPPPPPPDPPPPPPPPPPVCPVSFFQFRQSPSVNGTRGHDSPDDPPPPCPPPPPPPPVPVVPDDD/DVVLFLEAEAECAFVVGACLDPVCLVVQVVCLVVNYAYEYFHADFDCDDPCVPDVNCVVPVRLVSLLRNLLSCQLSCVCVVRVSHAYEYEQLSRCNQVCLVVLQVCCVVPVVPRNPNHNDGSLVCQQVYAYEQNPPDLVVSVSSCVRRHLLRYAWDALPPDPSGNPDTLPSLVPDPVDDPVSSCSHYPVSVCVSSVHDPVVLPPPPPDPDDPPDVPPVDPPVPPPPPPPDPPPPPPPPPPVPLVSAFQFRQSPSVNGTRGHDSPDDPVPDCPPPPPPPPVPVVPDDD

Solvent-accessible surface area (backbone atoms only — not comparable to full-atom values): 32215 Å² total; per-residue (Å²): 98,91,78,66,49,35,53,42,39,42,52,34,41,58,86,84,32,51,60,46,35,76,85,46,46,64,56,52,52,48,26,36,74,61,60,25,19,37,36,31,38,65,80,86,62,66,62,55,80,81,29,52,59,51,53,28,29,67,54,36,40,36,23,32,44,32,24,45,23,52,47,32,28,51,34,45,24,48,54,72,77,38,70,77,48,42,45,30,28,41,49,38,28,32,31,33,68,62,37,43,28,44,41,40,47,41,37,70,68,36,37,87,47,27,35,69,67,21,81,67,64,64,69,73,44,50,62,64,45,30,23,22,55,39,30,72,30,73,68,44,43,52,50,44,33,70,60,33,27,61,76,24,28,17,67,41,32,62,57,89,44,79,83,24,38,92,55,67,60,48,70,63,73,68,39,78,88,53,50,70,68,54,45,45,23,24,68,45,50,26,50,29,60,58,39,71,49,61,70,73,79,67,54,74,76,82,78,77,83,70,83,85,61,68,75,58,63,77,54,78,68,66,72,64,71,66,75,77,59,67,97,72,74,60,84,60,88,69,77,50,77,69,63,54,87,45,31,56,51,48,67,37,74,93,60,73,38,68,33,69,12,68,57,83,53,86,82,48,74,69,75,68,69,69,80,64,81,65,68,68,64,69,77,55,79,75,123,99,91,78,65,49,36,53,44,39,44,51,34,42,57,87,84,33,50,60,46,34,75,86,46,47,65,55,52,52,48,27,37,75,62,59,26,18,38,37,32,36,64,81,85,64,65,61,56,78,81,31,52,59,53,53,29,28,68,52,36,39,36,24,32,44,32,23,44,23,52,47,31,29,52,34,46,24,50,55,72,76,38,69,77,47,42,45,30,28,41,49,38,27,32,32,32,68,64,35,42,26,44,42,41,48,39,38,70,68,37,35,88,48,27,34,69,65,21,80,67,64,65,69,74,43,49,63,65,44,30,22,23,54,40,31,72,30,72,69,44,43,52,49,44,32,70,62,34,26,60,74,22,28,18,67,39,32,62,57,88,44,80,83,25,38,91,54,68,59,49,70,63,72,68,39,79,87,52,51,70,68,54,44,46,23,24,68,44,49,26,49,29,61,60,39,71,49,62,70,73,78,67,54,74,76,82,77,76,83,72,83,85,62,73,76,57,63,76,57,78,65,67,71,66,70,65,74,78,59,68,98,70,75,61,84,61,89,70,75,51,76,68,65,54,87,43,30,57,52,49,66,37,74,92,60,74,39,67,33,69,10,69,55,81,54,85,82,48,74,69,73,70,68,70,80,64,81,67,69,67,66,70,78,58,75,76,121

pLDDT: mean 71.61, std 30.66, range [20.2, 98.88]

Secondary structure (DSSP, 8-state):
-TT--SEEEEESSBTTB-TT-GGGHHHHHHHHHTT-EEEEE------SGGGSSTTHIIIIIHHHHHHHHHHHHHHTTHHHH-TT--EEESGGGTTHHHHHHHHHHHHHH-HHHHSSS--S-GGGGTTTSEEE---S-HHHHHHHHHHH-GGGEE----TTSTTS-SSTTHHHHH-TTS-HHHHHIIIIIHHHHHHT--GGGG---------SSGGG-S-----------STT----SS-S----TT----EEGGGTEE-------GGGGS---------GGGSSS--/-TT--SEEEEESSBTTB-TT-GGGHHHHHHHHHTT-EEEEE------SGGGSSTTHIIIIIHHHHHHHHHHHHHHTTHHHH-TT--EEESGGGTTHHHHHHHHHHHHHH-HHHHSSS--S-GGGGTTTSEEE---S-HHHHHHHHHHH-GGGEE----TTSTTS-SSTTHHHHH-TTS-HHHHHIIIIIHHHHHHT--GGGS---------SSGGG-S------------TT----SS-S----TT----EEGGGTEE-------GGGGS---------GGGSSS--

Radius of gyration: 27.81 Å; Cα contacts (8 Å, |Δi|>4): 881; chains: 2; bounding box: 90×74×68 Å